Protein 7OZC (pdb70)

Sequence (485 aa):
KPNVIVILADDLGFGDVSAYGSTTIHTPNIDSLARGGVCCFTNGYATSATSTPSRYALMTGMYPWKNKDAKILPGDAPLIINNESQYTLPKMMMRECGYVTGAIGKWHLGMGNGNVNWNETVKPGAKKEIGFDYSCLIAATNDRVPTVYVENGDVVGRDPSDPIIEVSYEQNFEGEPTAISNPEMLKMQWAHGHNNSIVNGIPRIGYMKGGKKARWKDEDMADYFVDDKVKNFITEHRRDSSFFLYYGLHEPHVPRAPHQRRFVGKTTMGPRGDAIVEADWCVGELLTYLKKEEGLLEKTLIIFSSDNGPVLNDGYKDGAPELAGKHAPAGGLRGGKYSLFDGGTHIPLFVYWKGKIQQPVVKSDALVCQMDLLASLGSMVGATLPDGLDSRNYLNAFMGTTELKAREENLIIIEAQGRLGYRSGDWIMMPPYKGSQQRNLTGNELGNLDEFSSLFDVKSDKGQKSNVAGRHPELLERLKQQEFFVQTDGFYRSEVEEEPLK

Solvent-accessible surface area: 17685 Å² total; per-residue (Å²): 93,10,0,0,0,2,1,0,0,0,2,0,0,15,6,0,1,18,25,48,64,35,133,52,15,128,0,58,52,0,16,31,0,5,171,24,0,0,8,0,30,24,0,1,0,0,0,0,1,5,0,0,1,0,9,0,0,0,0,0,34,8,0,26,70,33,99,83,8,117,50,12,52,5,45,6,61,21,15,3,103,94,112,39,40,0,0,0,47,0,0,92,113,35,60,7,37,0,0,0,0,0,2,0,2,0,5,6,3,122,42,144,30,70,5,48,98,50,7,120,10,4,5,77,37,0,0,0,58,43,1,0,1,0,4,3,1,2,4,21,0,2,0,0,18,2,48,43,12,47,3,52,40,92,53,130,100,46,64,2,82,25,21,53,159,131,47,39,174,78,53,53,14,2,112,72,38,75,128,96,18,119,24,82,79,32,22,23,5,34,28,4,30,5,38,18,0,0,0,10,2,38,3,76,14,0,74,75,5,66,7,100,4,11,64,1,3,35,51,6,8,80,49,3,44,106,8,0,67,133,41,85,137,49,28,0,0,0,1,2,0,6,12,2,0,10,1,2,4,14,9,43,110,95,12,101,60,140,29,120,12,13,44,5,0,5,2,0,26,1,0,6,73,1,0,9,39,5,16,80,29,0,127,152,27,46,0,5,99,91,0,5,0,3,0,2,0,0,0,0,5,2,45,30,8,0,3,138,11,20,1,64,136,80,11,72,98,9,53,20,8,24,50,14,65,23,0,8,10,1,2,2,0,1,0,2,9,0,0,0,0,2,27,26,91,66,128,7,120,83,46,134,1,97,2,11,0,0,2,0,0,4,0,2,1,4,0,56,43,26,64,22,124,63,58,150,63,42,28,11,98,82,46,33,68,2,8,42,12,104,86,94,165,19,15,115,16,0,0,2,7,0,44,13,16,0,0,0,11,6,39,76,54,1,0,0,0,38,11,101,44,46,106,133,31,126,15,32,24,23,8,1,11,34,147,110,66,1,0,4,32,18,74,94,25,100,8,0,164,58,59,46,10,64,210,68,93,83,35,23,92,105,0,63,108,52,8,116,111,55,0,86,73,81,65,122,82,86,21,88,97,89,91,41,95

Nearest PDB structures (foldseek):
  7ozc-assembly1_AAA  TM=1.002E+00  e=0.000E+00  Bacteroides thetaiotaomicron VPI-5482
  7oze-assembly1_AAA  TM=9.875E-01  e=4.653E-71  Bacteroides thetaiotaomicron VPI-5482
  6s20-assembly1_C  TM=9.846E-01  e=8.945E-69  Bacteroides thetaiotaomicron VPI-5482
  7p26-assembly1_AAA  TM=9.797E-01  e=1.616E-66  Bacteroides thetaiotaomicron VPI-5482
  8eg3-assembly1_A  TM=7.901E-01  e=1.373E-31  Homo sapiens

Foldseek 3Di:
DFAEEEEAEAQQAQQNDCLVPRPAAYLPLVNCLQQQFEWAQQEWQQELHFQQSLCLLWQLARSLVQPPRDQDALQAAQSDDLPGQTLQQQVVVLFAQEEEFEEDQRHWADRQDQLQDQTPPDPVSNHHNWYWYRSHACQHPPQFIQINRHTPQRDPVFGKDWFLPDEDPPADWCVNCVVLAPWAWPAALTGHAALNGRHRTYMGTRPRRHDHAQCRLVVRLVVLLVVCVVAVVGRYYYYHYQNPPPPPLNHHPVLAPVHQQFSNSSRSNSVSVSSVSNCVSCVVSVSLQRYKYKYKYSWFHFQRQIIPGRRVVRCPPRDSNNLAAFTRLAPGCRTIRITIGIHRRPQQGRDYANANYYSSQCSVQVCVVSVGDDDPDRNHDHPVCVSSVVDRYDDQKGWHYRQLAIWMDGPQKTWHAAEDDDQAAPRRTGHHHHDHGFMARCVVCVHRPDRPCVVVVVVSVVRVVVVCVVQPVSHDRYGDDDHRD

Secondary structure (P-SEA, 3-state):
ccbbbbbbbcccccccccccccccccaaaaaaaaaacbbbccccccccccaaaaaaaaccccccccccccccccccccccccccccaaaaaaaabbbbbbcccccccccccccccccccccccccccccccccccccccccccccccccccccccccbbbbbbcccccccccccccccccccccccccccccccccccccccccccccccccccaaaaaaaaaaaaaaaacccbbbbbbbbbccccccccccccccccccccaaaaaaaaaaaaaaaaaaaaaaacccccbbbbbbccbbbbccccccccccccccccccccccccccccccccccbbbbbbbbccccccccccccccccaaaaaaaaaacccccccccccccccccccccccccccbbbbcccccccccccbbbbccccccccccccccccccccbbbbccccccccccccccccaaaaaaaaaaaaaaccccccccccccccc

Structure (mmCIF, N/CA/C/O backbone):
data_7OZC
#
_entry.id   7OZC
#
_cell.length_a   52.150
_cell.length_b   91.760
_cell.length_c   52.680
_cell.angle_alpha   90.000
_cell.angle_beta   116.630
_cell.angle_gamma   90.000
#
_symmetry.space_group_name_H-M   'P 1 21 1'
#
loop_
_entity.id
_entity.type
_entity.pdbx_description
1 polymer 'Arylsulfatase A'
2 non-polymer 6-O-sulfo-beta-D-galactopyranose
3 non-polymer 'CALCIUM ION'
4 water water
#
loop_
_atom_site.group_PDB
_atom_site.id
_atom_site.type_symbol
_atom_site.label_atom_id
_atom_site.label_alt_id
_atom_site.label_comp_id
_atom_site.label_asym_id
_atom_site.label_entity_id
_atom_site.label_seq_id
_atom_site.pdbx_PDB_ins_code
_atom_site.Cartn_x
_atom_site.Cartn_y
_atom_site.Cartn_z
_atom_site.occupancy
_atom_site.B_iso_or_equiv
_atom_site.auth_seq_id
_atom_site.auth_comp_id
_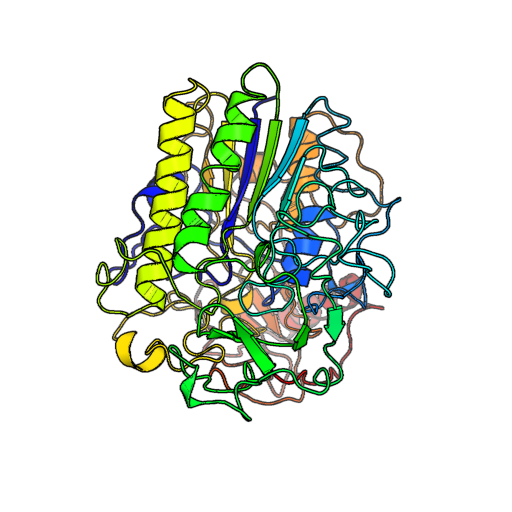atom_site.auth_asym_id
_atom_site.auth_atom_id
_atom_site.pdbx_PDB_model_num
ATOM 1 N N . LYS A 1 33 ? -20.340 7.645 21.307 1.000 44.544 33 LYS AAA N 1
ATOM 2 C CA . LYS A 1 33 ? -19.435 7.039 22.322 1.000 39.590 33 LYS AAA CA 1
ATOM 3 C C . LYS A 1 33 ? -19.343 5.529 22.100 1.000 31.300 33 LYS AAA C 1
ATOM 4 O O . LYS A 1 33 ? -19.654 4.745 22.991 1.000 31.846 33 LYS AAA O 1
ATOM 6 N N . PRO A 1 34 ? -18.767 5.050 20.981 1.000 29.494 34 PRO AAA N 1
ATOM 7 C CA . PRO A 1 34 ? -18.331 3.659 20.931 1.000 27.645 34 PRO AAA CA 1
ATOM 8 C C . PRO A 1 34 ? -17.135 3.476 21.878 1.000 28.159 34 PRO AAA C 1
ATOM 9 O O . PRO A 1 34 ? -16.400 4.425 22.120 1.000 26.908 34 PRO AAA O 1
ATOM 13 N N . ASN A 1 35 ? -16.905 2.243 22.324 1.000 27.288 35 ASN AAA N 1
ATOM 14 C CA . ASN A 1 35 ? -15.573 1.826 22.816 1.000 26.401 35 ASN AAA CA 1
ATOM 15 C C . ASN A 1 35 ? -14.529 2.085 21.722 1.000 24.381 35 ASN AAA C 1
ATOM 16 O O . ASN A 1 35 ? -14.850 2.011 20.497 1.000 25.286 35 ASN AAA O 1
ATOM 21 N N . VAL A 1 36 ? -13.296 2.353 22.130 1.000 23.301 36 VAL AAA N 1
ATOM 22 C CA . VAL A 1 36 ? -12.165 2.593 21.196 1.000 23.363 36 VAL AAA CA 1
ATOM 23 C C . VAL A 1 36 ? -10.988 1.720 21.650 1.000 23.387 36 VAL AAA C 1
ATOM 24 O O . VAL A 1 36 ? -10.610 1.789 22.855 1.000 23.773 36 VAL AAA O 1
ATOM 28 N N . ILE A 1 37 ? -10.463 0.909 20.739 1.000 21.188 37 ILE AAA N 1
ATOM 29 C CA . ILE A 1 37 ? -9.267 0.055 20.985 1.000 23.317 37 ILE AAA CA 1
ATOM 30 C C . ILE A 1 37 ? -8.228 0.437 19.948 1.000 22.039 37 ILE AAA C 1
ATOM 31 O O . ILE A 1 37 ? -8.508 0.320 18.692 1.000 22.044 37 ILE AAA O 1
ATOM 36 N N . VAL A 1 38 ? -7.061 0.842 20.452 1.000 22.661 38 VAL AAA N 1
ATOM 37 C CA . VAL A 1 38 ? -5.849 1.080 19.628 1.000 22.152 38 VAL AAA CA 1
ATOM 38 C C . VAL A 1 38 ? -4.935 -0.113 19.875 1.000 21.088 38 VAL AAA C 1
ATOM 39 O O . VAL A 1 38 ? -4.513 -0.319 21.018 1.000 20.681 38 VAL AAA O 1
ATOM 43 N N . ILE A 1 39 ? -4.723 -0.898 18.832 1.000 20.338 39 ILE AAA N 1
ATOM 44 C CA . ILE A 1 39 ? -3.790 -2.053 18.827 1.000 21.426 39 ILE AAA CA 1
ATOM 45 C C . ILE A 1 39 ? -2.542 -1.650 18.061 1.000 22.066 39 ILE AAA C 1
ATOM 46 O O . ILE A 1 39 ? -2.628 -1.409 16.825 1.000 20.709 39 ILE AAA O 1
ATOM 51 N N . LEU A 1 40 ? -1.401 -1.656 18.742 1.000 23.038 40 LEU AAA N 1
ATOM 52 C CA . LEU A 1 40 ? -0.077 -1.374 18.117 1.000 23.492 40 LEU AAA CA 1
ATOM 53 C C . LEU A 1 40 ? 0.747 -2.657 18.160 1.000 23.162 40 LEU AAA C 1
ATOM 54 O O . LEU A 1 40 ? 1.047 -3.124 19.272 1.000 21.146 40 LEU AAA O 1
ATOM 59 N N . ALA A 1 41 ? 1.159 -3.180 17.004 1.000 22.430 41 ALA AAA N 1
ATOM 60 C CA . ALA A 1 41 ? 2.248 -4.167 16.944 1.000 21.227 41 ALA AAA CA 1
ATOM 61 C C . ALA A 1 41 ? 3.591 -3.421 17.023 1.000 22.125 41 ALA AAA C 1
ATOM 62 O O . ALA A 1 41 ? 3.636 -2.136 17.022 1.000 22.256 41 ALA AAA O 1
ATOM 64 N N . ASP A 1 42 ? 4.663 -4.195 17.132 1.000 20.861 42 ASP AAA N 1
ATOM 65 C CA . ASP A 1 42 ? 6.021 -3.711 17.498 1.000 22.080 42 ASP AAA CA 1
ATOM 66 C C . ASP A 1 42 ? 7.007 -4.164 16.426 1.000 21.670 42 ASP AAA C 1
ATOM 67 O O . ASP A 1 42 ? 7.360 -5.346 16.450 1.000 22.324 42 ASP AAA O 1
ATOM 72 N N . ASP A 1 43 ? 7.323 -3.279 15.473 1.000 21.557 43 ASP AAA N 1
ATOM 73 C CA . ASP A 1 43 ? 8.191 -3.515 14.274 1.000 22.337 43 ASP AAA CA 1
ATOM 74 C C . ASP A 1 43 ? 7.466 -4.316 13.177 1.000 20.510 43 ASP AAA C 1
ATOM 75 O O . ASP A 1 43 ? 8.141 -4.982 12.363 1.000 20.880 43 ASP AAA O 1
ATOM 80 N N . LEU A 1 44 ? 6.147 -4.275 13.141 1.000 22.331 44 LEU AAA N 1
ATOM 81 C CA . LEU A 1 44 ? 5.352 -4.976 12.099 1.000 22.399 44 LEU AAA CA 1
ATOM 82 C C . LEU A 1 44 ? 5.367 -4.123 10.823 1.000 24.833 44 LEU AAA C 1
ATOM 83 O O . LEU A 1 44 ? 4.802 -2.976 10.803 1.000 23.331 44 LEU AAA O 1
ATOM 88 N N . GLY A 1 45 ? 6.053 -4.630 9.804 1.000 24.523 45 GLY AAA N 1
ATOM 89 C CA . GLY A 1 45 ? 6.319 -3.890 8.564 1.000 23.939 45 GLY AAA CA 1
ATOM 90 C C . GLY A 1 45 ? 5.128 -3.897 7.626 1.000 24.168 45 GLY AAA C 1
ATOM 91 O O . GLY A 1 45 ? 4.189 -4.697 7.787 1.000 22.969 45 GLY AAA O 1
ATOM 92 N N . PHE A 1 46 ? 5.154 -2.993 6.659 1.000 26.615 46 PHE AAA N 1
ATOM 93 C CA . PHE A 1 46 ? 4.113 -2.866 5.612 1.000 26.216 46 PHE AAA CA 1
ATOM 94 C C . PHE A 1 46 ? 3.891 -4.210 4.903 1.000 25.187 46 PHE AAA C 1
ATOM 95 O O . PHE A 1 46 ? 2.763 -4.401 4.454 1.000 24.299 46 PHE AAA O 1
ATOM 103 N N . GLY A 1 47 ? 4.902 -5.090 4.833 1.000 24.035 47 GLY AAA N 1
ATOM 104 C CA . GLY A 1 47 ? 4.836 -6.398 4.144 1.000 25.479 47 GLY AAA CA 1
ATOM 105 C C . GLY A 1 47 ? 4.744 -7.577 5.103 1.000 26.337 47 GLY AAA C 1
ATOM 106 O O . GLY A 1 47 ? 4.849 -8.726 4.622 1.000 27.215 47 GLY AAA O 1
ATOM 107 N N . ASP A 1 48 ? 4.528 -7.321 6.398 1.000 25.213 48 ASP AAA N 1
ATOM 108 C CA . ASP A 1 48 ? 4.422 -8.355 7.465 1.000 26.518 48 ASP AAA CA 1
ATOM 109 C C . ASP A 1 48 ? 2.968 -8.724 7.773 1.000 24.770 48 ASP AAA C 1
ATOM 110 O O . ASP A 1 48 ? 2.739 -9.502 8.718 1.000 25.840 48 ASP AAA O 1
ATOM 115 N N . VAL A 1 49 ? 2.010 -8.185 7.018 1.000 26.987 49 VAL AAA N 1
ATOM 116 C CA . VAL A 1 49 ? 0.580 -8.631 6.999 1.000 22.494 49 VAL AAA CA 1
ATOM 117 C C . VAL A 1 49 ? 0.220 -9.032 5.558 1.000 23.669 49 VAL AAA C 1
ATOM 118 O O . VAL A 1 49 ? 0.880 -8.555 4.633 1.000 25.962 49 VAL AAA O 1
ATOM 122 N N . SER A 1 50 ? -0.803 -9.863 5.373 1.000 25.426 50 SER AAA N 1
ATOM 123 C CA . SER A 1 50 ? -1.284 -10.303 4.033 1.000 26.202 50 SER AAA CA 1
ATOM 124 C C . SER A 1 50 ? -2.361 -9.328 3.520 1.000 26.597 50 SER AAA C 1
ATOM 125 O O . SER A 1 50 ? -2.803 -9.501 2.380 1.000 28.359 50 SER AAA O 1
ATOM 128 N N . ALA A 1 51 ? -2.699 -8.280 4.281 1.000 26.378 51 ALA AAA N 1
ATOM 129 C CA . ALA A 1 51 ? -3.800 -7.342 3.967 1.000 28.552 51 ALA AAA CA 1
ATOM 130 C C . ALA A 1 51 ? -3.563 -6.687 2.611 1.000 27.322 51 ALA AAA C 1
ATOM 131 O O . ALA A 1 51 ? -4.551 -6.434 1.933 1.000 29.770 51 ALA AAA O 1
ATOM 133 N N . TYR A 1 52 ? -2.316 -6.383 2.252 1.000 29.086 52 TYR AAA N 1
ATOM 134 C CA . TYR A 1 52 ? -1.958 -5.627 1.022 1.000 30.474 52 TYR AAA CA 1
ATOM 135 C C . TYR A 1 52 ? -1.543 -6.596 -0.104 1.000 30.847 52 TYR AAA C 1
ATOM 136 O O . TYR A 1 52 ? -1.084 -6.102 -1.131 1.000 35.754 52 TYR AAA O 1
ATOM 145 N N . GLY A 1 53 ? -1.726 -7.912 0.084 1.000 31.002 53 GLY AAA N 1
ATOM 146 C CA . GLY A 1 53 ? -1.603 -8.948 -0.966 1.000 30.775 53 GLY AAA CA 1
ATOM 147 C C . GLY A 1 53 ? -0.334 -9.778 -0.857 1.000 34.853 53 GLY AAA C 1
ATOM 148 O O . GLY A 1 53 ? -0.004 -10.478 -1.842 1.000 38.448 53 GLY AAA O 1
ATOM 149 N N . SER A 1 54 ? 0.386 -9.733 0.271 1.000 32.999 54 SER AAA N 1
ATOM 150 C CA . SER A 1 54 ? 1.616 -10.540 0.461 1.000 32.618 54 SER AAA CA 1
ATOM 151 C C . SER A 1 54 ? 1.276 -12.019 0.266 1.000 33.113 54 SER AAA C 1
ATOM 152 O O . SER A 1 54 ? 0.272 -12.464 0.839 1.000 35.202 54 SER AAA O 1
ATOM 155 N N . THR A 1 55 ? 2.161 -12.750 -0.402 1.000 34.206 55 THR AAA N 1
ATOM 156 C CA . THR A 1 55 ? 2.033 -14.211 -0.643 1.000 40.458 55 THR AAA CA 1
ATOM 157 C C . THR A 1 55 ? 2.890 -14.993 0.360 1.000 37.218 55 THR AAA C 1
ATOM 158 O O . THR A 1 55 ? 2.833 -16.220 0.310 1.000 36.342 55 THR AAA O 1
ATOM 162 N N . THR A 1 56 ? 3.650 -14.306 1.218 1.000 31.394 56 THR AAA N 1
ATOM 163 C CA . THR A 1 56 ? 4.769 -14.895 2.004 1.000 32.291 56 THR AAA CA 1
ATOM 164 C C . THR A 1 56 ? 4.445 -14.912 3.502 1.000 30.937 56 THR AAA C 1
ATOM 165 O O . THR A 1 56 ? 5.250 -15.454 4.257 1.000 32.829 56 THR AAA O 1
ATOM 169 N N . ILE A 1 57 ? 3.305 -14.368 3.909 1.000 28.592 57 ILE AAA N 1
ATOM 170 C CA . ILE A 1 57 ? 2.801 -14.437 5.308 1.000 29.136 57 ILE AAA CA 1
ATOM 171 C C . ILE A 1 57 ? 1.279 -14.435 5.230 1.000 27.167 57 ILE AAA C 1
ATOM 172 O O . ILE A 1 57 ? 0.741 -13.904 4.231 1.000 29.097 57 ILE AAA O 1
ATOM 177 N N . HIS A 1 58 ? 0.634 -15.004 6.236 1.000 28.556 58 HIS AAA N 1
ATOM 178 C CA . HIS A 1 58 ? -0.844 -15.087 6.362 1.000 32.475 58 HIS AAA CA 1
ATOM 179 C C . HIS A 1 58 ? -1.231 -14.533 7.731 1.000 28.880 58 HIS AAA C 1
ATOM 180 O O . HIS A 1 58 ? -0.863 -15.146 8.743 1.000 27.496 58 HIS AAA O 1
ATOM 187 N N . THR A 1 59 ? -1.894 -13.377 7.743 1.000 27.579 59 THR AAA N 1
ATOM 188 C CA . THR A 1 59 ? -2.420 -12.712 8.959 1.000 27.065 59 THR AAA CA 1
ATOM 189 C C . THR A 1 59 ? -3.937 -12.559 8.818 1.000 29.332 59 THR AAA C 1
ATOM 190 O O . THR A 1 59 ? -4.431 -11.450 8.692 1.000 26.674 59 THR AAA O 1
ATOM 194 N N . PRO A 1 60 ? -4.722 -13.660 8.859 1.000 31.230 60 PRO AAA N 1
ATOM 195 C CA . PRO A 1 60 ? -6.155 -13.589 8.549 1.000 31.830 60 PRO AAA CA 1
ATOM 196 C C . PRO A 1 60 ? -6.959 -12.689 9.507 1.000 28.264 60 PRO AAA C 1
ATOM 197 O O . PRO A 1 60 ? -7.833 -11.992 9.057 1.000 27.637 60 PRO AAA O 1
ATOM 201 N N . ASN A 1 61 ? -6.647 -12.717 10.802 1.000 27.525 61 ASN AAA N 1
ATOM 202 C CA . ASN A 1 61 ? -7.397 -11.984 11.856 1.000 26.886 61 ASN AAA CA 1
ATOM 203 C C . ASN A 1 61 ? -7.148 -10.484 11.661 1.000 27.151 61 ASN AAA C 1
ATOM 204 O O . ASN A 1 61 ? -8.107 -9.697 11.621 1.000 26.625 61 ASN AAA O 1
ATOM 209 N N . ILE A 1 62 ? -5.893 -10.106 11.462 1.000 26.459 62 ILE AAA N 1
ATOM 210 C CA . ILE A 1 62 ? -5.503 -8.710 11.156 1.000 26.790 62 ILE AAA CA 1
ATOM 211 C C . ILE A 1 62 ? -6.108 -8.316 9.808 1.000 25.716 62 ILE AAA C 1
ATOM 212 O O . ILE A 1 62 ? -6.593 -7.187 9.706 1.000 25.660 62 ILE AAA O 1
ATOM 217 N N . ASP A 1 63 ? -6.083 -9.193 8.797 1.000 26.695 63 ASP AAA N 1
ATOM 218 C CA . ASP A 1 63 ? -6.619 -8.849 7.455 1.000 27.358 63 ASP AAA CA 1
ATOM 219 C C . ASP A 1 63 ? -8.143 -8.619 7.536 1.000 29.442 63 ASP AAA C 1
ATOM 220 O O . ASP A 1 63 ? -8.668 -7.873 6.688 1.000 29.437 63 ASP AAA O 1
ATOM 225 N N . SER A 1 64 ? -8.833 -9.250 8.490 1.000 28.563 64 SER AAA N 1
ATOM 226 C CA . SER A 1 64 ? -10.308 -9.118 8.632 1.000 29.912 64 SER AAA CA 1
ATOM 227 C C . SER A 1 64 ? -10.630 -7.669 9.035 1.000 31.825 64 SER AAA C 1
ATOM 228 O O . SER A 1 64 ? -11.622 -7.123 8.507 1.000 28.374 64 SER AAA O 1
ATOM 231 N N . LEU A 1 65 ? -9.786 -7.034 9.865 1.000 30.833 65 LEU AAA N 1
ATOM 232 C CA . LEU A 1 65 ? -9.933 -5.589 10.201 1.000 26.474 65 LEU AAA CA 1
ATOM 233 C C . LEU A 1 65 ? -9.736 -4.774 8.935 1.000 25.821 65 LEU AAA C 1
ATOM 234 O O . LEU A 1 65 ? -10.463 -3.797 8.734 1.000 29.136 65 LEU AAA O 1
ATOM 239 N N . ALA A 1 66 ? -8.760 -5.138 8.114 1.000 27.098 66 ALA AAA N 1
ATOM 240 C CA . ALA A 1 66 ? -8.418 -4.394 6.885 1.000 27.075 66 ALA AAA CA 1
ATOM 241 C C . ALA A 1 66 ? -9.555 -4.511 5.863 1.000 30.615 66 ALA AAA C 1
ATOM 242 O O . ALA A 1 66 ? -9.941 -3.459 5.276 1.000 33.553 66 ALA AAA O 1
ATOM 244 N N . ARG A 1 67 ? -10.021 -5.725 5.577 1.000 31.473 67 ARG AAA N 1
ATOM 245 C CA . ARG A 1 67 ? -10.991 -5.926 4.465 1.000 34.008 67 ARG AAA CA 1
ATOM 246 C C . ARG A 1 67 ? -12.373 -5.442 4.938 1.000 33.893 67 ARG AAA C 1
ATOM 247 O O . ARG A 1 67 ? -13.077 -4.811 4.140 1.000 33.962 67 ARG AAA O 1
ATOM 255 N N . GLY A 1 68 ? -12.714 -5.686 6.204 1.000 31.042 68 GLY AAA N 1
ATOM 256 C CA . GLY A 1 68 ? -14.033 -5.360 6.787 1.000 33.300 68 GLY AAA CA 1
ATOM 257 C C . GLY A 1 68 ? -14.092 -3.932 7.307 1.000 32.460 68 GLY AAA C 1
ATOM 258 O O . GLY A 1 68 ? -15.041 -3.621 8.043 1.000 39.121 68 GLY AAA O 1
ATOM 259 N N . GLY A 1 69 ? -13.092 -3.107 7.002 1.000 28.698 69 GLY AAA N 1
ATOM 260 C CA . GLY A 1 69 ? -12.964 -1.752 7.565 1.000 26.940 69 GLY AAA CA 1
ATOM 261 C C . GLY A 1 69 ? -12.321 -0.824 6.572 1.000 26.059 69 GLY AAA C 1
ATOM 262 O O . GLY A 1 69 ? -12.452 -1.063 5.349 1.000 27.052 69 GLY AAA O 1
ATOM 263 N N . VAL A 1 70 ? -11.632 0.202 7.061 1.000 24.794 70 VAL AAA N 1
ATOM 264 C CA . VAL A 1 70 ? -10.823 1.100 6.195 1.000 25.157 70 VAL AAA CA 1
ATOM 265 C C . VAL A 1 70 ? -9.391 0.566 6.180 1.000 25.769 70 VAL AAA C 1
ATOM 266 O O . VAL A 1 70 ? -8.769 0.419 7.279 1.000 24.532 70 VAL AAA O 1
ATOM 270 N N A CYS A 1 71 ? -8.876 0.261 4.990 0.700 24.338 71 CYS AAA N 1
ATOM 271 N N B CYS A 1 71 ? -8.882 0.338 4.969 0.300 24.616 71 CYS AAA N 1
ATOM 272 C CA A CYS A 1 71 ? -7.481 -0.197 4.773 0.700 24.510 71 CYS AAA CA 1
ATOM 273 C CA B CYS A 1 71 ? -7.520 -0.166 4.678 0.300 24.483 71 CYS AAA CA 1
ATOM 274 C C A CYS A 1 71 ? -6.698 0.963 4.146 0.700 25.631 71 CYS AAA C 1
ATOM 275 C C B CYS A 1 71 ? -6.682 0.985 4.114 0.300 25.194 71 CYS AAA C 1
ATOM 276 O O A CYS A 1 71 ? -6.945 1.288 2.965 0.700 24.745 71 CYS AAA O 1
ATOM 277 O O B CYS A 1 71 ? -6.864 1.319 2.925 0.300 24.720 71 CYS AAA O 1
ATOM 282 N N . PHE A 1 72 ? -5.816 1.578 4.943 1.000 24.881 72 PHE AAA N 1
ATOM 283 C CA . PHE A 1 72 ? -4.992 2.754 4.564 1.000 26.268 72 PHE AAA CA 1
ATOM 284 C C . PHE A 1 72 ? -3.732 2.254 3.861 1.000 25.244 72 PHE AAA C 1
ATOM 285 O O . PHE A 1 72 ? -3.021 1.434 4.446 1.000 25.958 72 PHE AAA O 1
ATOM 293 N N . THR A 1 73 ? -3.520 2.675 2.611 1.000 25.405 73 THR AAA N 1
ATOM 294 C CA . THR A 1 73 ? -2.297 2.380 1.825 1.000 26.606 73 THR AAA CA 1
ATOM 295 C C . THR A 1 73 ? -1.186 3.407 2.114 1.000 25.521 73 THR AAA C 1
ATOM 296 O O . THR A 1 73 ? -0.064 3.133 1.731 1.000 25.438 73 THR AAA O 1
ATOM 300 N N . ASN A 1 74 ? -1.494 4.543 2.748 1.000 24.318 74 ASN AAA N 1
ATOM 301 C CA . ASN A 1 74 ? -0.558 5.664 3.005 1.000 25.050 74 ASN AAA CA 1
ATOM 302 C C . ASN A 1 74 ? -0.679 6.073 4.471 1.000 23.330 74 ASN AAA C 1
ATOM 303 O O . ASN A 1 74 ? -0.783 7.269 4.739 1.000 24.014 74 ASN AAA O 1
ATOM 308 N N . GLY A 1 75 ? -0.664 5.088 5.369 1.000 24.714 75 GLY AAA N 1
ATOM 309 C CA . GLY A 1 75 ? -0.730 5.302 6.825 1.000 25.502 75 GLY AAA CA 1
ATOM 310 C C . GLY A 1 75 ? 0.651 5.324 7.443 1.000 24.714 75 GLY AAA C 1
ATOM 311 O O . GLY A 1 75 ? 1.491 4.470 7.058 1.000 22.596 75 GLY AAA O 1
ATOM 312 N N . TYR A 1 76 ? 0.869 6.236 8.407 1.000 21.882 76 TYR AAA N 1
ATOM 313 C CA . TYR A 1 76 ? 2.204 6.579 8.942 1.000 20.905 76 TYR AAA CA 1
ATOM 314 C C . TYR A 1 76 ? 2.186 6.615 10.465 1.000 20.466 76 TYR AAA C 1
ATOM 315 O O . TYR A 1 76 ? 1.235 7.112 11.056 1.000 21.600 76 TYR AAA O 1
ATOM 324 N N . ALA A 1 77 ? 3.259 6.082 11.044 1.000 21.191 77 ALA AAA N 1
ATOM 325 C CA . ALA A 1 77 ? 3.788 6.483 12.358 1.000 20.905 77 ALA AAA CA 1
ATOM 326 C C . ALA A 1 77 ? 4.661 7.711 12.122 1.000 22.462 77 ALA AAA C 1
ATOM 327 O O . ALA A 1 77 ? 5.058 7.962 10.965 1.000 20.585 77 ALA AAA O 1
ATOM 329 N N . THR A 1 78 ? 4.939 8.494 13.158 1.000 20.537 78 THR AAA N 1
ATOM 330 C CA . THR A 1 78 ? 5.825 9.670 13.033 1.000 20.528 78 THR AAA CA 1
ATOM 331 C C . THR A 1 78 ? 7.286 9.239 12.852 1.000 20.329 78 THR AAA C 1
ATOM 332 O O . THR A 1 78 ? 8.062 10.048 12.332 1.000 21.506 78 THR AAA O 1
ATOM 336 N N . SER A 1 79 ? 7.661 8.044 13.334 1.000 19.914 79 SER AAA N 1
ATOM 337 C CA . SER A 1 79 ? 9.047 7.684 13.694 1.000 19.483 79 SER AAA CA 1
ATOM 338 C C . SER A 1 79 ? 9.351 6.230 13.300 1.000 18.808 79 SER AAA C 1
ATOM 339 O O . SER A 1 79 ? 8.409 5.410 13.240 1.000 19.069 79 SER AAA O 1
ATOM 342 N N . ALA A 1 80 ? 10.626 5.958 13.052 1.000 18.297 80 ALA AAA N 1
ATOM 343 C CA . ALA A 1 80 ? 11.136 4.635 12.636 1.000 19.868 80 ALA AAA CA 1
ATOM 344 C C . ALA A 1 80 ? 11.653 3.885 13.871 1.000 19.900 80 ALA AAA C 1
ATOM 345 O O . ALA A 1 80 ? 12.335 2.868 13.704 1.000 20.861 80 ALA AAA O 1
ATOM 347 N N . THR A 1 81 ? 11.376 4.398 15.074 1.000 20.097 81 THR AAA N 1
ATOM 348 C CA . THR A 1 81 ? 11.641 3.681 16.353 1.000 20.382 81 THR AAA CA 1
ATOM 349 C C . THR A 1 81 ? 10.436 3.833 17.291 1.000 19.525 81 THR AAA C 1
ATOM 350 O O . THR A 1 81 ? 9.554 4.691 17.043 1.000 21.304 81 THR AAA O 1
ATOM 354 N N . SER A 1 82 ? 10.412 3.029 18.353 1.000 18.986 82 SER AAA N 1
ATOM 355 C CA . SER A 1 82 ? 9.242 2.801 19.231 1.000 20.206 82 SER AAA CA 1
ATOM 356 C C . SER A 1 82 ? 8.850 4.082 19.995 1.000 18.953 82 SER AAA C 1
ATOM 357 O O . SER A 1 82 ? 7.747 4.579 19.826 1.000 18.769 82 SER AAA O 1
ATOM 360 N N . THR A 1 83 ? 9.689 4.524 20.922 1.000 20.077 83 THR AAA N 1
ATOM 361 C CA . THR A 1 83 ? 9.310 5.547 21.926 1.000 18.789 83 THR AAA CA 1
ATOM 362 C C . THR A 1 83 ? 8.775 6.791 21.224 1.000 18.569 83 THR AAA C 1
ATOM 363 O O . THR A 1 83 ? 7.722 7.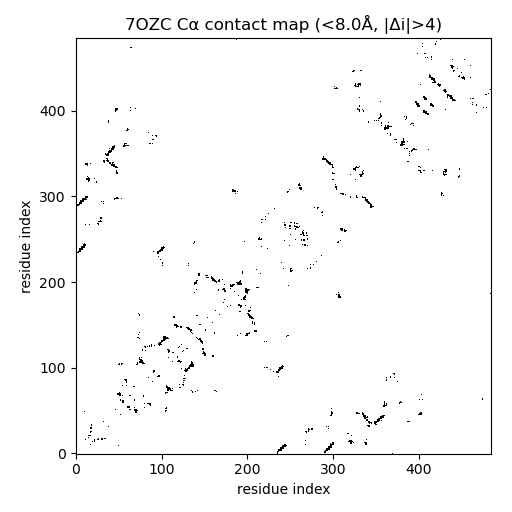273 21.604 1.000 20.684 83 THR AAA O 1
ATOM 367 N N . PRO A 1 84 ? 9.439 7.348 20.196 1.000 18.289 84 PRO AAA N 1
ATOM 368 C CA . PRO A 1 84 ? 8.903 8.538 19.524 1.000 20.183 84 PRO AAA CA 1
ATOM 369 C C . PRO A 1 84 ? 7.549 8.371 18.806 1.000 20.270 84 PRO AAA C 1
ATOM 370 O O . PRO A 1 84 ? 6.701 9.257 18.932 1.000 19.118 84 PRO AAA O 1
ATOM 374 N N . SER A 1 85 ? 7.319 7.262 18.087 1.000 20.164 85 SER AAA N 1
ATOM 375 C CA . SER A 1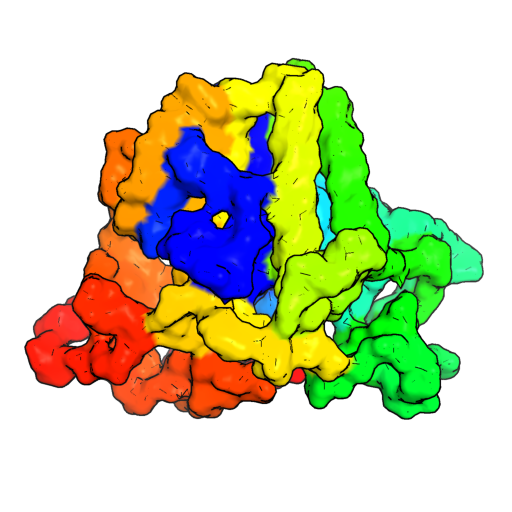 85 ? 6.002 6.952 17.477 1.000 19.022 85 SER AAA CA 1
ATOM 376 C C . SER A 1 85 ? 4.906 6.847 18.549 1.000 19.699 85 SER AAA C 1
ATOM 377 O O . SER A 1 85 ? 3.810 7.402 18.355 1.000 18.195 85 SER AAA O 1
ATOM 380 N N . ARG A 1 86 ? 5.211 6.167 19.662 1.000 18.987 86 ARG AAA N 1
ATOM 381 C CA . ARG A 1 86 ? 4.264 5.935 20.772 1.000 19.215 86 ARG AAA CA 1
ATOM 382 C C . ARG A 1 86 ? 3.982 7.268 21.468 1.000 18.047 86 ARG AAA C 1
ATOM 383 O O . ARG A 1 86 ? 2.826 7.507 21.779 1.000 18.187 86 ARG AAA O 1
ATOM 391 N N . TYR A 1 87 ? 4.985 8.115 21.590 1.000 18.489 87 TYR AAA N 1
ATOM 392 C CA . TYR A 1 87 ? 4.851 9.456 22.213 1.000 20.081 87 TYR AAA CA 1
ATOM 393 C C . TYR A 1 87 ? 3.877 10.318 21.383 1.000 19.176 87 TYR AAA C 1
ATOM 394 O O . TYR A 1 87 ? 2.977 10.983 21.941 1.000 17.839 87 TYR AAA O 1
ATOM 403 N N . ALA A 1 88 ? 4.007 10.275 20.052 1.000 19.828 88 ALA AAA N 1
ATOM 404 C CA . ALA A 1 88 ? 3.176 11.076 19.131 1.000 20.060 88 ALA AAA CA 1
ATOM 405 C C . ALA A 1 88 ? 1.712 10.602 19.221 1.000 20.920 88 ALA AAA C 1
ATOM 406 O O . ALA A 1 88 ? 0.804 11.439 19.237 1.000 20.594 88 ALA AAA O 1
ATOM 408 N N . LEU A 1 89 ? 1.491 9.293 19.313 1.000 21.687 89 LEU AAA N 1
ATOM 409 C CA . LEU A 1 89 ? 0.136 8.699 19.437 1.000 24.050 89 LEU AAA CA 1
ATOM 410 C C . LEU A 1 89 ? -0.470 9.167 20.763 1.000 22.123 89 LEU AAA C 1
ATOM 411 O O . LEU A 1 89 ? -1.628 9.636 20.770 1.000 20.577 89 LEU AAA O 1
ATOM 416 N N . MET A 1 90 ? 0.294 9.099 21.847 1.000 23.683 90 MET AAA N 1
ATOM 417 C CA . MET A 1 90 ? -0.241 9.371 23.204 1.000 22.368 90 MET AAA CA 1
ATOM 418 C C . MET A 1 90 ? -0.458 10.878 23.453 1.000 22.623 90 MET AAA C 1
ATOM 419 O O . MET A 1 90 ? -1.369 11.225 24.219 1.000 22.858 90 MET AAA O 1
ATOM 424 N N . THR A 1 91 ? 0.307 11.772 22.827 1.000 23.649 91 THR AAA N 1
ATOM 425 C CA . THR A 1 91 ? 0.339 13.226 23.197 1.000 22.789 91 THR AAA CA 1
ATOM 426 C C . THR A 1 91 ? -0.213 14.090 22.062 1.000 21.392 91 THR AAA C 1
ATOM 427 O O . THR A 1 91 ? -0.439 15.292 22.279 1.000 21.645 91 THR AAA O 1
ATOM 431 N N . GLY A 1 92 ? -0.328 13.529 20.860 1.000 20.804 92 GLY AAA N 1
ATOM 432 C CA . GLY A 1 92 ? -0.630 14.334 19.659 1.000 20.654 92 GLY AAA CA 1
ATOM 433 C C . GLY A 1 92 ? 0.408 15.387 19.358 1.000 20.631 92 GLY AAA C 1
ATOM 434 O O . GLY A 1 92 ? 0.027 16.413 18.740 1.000 22.284 92 GLY AAA O 1
ATOM 435 N N . MET A 1 93 ? 1.666 15.171 19.776 1.000 22.410 93 MET AAA N 1
ATOM 436 C CA . MET A 1 93 ? 2.818 16.086 19.541 1.000 22.305 93 MET AAA CA 1
ATOM 437 C C . MET A 1 93 ? 3.857 15.338 18.699 1.000 21.144 93 MET AAA C 1
ATOM 438 O O . MET A 1 93 ? 4.119 14.147 18.966 1.000 21.598 93 MET AAA O 1
ATOM 443 N N . TYR A 1 94 ? 4.455 16.018 17.731 1.000 21.508 94 TYR AAA N 1
ATOM 444 C CA . TYR A 1 94 ? 5.677 15.512 17.053 1.000 22.911 94 TYR AAA CA 1
ATOM 445 C C . TYR A 1 94 ? 6.741 15.225 18.108 1.000 23.336 94 TYR AAA C 1
ATOM 446 O O . TYR A 1 94 ? 7.085 16.096 18.920 1.000 23.073 94 TYR AAA O 1
ATOM 455 N N . PRO A 1 95 ? 7.300 13.990 18.125 1.000 22.199 95 PRO AAA N 1
ATOM 456 C CA . PRO A 1 95 ? 8.196 13.566 19.203 1.000 22.338 95 PRO AAA CA 1
ATOM 457 C C . PRO A 1 95 ? 9.557 14.285 19.185 1.000 22.570 95 PRO AAA C 1
ATOM 458 O O . PRO A 1 95 ? 10.165 14.443 20.223 1.000 21.878 95 PRO AAA O 1
ATOM 462 N N . TRP A 1 96 ? 9.996 14.711 17.998 1.000 21.615 96 TRP AAA N 1
ATOM 463 C CA . TRP A 1 96 ? 11.244 15.484 17.813 1.000 23.367 96 TRP AAA CA 1
ATOM 464 C C . TRP A 1 96 ? 11.105 16.884 18.421 1.000 24.196 96 TRP AAA C 1
ATOM 465 O O . TRP A 1 96 ? 12.048 17.667 18.323 1.000 25.516 96 TRP AAA O 1
ATOM 476 N N . LYS A 1 97 ? 9.979 17.199 19.051 1.000 23.219 97 LYS AAA N 1
ATOM 477 C CA . LYS A 1 97 ? 9.864 18.454 19.820 1.000 22.794 97 LYS AAA CA 1
ATOM 478 C C . LYS A 1 97 ? 10.166 18.168 21.290 1.000 24.086 97 LYS AAA C 1
ATOM 479 O O . LYS A 1 97 ? 10.113 19.120 22.076 1.000 24.360 97 LYS AAA O 1
ATOM 485 N N . ASN A 1 98 ? 10.416 16.905 21.631 1.000 23.566 98 ASN AAA N 1
ATOM 486 C CA . ASN A 1 98 ? 10.850 16.470 22.980 1.000 25.428 98 ASN AAA CA 1
ATOM 487 C C . ASN A 1 98 ? 12.223 15.800 22.838 1.000 26.298 98 ASN AAA C 1
ATOM 488 O O . ASN A 1 98 ? 12.291 14.707 22.242 1.000 22.600 98 ASN AAA O 1
ATOM 493 N N . LYS A 1 99 ? 13.268 16.418 23.400 1.000 27.703 99 LYS AAA N 1
ATOM 494 C CA . LYS A 1 99 ? 14.675 15.940 23.301 1.000 30.231 99 LYS AAA CA 1
ATOM 495 C C . LYS A 1 99 ? 14.788 14.532 23.905 1.000 27.794 99 LYS AAA C 1
ATOM 496 O O . LYS A 1 99 ? 15.722 13.846 23.529 1.000 32.203 99 LYS AAA O 1
ATOM 498 N N . ASP A 1 100 ? 13.873 14.105 24.786 1.000 26.607 100 ASP AAA N 1
ATOM 499 C CA . ASP A 1 100 ? 13.956 12.762 25.424 1.000 25.802 100 ASP AAA CA 1
ATOM 500 C C . ASP A 1 100 ? 13.190 11.704 24.619 1.000 24.258 100 ASP AAA C 1
ATOM 501 O O . ASP A 1 100 ? 13.255 10.528 25.014 1.000 24.879 100 ASP AAA O 1
ATOM 506 N N . ALA A 1 101 ? 12.526 12.061 23.518 1.000 21.931 101 ALA AAA N 1
ATOM 507 C CA . ALA A 1 101 ? 11.660 11.101 22.786 1.000 23.538 101 ALA AAA CA 1
ATOM 508 C C . ALA A 1 101 ? 12.538 10.307 21.814 1.000 24.449 101 ALA AAA C 1
ATOM 509 O O . ALA A 1 101 ? 12.620 10.662 20.614 1.000 25.061 101 ALA AAA O 1
ATOM 511 N N . LYS A 1 102 ? 13.248 9.324 22.359 1.000 22.265 102 LYS AAA N 1
ATOM 512 C CA . LYS A 1 102 ?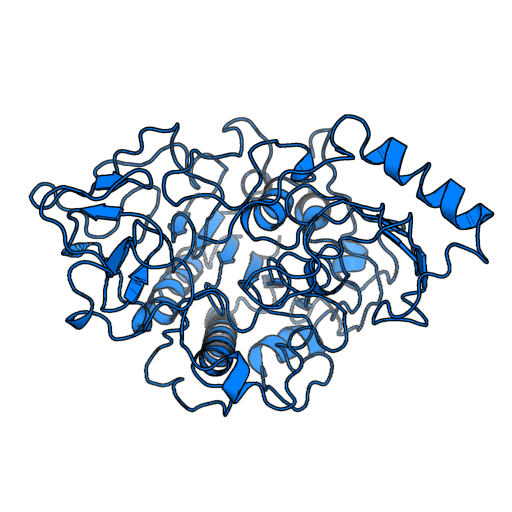 14.079 8.362 21.598 1.000 23.348 102 LYS AAA CA 1
ATOM 513 C C . LYS A 1 102 ? 14.032 7.018 22.317 1.000 23.780 102 LYS AAA C 1
ATOM 514 O O . LYS A 1 102 ? 13.496 6.966 23.423 1.000 21.054 102 LYS AAA O 1
ATOM 520 N N . ILE A 1 103 ? 14.555 5.964 21.697 1.000 23.549 103 ILE AAA N 1
ATOM 521 C CA . ILE A 1 103 ? 14.529 4.603 22.314 1.000 22.094 103 ILE AAA CA 1
ATOM 522 C C . ILE A 1 103 ? 14.951 4.712 23.789 1.000 21.198 103 ILE AAA C 1
ATOM 523 O O . ILE A 1 103 ? 16.074 5.220 24.078 1.000 19.850 103 ILE AAA O 1
ATOM 528 N N . LEU A 1 104 ? 14.076 4.307 24.701 1.000 19.484 104 LEU AAA N 1
ATOM 529 C CA . LEU A 1 104 ? 14.344 4.443 26.147 1.000 19.692 104 LEU AAA CA 1
ATOM 530 C C . LEU A 1 104 ? 14.827 3.130 26.752 1.000 21.562 104 LEU AAA C 1
ATOM 531 O O . LEU A 1 104 ? 14.346 2.042 26.419 1.000 19.379 104 LEU AAA O 1
ATOM 536 N N . PRO A 1 105 ? 15.792 3.217 27.697 1.000 22.765 105 PRO AAA N 1
ATOM 537 C CA . PRO A 1 105 ? 16.047 2.129 28.645 1.000 23.457 105 PRO AAA CA 1
ATOM 538 C C . PRO A 1 105 ? 14.824 1.881 29.544 1.000 22.317 105 PRO AAA C 1
ATOM 539 O O . PRO A 1 105 ? 13.981 2.765 29.693 1.000 22.628 105 PRO AAA O 1
ATOM 543 N N . GLY A 1 106 ? 14.775 0.687 30.153 1.000 22.977 106 GLY AAA N 1
ATOM 544 C CA . GLY A 1 106 ? 13.696 0.238 31.046 1.000 22.324 106 GLY AAA CA 1
ATOM 545 C C . GLY A 1 106 ? 13.602 1.082 32.307 1.000 22.612 106 GLY AAA C 1
ATOM 546 O O . GLY A 1 106 ? 12.483 1.115 32.878 1.000 24.499 106 GLY AAA O 1
ATOM 547 N N . ASP A 1 107 ? 14.690 1.762 32.706 1.000 22.875 107 ASP AAA N 1
ATOM 548 C CA . ASP A 1 107 ? 14.694 2.668 33.897 1.000 23.664 107 ASP AAA CA 1
ATOM 549 C C . ASP A 1 107 ? 14.594 4.146 33.488 1.000 22.448 107 ASP AAA C 1
ATOM 550 O O . ASP A 1 107 ? 14.781 5.003 34.351 1.000 23.378 107 ASP AAA O 1
ATOM 555 N N . ALA A 1 108 ? 14.272 4.481 32.237 1.000 22.544 108 ALA AAA N 1
ATOM 556 C CA . ALA A 1 108 ? 14.113 5.898 31.817 1.000 23.043 108 ALA AAA CA 1
ATOM 557 C C . ALA A 1 108 ? 12.944 6.552 32.563 1.000 22.875 108 ALA AAA C 1
ATOM 558 O O . ALA A 1 108 ? 11.899 5.931 32.766 1.000 22.199 108 ALA AAA O 1
ATOM 560 N N . PRO A 1 109 ? 13.046 7.836 32.966 1.000 24.316 109 PRO AAA N 1
ATOM 561 C CA . PRO A 1 109 ? 11.909 8.545 33.549 1.000 25.385 109 PRO AAA CA 1
ATOM 562 C C . PRO A 1 109 ? 10.826 8.766 32.485 1.000 26.010 109 PRO AAA C 1
ATOM 563 O O . PRO A 1 109 ? 11.139 8.744 31.269 1.000 22.005 109 PRO AAA O 1
ATOM 567 N N . LEU A 1 110 ? 9.594 8.952 32.951 1.000 25.866 110 LEU AAA N 1
ATOM 568 C CA . LEU A 1 110 ? 8.434 9.265 32.086 1.000 25.809 110 LEU AAA CA 1
ATOM 569 C C . LEU A 1 110 ? 8.762 10.546 31.296 1.000 23.904 110 LEU AAA C 1
ATOM 570 O O . LEU A 1 110 ? 9.128 11.545 31.904 1.000 22.653 110 LEU AAA O 1
ATOM 575 N N . ILE A 1 111 ? 8.641 10.494 29.970 1.000 24.713 111 ILE AAA N 1
ATOM 576 C CA . ILE A 1 111 ? 9.005 11.622 29.072 1.000 24.496 111 ILE AAA CA 1
ATOM 577 C C . ILE A 1 111 ? 7.795 12.510 28.778 1.000 25.178 111 ILE AAA C 1
ATOM 578 O O . ILE A 1 111 ? 7.978 13.558 28.152 1.000 25.510 111 ILE AAA O 1
ATOM 583 N N . ILE A 1 112 ? 6.600 12.114 29.202 1.000 25.417 112 ILE AAA N 1
ATOM 584 C CA . ILE A 1 112 ? 5.364 12.935 29.111 1.000 25.243 112 ILE AAA CA 1
ATOM 585 C C . ILE A 1 112 ? 5.173 13.635 30.462 1.000 27.101 112 ILE AAA C 1
ATOM 586 O O . ILE A 1 112 ? 5.176 12.956 31.473 1.000 23.806 112 ILE AAA O 1
ATOM 591 N N A ASN A 1 113 ? 4.970 14.947 30.452 0.700 30.452 113 ASN AAA N 1
ATOM 592 N N B ASN A 1 113 ? 4.982 14.953 30.452 0.300 28.686 113 ASN AAA N 1
ATOM 593 C CA A ASN A 1 113 ? 4.713 15.728 31.695 0.700 33.776 113 ASN AAA CA 1
ATOM 594 C CA B ASN A 1 113 ? 4.722 15.766 31.672 0.300 30.691 113 ASN AAA CA 1
ATOM 595 C C A ASN A 1 113 ? 3.397 15.259 32.311 0.700 34.547 113 ASN AAA C 1
ATOM 596 C C B ASN A 1 113 ? 3.402 15.300 32.304 0.300 32.270 113 ASN AAA C 1
ATOM 597 O O A ASN A 1 113 ? 2.447 14.964 31.554 0.700 35.578 113 ASN AAA O 1
ATOM 598 O O B ASN A 1 113 ? 2.450 15.033 31.542 0.300 32.771 113 ASN AAA O 1
ATOM 607 N N . GLU A 1 114 ? 3.355 15.202 33.639 1.000 34.112 114 GLU AAA N 1
ATOM 608 C CA . GLU A 1 114 ? 2.152 14.805 34.418 1.000 34.229 114 GLU AAA CA 1
ATOM 609 C C . GLU A 1 114 ? 1.004 15.779 34.166 1.000 32.145 114 GLU AAA C 1
ATOM 610 O O . GLU A 1 114 ? -0.135 15.384 34.350 1.000 33.932 114 GLU AAA O 1
ATOM 616 N N . SER A 1 115 ? 1.311 16.997 33.736 1.000 31.627 115 SER AAA N 1
ATOM 617 C CA . SER A 1 115 ? 0.344 18.083 33.458 1.000 35.589 115 SER AAA CA 1
ATOM 618 C C . SER A 1 115 ? -0.081 18.110 31.981 1.000 32.995 115 SER AAA C 1
ATOM 619 O O . SER A 1 115 ? -0.953 18.882 31.658 1.000 34.890 115 SER AAA O 1
ATOM 622 N N . GLN A 1 116 ? 0.531 17.327 31.098 1.000 30.234 116 GLN AAA N 1
ATOM 623 C CA . GLN A 1 116 ? 0.379 17.498 29.627 1.000 29.883 116 GLN AAA CA 1
ATOM 624 C C . GLN A 1 116 ? -0.882 16.774 29.151 1.000 27.356 116 GLN AAA C 1
ATOM 625 O O . GLN A 1 116 ? -1.172 15.693 29.643 1.000 27.646 116 GLN AAA O 1
ATOM 631 N N . TYR A 1 117 ? -1.596 17.361 28.203 1.000 26.872 117 TYR AAA N 1
ATOM 632 C CA . TYR A 1 117 ? -2.806 16.764 27.591 1.000 26.569 117 TYR AAA CA 1
ATOM 633 C C . TYR A 1 117 ? -2.384 15.436 26.956 1.000 25.627 117 TYR AAA C 1
ATOM 634 O O . TYR A 1 117 ? -1.248 15.374 26.413 1.000 23.387 117 TYR AAA O 1
ATOM 643 N N . THR A 1 118 ? -3.205 14.401 27.095 1.000 22.789 118 THR AAA N 1
ATOM 644 C CA . THR A 1 118 ? -2.914 13.075 26.499 1.000 24.506 118 THR AAA CA 1
ATOM 645 C C . THR A 1 118 ? -4.185 12.447 25.954 1.000 23.561 118 THR AAA C 1
ATOM 646 O O . THR A 1 118 ? -5.300 12.852 26.356 1.000 23.608 118 THR AAA O 1
ATOM 650 N N . LEU A 1 119 ? -4.000 11.479 25.059 1.000 23.984 119 LEU AAA N 1
ATOM 651 C CA . LEU A 1 119 ? -5.093 10.699 24.445 1.000 25.155 119 LEU AAA CA 1
ATOM 652 C C . LEU A 1 119 ? -5.965 10.113 25.550 1.000 23.130 119 LEU AAA C 1
ATOM 653 O O . LEU A 1 119 ? -7.171 10.347 25.544 1.000 21.301 119 LEU AAA O 1
ATOM 658 N N . PRO A 1 120 ? -5.416 9.344 26.522 1.000 22.237 120 PRO AAA N 1
ATOM 659 C CA . PRO A 1 120 ? -6.254 8.761 27.577 1.000 24.043 120 PRO AAA CA 1
ATOM 660 C C . PRO A 1 120 ? -6.964 9.782 28.487 1.000 24.099 120 PRO AAA C 1
ATOM 661 O O . PRO A 1 120 ? -8.102 9.558 28.876 1.000 24.421 120 PRO AAA O 1
ATOM 665 N N . LYS A 1 121 ? -6.275 10.845 28.862 1.000 24.676 121 LYS AAA N 1
ATOM 666 C CA . LYS A 1 121 ? -6.855 11.971 29.641 1.000 26.622 121 LYS AAA CA 1
ATOM 667 C C . LYS A 1 121 ? -8.069 12.563 28.923 1.000 25.986 121 LYS AAA C 1
ATOM 668 O O . LYS A 1 121 ? -9.124 12.776 29.585 1.000 24.213 121 LYS AAA O 1
ATOM 674 N N A MET A 1 122 ? -7.946 12.829 27.621 0.500 24.860 122 MET AAA N 1
ATOM 675 N N B MET A 1 122 ? -7.949 12.779 27.601 0.500 26.304 122 MET AAA N 1
ATOM 676 C CA A MET A 1 122 ? -9.086 13.318 26.809 0.500 24.649 122 MET AAA CA 1
ATOM 677 C CA B MET A 1 122 ? -9.025 13.304 26.710 0.500 27.023 122 MET AAA CA 1
ATOM 678 C C A MET A 1 122 ? -10.236 12.307 26.909 0.500 25.535 122 MET AAA C 1
ATOM 679 C C B MET A 1 122 ? -10.227 12.343 26.706 0.500 27.212 122 MET AAA C 1
ATOM 680 O O A MET A 1 122 ? -11.349 12.701 27.324 0.500 23.145 122 MET AAA O 1
ATOM 681 O O B MET A 1 122 ? -11.379 12.819 26.796 0.500 25.040 122 MET AAA O 1
ATOM 690 N N . MET A 1 123 ? -9.982 11.034 26.586 1.000 24.338 123 MET AAA N 1
ATOM 691 C CA . MET A 1 123 ? -11.071 10.026 26.555 1.000 24.855 123 MET AAA CA 1
ATOM 692 C C . MET A 1 123 ? -11.729 9.984 27.936 1.000 25.341 123 MET AAA C 1
ATOM 693 O O . MET A 1 123 ? -12.994 9.954 28.009 1.000 24.422 123 MET AAA O 1
ATOM 698 N N . ARG A 1 124 ? -10.917 10.045 28.994 1.000 28.210 124 ARG AAA N 1
ATOM 699 C CA . ARG A 1 124 ? -11.449 9.956 30.375 1.000 30.117 124 ARG AAA CA 1
ATOM 700 C C . ARG A 1 124 ? -12.352 11.156 30.674 1.000 29.600 124 ARG AAA C 1
ATOM 701 O O . ARG A 1 124 ? -13.448 10.938 31.198 1.000 32.485 124 ARG AAA O 1
ATOM 709 N N . GLU A 1 125 ? -11.969 12.371 30.303 1.000 29.357 125 GLU AAA N 1
ATOM 710 C CA . GLU A 1 125 ? -12.805 13.569 30.589 1.000 35.164 125 GLU AAA CA 1
ATOM 711 C C . GLU A 1 125 ? -14.061 13.542 29.696 1.000 35.491 125 GLU AAA C 1
ATOM 712 O O . GLU A 1 125 ? -15.013 14.226 30.054 1.000 30.250 125 GLU AAA O 1
ATOM 718 N N . CYS A 1 126 ? -14.084 12.770 28.592 1.000 30.786 126 CYS AAA N 1
ATOM 719 C CA . CYS A 1 126 ? -15.289 12.592 27.728 1.000 31.556 126 CYS AAA CA 1
ATOM 720 C C . CYS A 1 126 ? -16.075 11.312 28.084 1.000 28.558 126 CYS AAA C 1
ATOM 721 O O . CYS A 1 126 ? -16.854 10.852 27.232 1.000 26.684 126 CYS AAA O 1
ATOM 724 N N . GLY A 1 127 ? -15.869 10.745 29.281 1.000 27.438 127 GLY AAA N 1
ATOM 725 C CA . GLY A 1 127 ? -16.724 9.696 29.869 1.000 28.924 127 GLY AAA CA 1
ATOM 726 C C . GLY A 1 127 ? -16.223 8.278 29.640 1.000 30.343 127 GLY AAA C 1
ATOM 727 O O . GLY A 1 127 ? -17.029 7.364 29.803 1.000 33.771 127 GLY AAA O 1
ATOM 728 N N . TYR A 1 128 ? -14.945 8.062 29.319 1.000 27.421 128 TYR AAA N 1
ATOM 729 C CA . TYR A 1 128 ? -14.398 6.696 29.126 1.000 25.081 128 TYR AAA CA 1
ATOM 730 C C . TYR A 1 128 ? -13.603 6.198 30.340 1.000 25.307 128 TYR AAA C 1
ATOM 731 O O . TYR A 1 128 ? -12.904 7.004 30.993 1.000 25.473 128 TYR AAA O 1
ATOM 740 N N . VAL A 1 129 ? -13.656 4.881 30.566 1.000 26.314 129 VAL AAA N 1
ATOM 741 C CA . VAL A 1 129 ? -12.689 4.136 31.425 1.000 26.687 129 VAL AAA CA 1
ATOM 742 C C . VAL A 1 129 ? -11.483 3.799 30.534 1.000 25.804 129 VAL AAA C 1
ATOM 743 O O . VAL A 1 129 ? -11.669 3.424 29.373 1.000 27.005 129 VAL AAA O 1
ATOM 747 N N . THR A 1 130 ? -10.269 4.003 31.033 1.000 25.286 130 THR AAA N 1
ATOM 748 C CA . THR A 1 130 ? -9.042 3.930 30.202 1.000 25.038 130 THR AAA CA 1
ATOM 749 C C . THR A 1 130 ? -8.124 2.817 30.695 1.000 24.464 130 THR AAA C 1
ATOM 750 O O . THR A 1 130 ? -8.009 2.609 31.915 1.000 21.972 130 THR AAA O 1
ATOM 754 N N . GLY A 1 131 ? -7.526 2.123 29.734 1.000 27.189 131 GLY AAA N 1
ATOM 755 C CA . GLY A 1 131 ? -6.590 1.008 29.975 1.000 27.237 131 GLY AAA CA 1
ATOM 756 C C . GLY A 1 131 ? -5.437 0.993 28.982 1.000 25.404 131 GLY AAA C 1
ATOM 757 O O . GLY A 1 131 ? -5.654 1.287 27.782 1.000 21.984 131 GLY AAA O 1
ATOM 758 N N . ALA A 1 132 ? -4.246 0.669 29.480 1.000 23.325 132 ALA AAA N 1
ATOM 759 C CA . ALA A 1 132 ? -3.022 0.448 28.682 1.000 22.169 132 ALA AAA CA 1
ATOM 760 C C . ALA A 1 132 ? -2.490 -0.933 29.047 1.000 21.726 132 ALA AAA C 1
ATOM 761 O O . ALA A 1 132 ? -2.154 -1.155 30.246 1.000 22.252 132 ALA AAA O 1
ATOM 763 N N . ILE A 1 133 ? -2.435 -1.836 28.075 1.000 21.812 133 ILE AAA N 1
ATOM 764 C CA . ILE A 1 133 ? -2.005 -3.240 28.307 1.000 24.046 133 ILE AAA CA 1
ATOM 765 C C . ILE A 1 133 ? -0.953 -3.609 27.261 1.000 22.932 133 ILE AAA C 1
ATOM 766 O O . ILE A 1 133 ? -1.218 -3.467 26.058 1.000 23.188 133 ILE AAA O 1
ATOM 771 N N . GLY A 1 134 ? 0.207 -4.065 27.730 1.000 23.567 134 GLY AAA N 1
ATOM 772 C CA . GLY A 1 134 ? 1.309 -4.527 26.865 1.000 22.878 134 GLY AAA CA 1
ATOM 773 C C . GLY A 1 134 ? 2.497 -3.592 26.954 1.000 21.727 134 GLY AAA C 1
ATOM 774 O O . GLY A 1 134 ? 2.868 -3.138 28.077 1.000 21.750 134 GLY AAA O 1
ATOM 775 N N . LYS A 1 135 ? 3.087 -3.293 25.809 1.000 21.726 135 LYS AAA N 1
ATOM 776 C CA . LYS A 1 135 ? 4.310 -2.469 25.736 1.000 21.496 135 LYS AAA CA 1
ATOM 777 C C . LYS A 1 135 ? 3.990 -1.016 26.108 1.000 22.208 135 LYS AAA C 1
ATOM 778 O O . LYS A 1 135 ? 3.057 -0.437 25.519 1.000 20.221 135 LYS AAA O 1
ATOM 784 N N . TRP A 1 136 ? 4.813 -0.439 26.984 1.000 20.457 136 TRP AAA N 1
ATOM 785 C CA . TRP A 1 136 ? 4.770 0.989 27.396 1.000 22.190 136 TRP AAA CA 1
ATOM 786 C C . TRP A 1 136 ? 5.838 1.790 26.641 1.000 21.189 136 TRP AAA C 1
ATOM 787 O O . TRP A 1 136 ? 5.515 2.345 25.567 1.000 22.011 136 TRP AAA O 1
ATOM 798 N N . HIS A 1 137 ? 7.087 1.790 27.125 1.000 21.350 137 HIS AAA N 1
ATOM 799 C CA . HIS A 1 137 ? 8.268 2.396 26.453 1.000 19.245 137 HIS AAA CA 1
ATOM 800 C C . HIS A 1 137 ? 8.134 3.924 26.337 1.000 19.378 137 HIS AAA C 1
ATOM 801 O O . HIS A 1 137 ? 8.692 4.508 25.367 1.000 21.133 137 HIS AAA O 1
ATOM 808 N N . LEU A 1 138 ? 7.484 4.553 27.310 1.000 20.379 138 LEU AAA N 1
ATOM 809 C CA . LEU A 1 138 ? 7.363 6.029 27.434 1.000 19.888 138 LEU AAA CA 1
ATOM 810 C C . LEU A 1 138 ? 7.966 6.507 28.754 1.000 21.605 138 LEU AAA C 1
ATOM 811 O O . LEU A 1 138 ? 7.960 7.738 29.034 1.000 22.579 138 LEU AAA O 1
ATOM 816 N N . GLY A 1 139 ? 8.520 5.573 29.515 1.000 20.630 139 GLY AAA N 1
ATOM 817 C CA . GLY A 1 139 ? 9.235 5.911 30.740 1.000 23.179 139 GLY AAA CA 1
ATOM 818 C C . GLY A 1 139 ? 8.332 5.863 31.944 1.000 21.585 139 GLY AAA C 1
ATOM 819 O O . GLY A 1 139 ? 7.114 5.947 31.795 1.000 22.425 139 GLY AAA O 1
ATOM 820 N N . MET A 1 140 ? 8.946 5.723 33.110 1.000 25.018 140 MET AAA N 1
ATOM 821 C CA . MET A 1 140 ? 8.281 5.576 34.428 1.000 26.079 140 MET AAA CA 1
ATOM 822 C C . MET A 1 140 ? 9.202 6.175 35.476 1.000 26.308 140 MET AAA C 1
ATOM 823 O O . MET A 1 140 ? 10.411 5.920 35.375 1.000 26.206 140 MET AAA O 1
ATOM 828 N N . GLY A 1 141 ? 8.650 6.916 36.433 1.000 28.441 141 GLY AAA N 1
ATOM 829 C CA . GLY A 1 141 ? 9.413 7.535 37.528 1.000 29.785 141 GLY AAA CA 1
ATOM 830 C C . GLY A 1 141 ? 10.106 8.817 37.103 1.000 32.896 141 GLY AAA C 1
ATOM 831 O O . GLY A 1 141 ? 9.750 9.403 36.020 1.000 28.353 141 GLY AAA O 1
ATOM 832 N N . ASN A 1 142 ? 11.049 9.247 37.952 1.000 36.210 142 ASN AAA N 1
ATOM 833 C CA . ASN A 1 142 ? 11.775 10.540 37.849 1.000 40.220 142 ASN AAA CA 1
ATOM 834 C C . ASN A 1 142 ? 13.290 10.324 37.926 1.000 39.910 142 ASN AAA C 1
ATOM 835 O O . ASN A 1 142 ? 13.995 11.319 38.155 1.000 42.943 142 ASN AAA O 1
ATOM 840 N N . GLY A 1 143 ? 13.770 9.103 37.663 1.000 43.722 143 GLY AAA N 1
ATOM 841 C CA . GLY A 1 143 ? 15.198 8.804 37.408 1.000 43.116 143 GLY AAA CA 1
ATOM 842 C C . GLY A 1 143 ? 15.843 7.964 38.497 1.000 45.625 143 GLY AAA C 1
ATOM 843 O O . GLY A 1 143 ? 17.046 7.662 38.371 1.000 44.008 143 GLY AAA O 1
ATOM 844 N N . ASN A 1 144 ? 15.096 7.584 39.533 1.000 43.398 144 ASN AAA N 1
ATOM 845 C CA . ASN A 1 144 ? 15.619 6.690 40.597 1.000 47.245 144 ASN AAA CA 1
ATOM 846 C C . ASN A 1 144 ? 14.537 5.681 40.946 1.000 41.214 144 ASN AAA C 1
ATOM 847 O O . ASN A 1 144 ? 14.294 5.467 42.139 1.000 33.719 144 ASN AAA O 1
ATOM 852 N N . VAL A 1 145 ? 13.953 5.065 39.918 1.000 37.312 145 VAL AAA N 1
ATOM 853 C CA . VAL A 1 145 ? 12.881 4.051 40.092 1.000 36.086 145 VAL AAA CA 1
ATOM 854 C C . VAL A 1 145 ? 13.328 3.056 41.157 1.000 36.009 145 VAL AAA C 1
ATOM 855 O O . VAL A 1 145 ? 14.362 2.429 41.000 1.000 35.822 145 VAL AAA O 1
ATOM 859 N N . ASN A 1 146 ? 12.540 2.940 42.209 1.000 33.927 146 ASN AAA N 1
ATOM 860 C CA . ASN A 1 146 ? 12.571 1.809 43.150 1.000 32.696 146 ASN AAA CA 1
ATOM 861 C C . ASN A 1 146 ? 11.511 0.809 42.674 1.000 32.638 146 ASN AAA C 1
ATOM 862 O O . ASN A 1 146 ? 10.306 1.091 42.804 1.000 32.613 146 ASN AAA O 1
ATOM 867 N N . TRP A 1 147 ? 11.932 -0.324 42.116 1.000 29.659 147 TRP AAA N 1
ATOM 868 C CA . TRP A 1 147 ? 11.005 -1.269 41.462 1.000 28.332 147 TRP AAA CA 1
ATOM 869 C C . TRP A 1 147 ? 10.221 -2.033 42.523 1.000 28.072 147 TRP AAA C 1
ATOM 870 O O . TRP A 1 147 ? 9.396 -2.842 42.121 1.000 30.454 147 TRP AAA O 1
ATOM 881 N N . ASN A 1 148 ? 10.472 -1.766 43.812 1.000 29.099 148 ASN AAA N 1
ATOM 882 C CA . ASN A 1 148 ? 9.902 -2.568 44.930 1.000 33.129 148 ASN AAA CA 1
ATOM 883 C C . ASN A 1 148 ? 8.682 -1.859 45.540 1.000 36.014 148 ASN AAA C 1
ATOM 884 O O . ASN A 1 148 ? 7.945 -2.558 46.271 1.000 31.959 148 ASN AAA O 1
ATOM 889 N N . GLU A 1 149 ? 8.461 -0.581 45.187 1.000 32.806 149 GLU AAA N 1
ATOM 890 C CA . GLU A 1 149 ? 7.275 0.238 45.554 1.000 34.649 149 GLU AAA CA 1
ATOM 891 C C . GLU A 1 149 ? 6.508 0.673 44.288 1.000 36.812 149 GLU AAA C 1
ATOM 892 O O . GLU A 1 149 ? 6.911 0.277 43.136 1.000 29.598 149 GLU AAA O 1
ATOM 898 N N . THR A 1 150 ? 5.433 1.455 44.476 1.000 31.609 150 THR AAA N 1
ATOM 899 C CA . THR A 1 150 ? 4.594 1.950 43.357 1.000 33.123 150 THR AAA CA 1
ATOM 900 C C . THR A 1 150 ? 5.452 2.927 42.557 1.000 29.286 150 THR AAA C 1
ATOM 901 O O . THR A 1 150 ? 5.999 3.851 43.154 1.000 30.007 150 THR AAA O 1
ATOM 905 N N . VAL A 1 151 ? 5.599 2.683 41.257 1.000 28.784 151 VAL AAA N 1
ATOM 906 C CA . VAL A 1 151 ? 6.483 3.506 40.387 1.000 30.410 151 VAL AAA CA 1
ATOM 907 C C . VAL A 1 151 ? 5.621 4.616 39.790 1.000 30.427 151 VAL AAA C 1
ATOM 908 O O . VAL A 1 151 ? 4.756 4.279 38.965 1.000 28.017 151 VAL AAA O 1
ATOM 912 N N . LYS A 1 152 ? 5.823 5.853 40.241 1.000 32.226 152 LYS AAA N 1
ATOM 913 C CA . LYS A 1 152 ? 5.135 7.079 39.751 1.000 35.803 152 LYS AAA CA 1
ATOM 914 C C . LYS A 1 152 ? 6.171 8.137 39.413 1.000 34.371 152 LYS AAA C 1
ATOM 915 O O . LYS A 1 152 ? 7.198 8.187 40.080 1.000 31.824 152 LYS AAA O 1
ATOM 921 N N . PRO A 1 153 ? 5.900 9.039 38.436 1.000 28.929 153 PRO AAA N 1
ATOM 922 C CA . PRO A 1 153 ? 4.738 8.901 37.548 1.000 24.908 153 PRO AAA CA 1
ATOM 923 C C . PRO A 1 153 ? 4.871 7.776 36.510 1.000 24.550 153 PRO AAA C 1
ATOM 924 O O . PRO A 1 153 ? 5.969 7.485 36.034 1.000 23.748 153 PRO AAA O 1
ATOM 928 N N . GLY A 1 154 ? 3.741 7.168 36.170 1.000 25.132 154 GLY AAA N 1
ATOM 929 C CA . GLY A 1 154 ? 3.629 6.122 35.129 1.000 25.373 154 GLY AAA CA 1
ATOM 930 C C . GLY A 1 154 ? 2.329 6.255 34.361 1.000 24.852 154 GLY AAA C 1
ATOM 931 O O . GLY A 1 154 ? 1.817 7.379 34.267 1.000 23.972 154 GLY AAA O 1
ATOM 932 N N . ALA A 1 155 ? 1.813 5.156 33.823 1.000 25.200 155 ALA AAA N 1
ATOM 933 C CA . ALA A 1 155 ? 0.584 5.143 32.990 1.000 27.242 155 ALA AAA CA 1
ATOM 934 C C . ALA A 1 155 ? -0.584 5.825 33.721 1.000 26.719 155 ALA AAA C 1
ATOM 935 O O . ALA A 1 155 ? -1.294 6.678 33.104 1.000 23.713 155 ALA AAA O 1
ATOM 937 N N A LYS A 1 156 ? -0.768 5.496 35.003 0.300 25.640 156 LYS AAA N 1
ATOM 938 N N B LYS A 1 156 ? -0.782 5.481 34.996 0.700 26.195 156 LYS AAA N 1
ATOM 939 C CA A LYS A 1 156 ? -1.845 6.056 35.863 0.300 25.876 156 LYS AAA CA 1
ATOM 940 C CA B LYS A 1 156 ? -1.852 6.072 35.842 0.700 27.590 156 LYS AAA CA 1
ATOM 941 C C A LYS A 1 156 ? -1.799 7.593 35.833 0.300 25.932 156 LYS AAA C 1
ATOM 942 C C B LYS A 1 156 ? -1.794 7.606 35.752 0.700 27.168 156 LYS AAA C 1
ATOM 943 O O A LYS A 1 156 ? -2.875 8.210 35.763 0.300 26.344 156 LYS AAA O 1
ATOM 944 O O B LYS A 1 156 ? -2.840 8.240 35.551 0.700 27.293 156 LYS AAA O 1
ATOM 955 N N . GLU A 1 157 ? -0.605 8.194 35.875 1.000 24.994 157 GLU AAA N 1
ATOM 956 C CA . GLU A 1 157 ? -0.460 9.668 35.968 1.000 25.400 157 GLU AAA CA 1
ATOM 957 C C . GLU A 1 157 ? -0.602 10.333 34.587 1.000 25.847 157 GLU AAA C 1
ATOM 958 O O . GLU A 1 157 ? -0.663 11.563 34.551 1.000 26.292 157 GLU AAA O 1
ATOM 964 N N . ILE A 1 158 ? -0.674 9.598 33.482 1.000 24.690 158 ILE AAA N 1
ATOM 965 C CA . ILE A 1 158 ? -0.941 10.278 32.168 1.000 26.081 158 ILE AAA CA 1
ATOM 966 C C . ILE A 1 158 ? -2.376 9.980 31.711 1.000 26.287 158 ILE AAA C 1
ATOM 967 O O . ILE A 1 158 ? -2.735 10.355 30.531 1.000 26.591 158 ILE AAA O 1
ATOM 972 N N . GLY A 1 159 ? -3.154 9.301 32.560 1.000 23.837 159 GLY AAA N 1
ATOM 973 C CA . GLY A 1 159 ? -4.611 9.173 32.397 1.000 23.441 159 GLY AAA CA 1
ATOM 974 C C . GLY A 1 159 ? -5.125 7.757 32.184 1.000 22.138 159 GLY AAA C 1
ATOM 975 O O . GLY A 1 159 ? -6.291 7.651 31.850 1.000 22.490 159 GLY AAA O 1
ATOM 976 N N . PHE A 1 160 ? -4.337 6.700 32.379 1.000 23.384 160 PHE AAA N 1
ATOM 977 C CA . PHE A 1 160 ? -4.834 5.301 32.277 1.000 23.418 160 PHE AAA CA 1
ATOM 978 C C . PHE A 1 160 ? -5.344 4.816 33.653 1.000 26.338 160 PHE AAA C 1
ATOM 979 O O . PHE A 1 160 ? -4.530 4.619 34.579 1.000 24.536 160 PHE AAA O 1
ATOM 987 N N . ASP A 1 161 ? -6.662 4.624 33.786 1.000 24.484 161 ASP AAA N 1
ATOM 988 C CA . ASP A 1 161 ? -7.289 4.130 35.046 1.000 26.534 161 ASP AAA CA 1
ATOM 989 C C . ASP A 1 161 ? -6.717 2.756 35.385 1.000 26.068 161 ASP AAA C 1
ATOM 990 O O . ASP A 1 161 ? -6.616 2.416 36.590 1.000 28.064 161 ASP AAA O 1
ATOM 995 N N . TYR A 1 162 ? -6.458 1.960 34.354 1.000 26.272 162 TYR AAA N 1
ATOM 996 C CA . TYR A 1 162 ? -5.862 0.614 34.495 1.000 26.387 162 TYR AAA CA 1
ATOM 997 C C . TYR A 1 162 ? -4.633 0.523 33.599 1.000 26.466 162 TYR AAA C 1
ATOM 998 O O . TYR A 1 162 ? -4.669 1.006 32.448 1.000 25.077 162 TYR AAA O 1
ATOM 1007 N N . SER A 1 163 ? -3.599 -0.148 34.090 1.000 25.151 163 SER AAA N 1
ATOM 1008 C CA . SER A 1 163 ? -2.430 -0.497 33.255 1.000 24.570 163 SER AAA CA 1
ATOM 1009 C C . SER A 1 163 ? -1.810 -1.788 33.757 1.000 27.831 163 SER AAA C 1
ATOM 1010 O O . SER A 1 163 ? -1.812 -2.035 34.992 1.000 24.342 163 SER AAA O 1
ATOM 1013 N N . CYS A 1 164 ? -1.361 -2.586 32.799 1.000 26.326 164 CYS AAA N 1
ATOM 1014 C CA . CYS A 1 164 ? -0.526 -3.784 33.041 1.000 25.533 164 CYS AAA CA 1
ATOM 1015 C C . CYS A 1 164 ? 0.508 -3.870 31.919 1.000 25.144 164 CYS AAA C 1
ATOM 1016 O O . CYS A 1 164 ? 0.092 -4.188 30.770 1.000 25.523 164 CYS AAA O 1
ATOM 1019 N N . LEU A 1 165 ? 1.780 -3.554 32.213 1.000 23.719 165 LEU AAA N 1
ATOM 1020 C CA . LEU A 1 165 ? 2.753 -3.168 31.158 1.000 23.740 165 LEU AAA CA 1
ATOM 1021 C C . LEU A 1 165 ? 4.119 -3.856 31.281 1.000 23.729 165 LEU AAA C 1
ATOM 1022 O O . LEU A 1 165 ? 4.530 -4.193 32.396 1.000 25.748 165 LEU AAA O 1
ATOM 1027 N N . ILE A 1 166 ? 4.779 -4.003 30.130 1.000 23.426 166 ILE AAA N 1
ATOM 1028 C CA . ILE A 1 166 ? 6.267 -4.045 29.920 1.000 26.535 166 ILE AAA CA 1
ATOM 1029 C C . ILE A 1 166 ? 6.776 -2.600 30.057 1.000 25.107 166 ILE AAA C 1
ATOM 1030 O O . ILE A 1 166 ? 6.283 -1.734 29.292 1.000 21.985 166 ILE AAA O 1
ATOM 1035 N N . ALA A 1 167 ? 7.734 -2.331 30.946 1.000 23.701 167 ALA AAA N 1
ATOM 1036 C CA . ALA A 1 167 ? 8.249 -0.959 31.159 1.000 24.558 167 ALA AAA CA 1
ATOM 1037 C C . ALA A 1 167 ? 8.753 -0.404 29.816 1.000 22.949 167 ALA AAA C 1
ATOM 1038 O O . ALA A 1 167 ? 8.399 0.730 29.485 1.000 20.454 167 ALA AAA O 1
ATOM 1040 N N . ALA A 1 168 ? 9.630 -1.142 29.126 1.000 23.036 168 ALA AAA N 1
ATOM 1041 C CA . ALA A 1 168 ? 10.302 -0.645 27.902 1.000 23.224 168 ALA AAA CA 1
ATOM 1042 C C . ALA A 1 168 ? 9.990 -1.607 26.759 1.000 23.314 168 ALA AAA C 1
ATOM 1043 O O . ALA A 1 168 ? 8.916 -1.437 26.165 1.000 22.879 168 ALA AAA O 1
ATOM 1045 N N . THR A 1 169 ? 10.859 -2.591 26.527 1.000 19.892 169 THR AAA N 1
ATOM 1046 C CA . THR A 1 169 ? 10.744 -3.585 25.433 1.000 20.659 169 THR AAA CA 1
ATOM 1047 C C . THR A 1 169 ? 10.910 -4.978 26.043 1.000 20.285 169 THR AAA C 1
ATOM 1048 O O . THR A 1 169 ? 11.326 -5.075 27.221 1.000 21.756 169 THR AAA O 1
ATOM 1052 N N . ASN A 1 170 ? 10.537 -6.011 25.312 1.000 20.639 170 ASN AAA N 1
ATOM 1053 C CA . ASN A 1 170 ? 10.682 -7.411 25.796 1.000 21.683 170 ASN AAA CA 1
ATOM 1054 C C . ASN A 1 170 ? 12.156 -7.851 25.769 1.000 21.955 170 ASN AAA C 1
ATOM 1055 O O . ASN A 1 170 ? 12.439 -8.975 26.287 1.000 22.205 170 ASN AAA O 1
ATOM 1060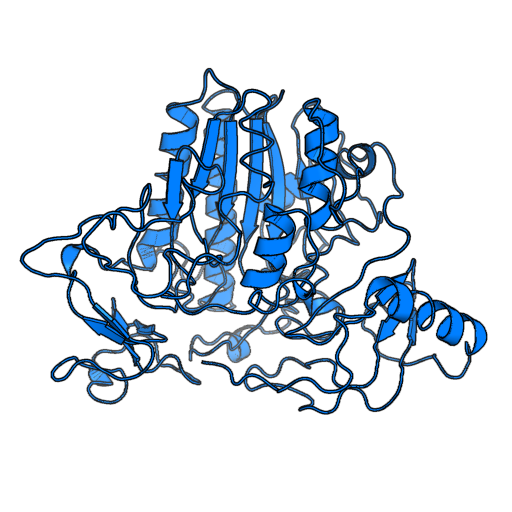 N N . ASP A 1 171 ? 13.074 -7.042 25.231 1.000 21.598 171 ASP AAA N 1
ATOM 1061 C CA . ASP A 1 171 ? 14.527 -7.355 25.331 1.000 21.270 171 ASP AAA CA 1
ATOM 1062 C C . ASP A 1 171 ? 15.213 -6.499 26.401 1.000 19.596 171 ASP AAA C 1
ATOM 1063 O O . ASP A 1 171 ? 16.452 -6.618 26.498 1.000 19.145 171 ASP AAA O 1
ATOM 1068 N N . ARG A 1 172 ? 14.466 -5.723 27.194 1.000 20.350 172 ARG AAA N 1
ATOM 1069 C CA . ARG A 1 172 ? 15.034 -4.768 28.175 1.000 19.804 172 ARG AAA CA 1
ATOM 1070 C C . ARG A 1 172 ? 14.622 -5.138 29.600 1.000 20.775 172 ARG AAA C 1
ATOM 1071 O O . ARG A 1 172 ? 13.499 -5.578 29.830 1.000 21.189 172 ARG AAA O 1
ATOM 1079 N N . VAL A 1 173 ? 15.558 -4.997 30.526 1.000 20.438 173 VAL AAA N 1
ATOM 1080 C CA . VAL A 1 173 ? 15.273 -5.133 31.977 1.000 22.029 173 VAL AAA CA 1
ATOM 1081 C C . VAL A 1 173 ? 14.580 -3.854 32.422 1.000 23.147 173 VAL AAA C 1
ATOM 1082 O O . VAL A 1 173 ? 14.819 -2.785 31.839 1.000 22.161 173 VAL AAA O 1
ATOM 1086 N N . PRO A 1 174 ? 13.716 -3.908 33.464 1.000 22.345 174 PRO AAA N 1
ATOM 1087 C CA . PRO A 1 174 ? 13.342 -5.156 34.148 1.000 24.593 174 PRO AAA CA 1
ATOM 1088 C C . PRO A 1 174 ? 12.357 -6.022 33.359 1.000 24.786 174 PRO AAA C 1
ATOM 1089 O O . PRO A 1 174 ? 11.420 -5.489 32.795 1.000 24.181 174 PRO AAA O 1
ATOM 1093 N N . THR A 1 175 ? 12.579 -7.333 33.367 1.000 24.209 175 THR AAA N 1
ATOM 1094 C CA . THR A 1 175 ? 11.728 -8.339 32.692 1.000 24.835 175 THR AAA CA 1
ATOM 1095 C C . THR A 1 175 ? 10.578 -8.694 33.643 1.000 25.369 175 THR AAA C 1
ATOM 1096 O O . THR A 1 175 ? 10.490 -9.868 34.073 1.000 25.513 175 THR AAA O 1
ATOM 1100 N N . VAL A 1 176 ? 9.744 -7.704 33.959 1.000 24.311 176 VAL AAA N 1
ATOM 1101 C CA . VAL A 1 176 ? 8.578 -7.844 34.873 1.000 25.426 176 VAL AAA CA 1
ATOM 1102 C C . VAL A 1 176 ? 7.356 -7.138 34.278 1.000 26.127 176 VAL AAA C 1
ATOM 1103 O O . VAL A 1 176 ? 7.498 -6.350 33.313 1.000 24.022 176 VAL AAA O 1
ATOM 1107 N N . TYR A 1 177 ? 6.192 -7.431 34.860 1.000 27.088 177 TYR AAA N 1
ATOM 1108 C CA . TYR A 1 177 ? 4.896 -6.782 34.557 1.000 25.359 177 TYR AAA CA 1
ATOM 1109 C C . TYR A 1 177 ? 4.677 -5.717 35.615 1.000 24.446 177 TYR AAA C 1
ATOM 1110 O O . TYR A 1 177 ? 4.866 -5.995 36.810 1.000 26.346 177 TYR AAA O 1
ATOM 1119 N N . VAL A 1 178 ? 4.299 -4.531 35.164 1.000 25.605 178 VAL AAA N 1
ATOM 1120 C CA . VAL A 1 178 ? 3.983 -3.372 36.040 1.000 24.766 178 VAL AAA CA 1
ATOM 1121 C C . VAL A 1 178 ? 2.479 -3.092 35.937 1.000 28.206 178 VAL AAA C 1
ATOM 1122 O O . VAL A 1 178 ? 2.031 -2.635 34.851 1.000 23.989 178 VAL AAA O 1
ATOM 1126 N N . GLU A 1 179 ? 1.720 -3.374 37.007 1.000 29.218 179 GLU AAA N 1
ATOM 1127 C CA . GLU A 1 179 ? 0.235 -3.247 37.005 1.000 26.641 179 GLU AAA CA 1
ATOM 1128 C C . GLU A 1 179 ? -0.137 -2.081 37.913 1.000 25.490 179 GLU AAA C 1
ATOM 1129 O O . GLU A 1 179 ? 0.132 -2.169 39.115 1.000 24.570 179 GLU AAA O 1
ATOM 1135 N N . ASN A 1 180 ? -0.655 -0.997 37.330 1.000 27.150 180 ASN AAA N 1
ATOM 1136 C CA . ASN A 1 180 ? -0.979 0.275 38.035 1.000 27.268 180 ASN AAA CA 1
ATOM 1137 C C . ASN A 1 180 ? 0.243 0.746 38.838 1.000 28.677 180 ASN AAA C 1
ATOM 1138 O O . ASN A 1 180 ? 0.090 1.267 39.992 1.000 28.047 180 ASN AAA O 1
ATOM 1143 N N . GLY A 1 181 ? 1.441 0.609 38.256 1.000 26.385 181 GLY AAA N 1
ATOM 1144 C CA . GLY A 1 181 ? 2.674 1.092 38.887 1.000 27.250 181 GLY AAA CA 1
ATOM 1145 C C . GLY A 1 181 ? 3.298 0.105 39.866 1.000 29.351 181 GLY AAA C 1
ATOM 1146 O O . GLY A 1 181 ? 4.403 0.421 40.342 1.000 28.806 181 GLY AAA O 1
ATOM 1147 N N . ASP A 1 182 ? 2.682 -1.055 40.120 1.000 29.241 182 ASP AAA N 1
ATOM 1148 C CA . ASP A 1 182 ? 3.253 -2.101 41.013 1.000 31.387 182 ASP AAA CA 1
ATOM 1149 C C . ASP A 1 182 ? 3.753 -3.299 40.216 1.000 29.150 182 ASP AAA C 1
ATOM 1150 O O . ASP A 1 182 ? 3.009 -3.827 39.385 1.000 27.483 182 ASP AAA O 1
ATOM 1155 N N . VAL A 1 183 ? 4.965 -3.754 40.541 1.000 28.883 183 VAL AAA N 1
ATOM 1156 C CA . VAL A 1 183 ? 5.580 -4.929 39.877 1.000 27.360 183 VAL AAA CA 1
ATOM 1157 C C . VAL A 1 183 ? 4.842 -6.165 40.352 1.000 27.879 183 VAL AAA C 1
ATOM 1158 O O . VAL A 1 183 ? 4.782 -6.377 41.578 1.000 29.317 183 VAL AAA O 1
ATOM 1162 N N . VAL A 1 184 ? 4.325 -6.930 39.400 1.000 28.261 184 VAL AAA N 1
ATOM 1163 C CA . VAL A 1 184 ? 3.545 -8.167 39.655 1.000 30.965 184 VAL AAA CA 1
ATOM 1164 C C . VAL A 1 184 ? 4.521 -9.205 40.204 1.000 35.350 184 VAL AAA C 1
ATOM 1165 O O . VAL A 1 184 ? 5.579 -9.456 39.554 1.000 36.365 184 VAL AAA O 1
ATOM 1169 N N . GLY A 1 185 ? 4.192 -9.762 41.366 1.000 36.648 185 GLY AAA N 1
ATOM 1170 C CA . GLY A 1 185 ? 4.974 -10.830 42.016 1.000 39.410 185 GLY AAA CA 1
ATOM 1171 C C . GLY A 1 185 ? 6.218 -10.304 42.706 1.000 38.302 185 GLY AAA C 1
ATOM 1172 O O . GLY A 1 185 ? 7.069 -11.132 43.064 1.000 39.824 185 GLY AAA O 1
ATOM 1173 N N . ARG A 1 186 ? 6.327 -8.990 42.918 1.000 38.840 186 ARG AAA N 1
ATOM 1174 C CA . ARG A 1 186 ? 7.423 -8.399 43.722 1.000 39.413 186 ARG AAA CA 1
ATOM 1175 C C . ARG A 1 186 ? 7.430 -9.087 45.092 1.000 46.626 186 ARG AAA C 1
ATOM 1176 O O . ARG A 1 186 ? 6.395 -9.720 45.445 1.000 46.550 186 ARG AAA O 1
ATOM 1184 N N . ASP A 1 187 ? 8.544 -8.963 45.819 1.000 43.456 187 ASP AAA N 1
ATOM 1185 C CA . ASP A 1 187 ? 8.797 -9.652 47.115 1.000 47.507 187 ASP AAA CA 1
ATOM 1186 C C . ASP A 1 187 ? 9.891 -8.906 47.870 1.000 49.659 187 ASP AAA C 1
ATOM 1187 O O . ASP A 1 187 ? 11.002 -8.769 47.363 1.000 50.169 187 ASP AAA O 1
ATOM 1192 N N . PRO A 1 188 ? 9.598 -8.375 49.080 1.000 54.516 188 PRO AAA N 1
ATOM 1193 C CA . PRO A 1 188 ? 10.603 -7.707 49.909 1.000 53.513 188 PRO AAA CA 1
ATOM 1194 C C . PRO A 1 188 ? 11.822 -8.566 50.288 1.000 48.749 188 PRO AAA C 1
ATOM 1195 O O . PRO A 1 188 ? 12.833 -7.985 50.600 1.000 55.608 188 PRO AAA O 1
ATOM 1199 N N . SER A 1 189 ? 11.705 -9.897 50.212 1.000 52.304 189 SER AAA N 1
ATOM 1200 C CA . SER A 1 189 ? 12.781 -10.872 50.544 1.000 51.466 189 SER AAA CA 1
ATOM 1201 C C . SER A 1 189 ? 13.578 -11.266 49.286 1.000 50.425 189 SER AAA C 1
ATOM 1202 O O . SER A 1 189 ? 14.449 -12.159 49.396 1.000 50.438 189 SER AAA O 1
ATOM 1205 N N . ASP A 1 190 ? 13.273 -10.654 48.133 1.000 42.289 190 ASP AAA N 1
ATOM 1206 C CA . ASP A 1 190 ? 14.011 -10.830 46.856 1.000 35.753 190 ASP AAA CA 1
ATOM 1207 C C . ASP A 1 190 ? 13.853 -9.550 46.038 1.000 38.354 190 ASP AAA C 1
ATOM 1208 O O . ASP A 1 190 ? 13.325 -9.570 44.927 1.000 36.050 190 ASP AAA O 1
ATOM 1213 N N . PRO A 1 191 ? 14.270 -8.396 46.591 1.000 34.181 191 PRO AAA N 1
ATOM 1214 C CA . PRO A 1 191 ? 14.042 -7.099 45.963 1.000 35.819 191 PRO AAA CA 1
ATOM 1215 C C . PRO A 1 191 ? 14.762 -6.922 44.620 1.000 36.080 191 PRO AAA C 1
ATOM 1216 O O . PRO A 1 191 ? 15.795 -7.552 44.398 1.000 31.781 191 PRO AAA O 1
ATOM 1220 N N A ILE A 1 192 ? 14.214 -6.042 43.778 0.500 32.913 192 ILE AAA N 1
ATOM 1221 N N B ILE A 1 192 ? 14.192 -6.071 43.757 0.500 32.083 192 ILE AAA N 1
ATOM 1222 C CA A ILE A 1 192 ? 14.628 -5.853 42.357 0.500 31.833 192 ILE AAA CA 1
ATOM 1223 C CA B ILE A 1 192 ? 14.623 -5.862 42.340 0.500 30.377 192 ILE AAA CA 1
ATOM 1224 C C A ILE A 1 192 ? 15.529 -4.628 42.261 0.500 28.700 192 ILE AAA C 1
ATOM 1225 C C B ILE A 1 192 ? 15.534 -4.640 42.271 0.500 27.929 192 ILE AAA C 1
ATOM 1226 O O A ILE A 1 192 ? 15.159 -3.592 42.841 0.500 29.206 192 ILE AAA O 1
ATOM 1227 O O B ILE A 1 192 ? 15.167 -3.613 42.868 0.500 28.541 192 ILE AAA O 1
ATOM 1236 N N . GLU A 1 193 ? 16.647 -4.754 41.539 1.000 27.629 193 GLU AAA N 1
ATOM 1237 C CA . GLU A 1 193 ? 17.522 -3.615 41.176 1.000 28.932 193 GLU AAA CA 1
ATOM 1238 C C . GLU A 1 193 ? 17.822 -3.725 39.681 1.000 26.461 193 GLU AAA C 1
ATOM 1239 O O . GLU A 1 193 ? 17.888 -4.845 39.154 1.000 25.453 193 GLU AAA O 1
ATOM 1245 N N . VAL A 1 194 ? 17.879 -2.571 39.038 1.000 25.251 194 VAL AAA N 1
ATOM 1246 C CA . VAL A 1 194 ? 18.174 -2.409 37.591 1.000 25.287 194 VAL AAA CA 1
ATOM 1247 C C . VAL A 1 194 ? 19.350 -1.450 37.443 1.000 22.725 194 VAL AAA C 1
ATOM 1248 O O . VAL A 1 194 ? 19.374 -0.428 38.131 1.000 25.339 194 VAL AAA O 1
ATOM 1252 N N . SER A 1 195 ? 20.297 -1.773 36.572 1.000 24.458 195 SER AAA N 1
ATOM 1253 C CA . SER A 1 195 ? 21.343 -0.838 36.085 1.000 23.244 195 SER AAA CA 1
ATOM 1254 C C . SER A 1 195 ? 21.566 -1.051 34.583 1.000 22.485 195 SER AAA C 1
ATOM 1255 O O . SER A 1 195 ? 21.689 -2.199 34.170 1.000 23.850 195 SER AAA O 1
ATOM 1258 N N . TYR A 1 196 ? 21.648 0.031 33.814 1.000 21.738 196 TYR AAA N 1
ATOM 1259 C CA . TYR A 1 196 ? 22.144 0.028 32.416 1.000 26.295 196 TYR AAA CA 1
ATOM 1260 C C . TYR A 1 196 ? 23.612 0.484 32.386 1.000 27.676 196 TYR AAA C 1
ATOM 1261 O O . TYR A 1 196 ? 24.171 0.632 31.278 1.000 29.693 196 TYR AAA O 1
ATOM 1270 N N . GLU A 1 197 ? 24.215 0.691 33.558 1.000 27.577 197 GLU AAA N 1
ATOM 1271 C CA . GLU A 1 197 ? 25.594 1.224 33.695 1.000 32.532 197 GLU AAA CA 1
ATOM 1272 C C . GLU A 1 197 ? 26.584 0.069 33.892 1.000 29.308 197 GLU AAA C 1
ATOM 1273 O O . GLU A 1 197 ? 27.623 0.083 33.237 1.000 31.404 197 GLU AAA O 1
ATOM 1279 N N . GLN A 1 198 ? 26.308 -0.864 34.792 1.000 29.792 198 GLN AAA N 1
ATOM 1280 C CA . GLN A 1 198 ? 27.229 -2.004 35.024 1.000 32.445 198 GLN AAA CA 1
ATOM 1281 C C . GLN A 1 198 ? 26.501 -3.150 35.718 1.000 28.807 198 GLN AAA C 1
ATOM 1282 O O . GLN A 1 198 ? 25.406 -2.961 36.269 1.000 26.546 198 GLN AAA O 1
ATOM 1288 N N . ASN A 1 199 ? 27.096 -4.329 35.650 1.000 28.474 199 ASN AAA N 1
ATOM 1289 C CA . ASN A 1 199 ? 26.515 -5.532 36.274 1.000 27.134 199 ASN AAA CA 1
ATOM 1290 C C . ASN A 1 199 ? 26.506 -5.394 37.801 1.000 29.296 199 ASN AAA C 1
ATOM 1291 O O . ASN A 1 199 ? 27.322 -4.644 38.360 1.000 27.072 199 ASN AAA O 1
ATOM 1296 N N . PHE A 1 200 ? 25.591 -6.108 38.447 1.000 30.457 200 PHE AAA N 1
ATOM 1297 C CA . PHE A 1 200 ? 25.568 -6.281 39.917 1.000 31.619 200 PHE AAA CA 1
ATOM 1298 C C . PHE A 1 200 ? 26.598 -7.359 40.255 1.000 34.027 200 PHE AAA C 1
ATOM 1299 O O . PHE A 1 200 ? 26.562 -8.449 39.640 1.000 30.412 200 PHE AAA O 1
ATOM 1307 N N . GLU A 1 201 ? 27.538 -7.012 41.133 1.000 32.649 201 GLU AAA N 1
ATOM 1308 C CA . GLU A 1 201 ? 28.588 -7.931 41.627 1.000 35.278 201 GLU AAA CA 1
ATOM 1309 C C . GLU A 1 201 ? 27.912 -9.262 41.954 1.000 30.499 201 GLU AAA C 1
ATOM 1310 O O . GLU A 1 201 ? 26.904 -9.240 42.655 1.000 34.340 201 GLU AAA O 1
ATOM 1316 N N . GLY A 1 202 ? 28.431 -10.372 41.451 1.000 31.726 202 GLY AAA N 1
ATOM 1317 C CA . GLY A 1 202 ? 27.917 -11.715 41.777 1.000 35.656 202 GLY AAA CA 1
ATOM 1318 C C . GLY A 1 202 ? 26.869 -12.234 40.802 1.000 36.056 202 GLY AAA C 1
ATOM 1319 O O . GLY A 1 202 ? 26.644 -13.437 40.820 1.000 40.540 202 GLY AAA O 1
ATOM 1320 N N . GLU A 1 203 ? 26.236 -11.380 39.985 1.000 34.223 203 GLU AAA N 1
ATOM 1321 C CA . GLU A 1 203 ? 25.113 -11.782 39.099 1.000 30.128 203 GLU AAA CA 1
ATOM 1322 C C . GLU A 1 203 ? 25.651 -12.277 37.762 1.000 29.777 203 GLU AAA C 1
ATOM 1323 O O . GLU A 1 203 ? 26.497 -11.631 37.148 1.000 27.083 203 GLU AAA O 1
ATOM 1329 N N . PRO A 1 204 ? 25.108 -13.398 37.244 1.000 27.862 204 PRO AAA N 1
ATOM 1330 C CA . PRO A 1 204 ? 25.509 -13.916 35.941 1.000 26.466 204 PRO AAA CA 1
ATOM 1331 C C . PRO A 1 204 ? 25.158 -12.951 34.799 1.000 24.555 204 PRO AAA C 1
ATOM 1332 O O . PRO A 1 204 ? 24.119 -12.330 34.846 1.000 25.245 204 PRO AAA O 1
ATOM 1336 N N . THR A 1 205 ? 25.996 -12.930 33.770 1.000 23.917 205 THR AAA N 1
ATOM 1337 C CA . THR A 1 205 ? 25.743 -12.222 32.500 1.000 23.435 205 THR AAA CA 1
ATOM 1338 C C . THR A 1 205 ? 25.819 -13.255 31.385 1.000 23.020 205 THR AAA C 1
ATOM 1339 O O . THR A 1 205 ? 26.314 -14.377 31.632 1.000 24.792 205 THR AAA O 1
ATOM 1343 N N . ALA A 1 206 ? 25.366 -12.876 30.198 1.000 22.329 206 ALA AAA N 1
ATOM 1344 C CA . ALA A 1 206 ? 25.534 -13.644 28.948 1.000 22.058 206 ALA AAA CA 1
ATOM 1345 C C . ALA A 1 206 ? 27.014 -13.952 28.701 1.000 22.380 206 ALA AAA C 1
ATOM 1346 O O . ALA A 1 206 ? 27.317 -15.001 28.090 1.000 22.499 206 ALA AAA O 1
ATOM 1348 N N . ILE A 1 207 ? 27.906 -13.038 29.090 1.000 23.055 207 ILE AAA N 1
ATOM 1349 C CA . ILE A 1 207 ? 29.375 -13.187 28.854 1.000 24.465 207 ILE AAA CA 1
ATOM 1350 C C . ILE A 1 207 ? 29.960 -14.115 29.927 1.000 24.456 207 ILE AAA C 1
ATOM 1351 O O . ILE A 1 207 ? 30.742 -14.994 29.559 1.000 25.822 207 ILE AAA O 1
ATOM 1356 N N . SER A 1 208 ? 29.588 -13.961 31.198 1.000 24.311 208 SER AAA N 1
ATOM 1357 C CA . SER A 1 208 ? 30.151 -14.803 32.283 1.000 24.193 208 SER AAA CA 1
ATOM 1358 C C . SER A 1 208 ? 29.614 -16.243 32.178 1.000 26.677 208 SER AAA C 1
ATOM 1359 O O . SER A 1 208 ? 30.357 -17.170 32.537 1.000 24.238 208 SER AAA O 1
ATOM 1362 N N . ASN A 1 209 ? 28.373 -16.439 31.715 1.000 26.530 209 ASN AAA N 1
ATOM 1363 C CA . ASN A 1 209 ? 27.662 -17.743 31.805 1.000 24.263 209 ASN AAA CA 1
ATOM 1364 C C . ASN A 1 209 ? 26.955 -18.048 30.490 1.000 22.711 209 ASN AAA C 1
ATOM 1365 O O . ASN A 1 209 ? 25.744 -18.195 30.449 1.000 22.196 209 ASN AAA O 1
ATOM 1370 N N . PRO A 1 210 ? 27.692 -18.116 29.366 1.000 23.982 210 PRO AAA N 1
ATOM 1371 C CA . PRO A 1 210 ? 27.086 -18.367 28.059 1.000 23.725 210 PRO AAA CA 1
ATOM 1372 C C . PRO A 1 210 ? 26.361 -19.725 28.002 1.000 23.843 210 PRO AAA C 1
ATOM 1373 O O . PRO A 1 210 ? 25.534 -19.905 27.139 1.000 24.321 210 PRO AAA O 1
ATOM 1377 N N . GLU A 1 211 ? 26.672 -20.655 28.918 1.000 23.928 211 GLU AAA N 1
ATOM 1378 C CA . GLU A 1 211 ? 26.000 -21.979 28.962 1.000 23.803 211 GLU AAA CA 1
ATOM 1379 C C . GLU A 1 211 ? 24.514 -21.815 29.315 1.000 23.012 211 GLU AAA C 1
ATOM 1380 O O . GLU A 1 211 ? 23.737 -22.731 29.022 1.000 24.415 211 GLU AAA O 1
ATOM 1386 N N . MET A 1 212 ? 24.132 -20.718 29.973 1.000 23.296 212 MET AAA N 1
ATOM 1387 C CA . MET A 1 212 ? 22.731 -20.481 30.410 1.000 24.369 212 MET AAA CA 1
ATOM 1388 C C . MET A 1 212 ? 21.863 -19.987 29.237 1.000 24.525 212 MET AAA C 1
ATOM 1389 O O . MET A 1 212 ? 20.677 -19.827 29.431 1.000 26.591 212 MET AAA O 1
ATOM 1394 N N . LEU A 1 213 ? 22.401 -19.788 28.039 1.000 25.597 213 LEU AAA N 1
ATOM 1395 C CA . LEU A 1 213 ? 21.625 -19.151 26.941 1.000 25.669 213 LEU AAA CA 1
ATOM 1396 C C . LEU A 1 213 ? 20.899 -20.204 26.107 1.000 25.210 213 LEU AAA C 1
ATOM 1397 O O . LEU A 1 213 ? 21.591 -21.086 25.558 1.000 27.514 213 LEU AAA O 1
ATOM 1402 N N . LYS A 1 214 ? 19.581 -20.074 25.933 1.000 26.324 214 LYS AAA N 1
ATOM 1403 C CA . LYS A 1 214 ? 18.835 -20.876 24.914 1.000 26.265 214 LYS AAA CA 1
ATOM 1404 C C . LYS A 1 214 ? 18.702 -20.108 23.605 1.000 25.848 214 LYS AAA C 1
ATOM 1405 O O . LYS A 1 214 ? 18.354 -20.735 22.610 1.000 23.002 214 LYS AAA O 1
ATOM 1411 N N . MET A 1 215 ? 18.908 -18.791 23.625 1.000 24.606 215 MET AAA N 1
ATOM 1412 C CA . MET A 1 215 ? 18.950 -17.960 22.396 1.000 24.403 215 MET AAA CA 1
ATOM 1413 C C . MET A 1 215 ? 20.262 -17.182 22.446 1.000 22.912 215 MET AAA C 1
ATOM 1414 O O . MET A 1 215 ? 20.525 -16.537 23.461 1.000 23.738 215 MET AAA O 1
ATOM 1419 N N . GLN A 1 216 ? 21.035 -17.228 21.380 1.000 25.087 216 GLN AAA N 1
ATOM 1420 C CA . GLN A 1 216 ? 22.344 -16.529 21.295 1.000 28.581 216 GLN AAA CA 1
ATOM 1421 C C . GLN A 1 216 ? 22.082 -15.072 20.907 1.000 27.247 216 GLN AAA C 1
ATOM 1422 O O . GLN A 1 216 ? 21.226 -14.843 20.048 1.000 25.052 216 GLN AAA O 1
ATOM 1428 N N . TRP A 1 217 ? 22.843 -14.135 21.480 1.000 26.289 217 TRP AAA N 1
ATOM 1429 C CA . TRP A 1 217 ? 22.865 -12.727 21.004 1.000 24.333 217 TRP AAA CA 1
ATOM 1430 C C . TRP A 1 217 ? 23.734 -12.666 19.750 1.000 26.725 217 TRP AAA C 1
ATOM 1431 O O . TRP A 1 217 ? 24.732 -13.403 19.683 1.000 27.801 217 TRP AAA O 1
ATOM 1442 N N . ALA A 1 218 ? 23.374 -11.790 18.816 1.000 24.569 218 ALA AAA N 1
ATOM 1443 C CA . ALA A 1 218 ? 24.126 -11.510 17.584 1.000 25.383 218 ALA AAA CA 1
ATOM 1444 C C . ALA A 1 218 ? 24.892 -10.206 17.803 1.000 24.689 218 ALA AAA C 1
ATOM 1445 O O . ALA A 1 218 ? 26.079 -10.152 17.481 1.000 23.322 218 ALA AAA O 1
ATOM 1447 N N . HIS A 1 219 ? 24.246 -9.174 18.321 1.000 22.902 219 HIS AAA N 1
ATOM 1448 C CA . HIS A 1 219 ? 24.957 -7.930 18.714 1.000 24.542 219 HIS AAA CA 1
ATOM 1449 C C . HIS A 1 219 ? 24.233 -7.333 19.917 1.000 25.104 219 HIS AAA C 1
ATOM 1450 O O . HIS A 1 219 ? 23.001 -7.428 19.954 1.000 23.868 219 HIS AAA O 1
ATOM 1457 N N . GLY A 1 220 ? 24.976 -6.767 20.867 1.000 24.021 220 GLY AAA N 1
ATOM 1458 C CA . GLY A 1 220 ? 24.421 -6.325 22.162 1.000 23.329 220 GLY AAA CA 1
ATOM 1459 C C . GLY A 1 220 ? 23.642 -7.457 22.818 1.000 21.389 220 GLY AAA C 1
ATOM 1460 O O . GLY A 1 220 ? 23.998 -8.626 22.600 1.000 21.761 220 GLY AAA O 1
ATOM 1461 N N . HIS A 1 221 ? 22.613 -7.149 23.597 1.000 21.715 221 HIS AAA N 1
ATOM 1462 C CA . HIS A 1 221 ? 21.677 -8.165 24.162 1.000 22.416 221 HIS AAA CA 1
ATOM 1463 C C . HIS A 1 221 ? 22.489 -9.184 24.970 1.000 23.272 221 HIS AAA C 1
ATOM 1464 O O . HIS A 1 221 ? 22.189 -10.403 24.869 1.000 22.964 221 HIS AAA O 1
ATOM 1471 N N . ASN A 1 222 ? 23.510 -8.719 25.696 1.000 20.434 222 ASN AAA N 1
ATOM 1472 C CA . ASN A 1 222 ? 24.500 -9.638 26.304 1.000 24.122 222 ASN AAA CA 1
ATOM 1473 C C . ASN A 1 222 ? 24.749 -9.237 27.761 1.000 23.473 222 ASN AAA C 1
ATOM 1474 O O . ASN A 1 222 ? 25.871 -9.531 28.250 1.000 24.723 222 ASN AAA O 1
ATOM 1479 N N . ASN A 1 223 ? 23.721 -8.704 28.437 1.000 21.199 223 ASN AAA N 1
ATOM 1480 C CA . ASN A 1 223 ? 23.786 -8.289 29.865 1.000 21.571 223 ASN AAA CA 1
ATOM 1481 C C . ASN A 1 223 ? 23.147 -9.384 30.720 1.000 24.272 223 ASN AAA C 1
ATOM 1482 O O . ASN A 1 223 ? 23.655 -10.498 30.637 1.000 23.532 223 ASN AAA O 1
ATOM 1487 N N . SER A 1 224 ? 22.076 -9.108 31.480 1.000 23.732 224 SER AAA N 1
ATOM 1488 C CA . SER A 1 224 ? 21.438 -10.118 32.373 1.000 24.454 224 SER AAA CA 1
ATOM 1489 C C . SER A 1 224 ? 20.763 -11.207 31.531 1.000 22.620 224 SER AAA C 1
ATOM 1490 O O . SER A 1 224 ? 20.466 -10.980 30.327 1.000 23.716 224 SER AAA O 1
ATOM 1493 N N . ILE A 1 225 ? 20.592 -12.385 32.116 1.000 23.782 225 ILE AAA N 1
ATOM 1494 C CA . ILE A 1 225 ? 19.904 -13.543 31.465 1.000 23.470 225 ILE AAA CA 1
ATOM 1495 C C . ILE A 1 225 ? 18.606 -13.825 32.229 1.000 25.144 225 ILE AAA C 1
ATOM 1496 O O . ILE A 1 225 ? 18.604 -13.923 33.490 1.000 22.935 225 ILE AAA O 1
ATOM 1501 N N . VAL A 1 226 ? 17.513 -13.959 31.491 1.000 25.910 226 VAL AAA N 1
ATOM 1502 C CA . VAL A 1 226 ? 16.169 -14.211 32.073 1.000 24.606 226 VAL AAA CA 1
ATOM 1503 C C . VAL A 1 226 ? 15.477 -15.223 31.161 1.000 25.267 226 VAL AAA C 1
ATOM 1504 O O . VAL A 1 226 ? 15.436 -15.021 29.924 1.000 21.908 226 VAL AAA O 1
ATOM 1508 N N . ASN A 1 227 ? 15.038 -16.341 31.732 1.000 25.184 227 ASN AAA N 1
ATOM 1509 C CA . ASN A 1 227 ? 14.301 -17.359 30.960 1.000 25.874 227 ASN AAA CA 1
ATOM 1510 C C . ASN A 1 227 ? 15.204 -17.837 29.814 1.000 23.588 227 ASN AAA C 1
ATOM 1511 O O . ASN A 1 227 ? 14.684 -18.138 28.715 1.000 23.100 227 ASN AAA O 1
ATOM 1516 N N . GLY A 1 228 ? 16.523 -17.901 30.043 1.000 23.154 228 GLY AAA N 1
ATOM 1517 C CA . GLY A 1 228 ? 17.497 -18.415 29.062 1.000 23.667 228 GLY AAA CA 1
ATOM 1518 C C . GLY A 1 228 ? 17.768 -17.433 27.924 1.000 25.119 228 GLY AAA C 1
ATOM 1519 O O . GLY A 1 228 ? 18.448 -17.805 26.927 1.000 24.357 228 GLY AAA O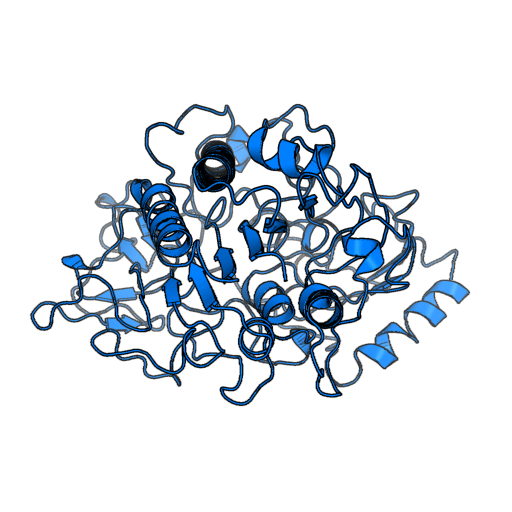 1
ATOM 1520 N N . ILE A 1 229 ? 17.275 -16.203 28.042 1.000 24.068 229 ILE AAA N 1
ATOM 1521 C CA . ILE A 1 229 ? 17.386 -15.220 26.934 1.000 23.749 229 ILE AAA CA 1
ATOM 1522 C C . ILE A 1 229 ? 18.110 -14.008 27.483 1.000 21.398 229 ILE AAA C 1
ATOM 1523 O O . ILE A 1 229 ? 17.707 -13.443 28.497 1.000 24.612 229 ILE AAA O 1
ATOM 1528 N N . PRO A 1 230 ? 19.248 -13.643 26.862 1.000 21.849 230 PRO AAA N 1
ATOM 1529 C CA . PRO A 1 230 ? 20.064 -12.545 27.362 1.000 22.618 230 PRO AAA CA 1
ATOM 1530 C C . PRO A 1 230 ? 19.400 -11.233 26.941 1.000 21.736 230 PRO AAA C 1
ATOM 1531 O O . PRO A 1 230 ? 18.738 -11.230 25.932 1.000 25.217 230 PRO AAA O 1
ATOM 1535 N N . ARG A 1 231 ? 19.553 -10.206 27.770 1.000 21.274 231 ARG AAA N 1
ATOM 1536 C CA . ARG A 1 231 ? 18.788 -8.943 27.676 1.000 21.630 231 ARG AAA CA 1
ATOM 1537 C C . ARG A 1 231 ? 19.739 -7.749 27.603 1.000 20.433 231 ARG AAA C 1
ATOM 1538 O O . ARG A 1 231 ? 20.956 -7.886 27.878 1.000 21.217 231 ARG AAA O 1
ATOM 1546 N N . ILE A 1 232 ? 19.159 -6.603 27.281 1.000 20.437 232 ILE AAA N 1
ATOM 1547 C CA . ILE A 1 232 ? 19.792 -5.263 27.387 1.000 19.903 232 ILE AAA CA 1
ATOM 1548 C C . ILE A 1 232 ? 19.597 -4.771 28.821 1.000 20.259 232 ILE AAA C 1
ATOM 1549 O O . ILE A 1 232 ? 18.439 -4.731 29.295 1.000 23.315 232 ILE AAA O 1
ATOM 1554 N N . GLY A 1 233 ? 20.699 -4.490 29.500 1.000 18.790 233 GLY AAA N 1
ATOM 1555 C CA . GLY A 1 233 ? 20.691 -3.956 30.869 1.000 18.384 233 GLY AAA CA 1
ATOM 1556 C C . GLY A 1 233 ? 20.811 -5.075 31.871 1.000 19.611 233 GLY AAA C 1
ATOM 1557 O O . GLY A 1 233 ? 20.668 -6.248 31.498 1.000 20.479 233 GLY AAA O 1
ATOM 1558 N N . TYR A 1 234 ? 21.070 -4.696 33.118 1.000 22.197 234 TYR AAA N 1
ATOM 1559 C CA . TYR A 1 234 ? 21.379 -5.620 34.229 1.000 22.732 234 TYR AAA CA 1
ATOM 1560 C C . TYR A 1 234 ? 20.260 -5.550 35.252 1.000 24.610 234 TYR AAA C 1
ATOM 1561 O O . TYR A 1 234 ? 19.780 -4.431 35.618 1.000 23.518 234 TYR AAA O 1
ATOM 1570 N N . MET A 1 235 ? 19.881 -6.726 35.731 1.000 24.982 235 MET AAA N 1
ATOM 1571 C CA . MET A 1 235 ? 18.794 -6.881 36.716 1.000 25.924 235 MET AAA CA 1
ATOM 1572 C C . MET A 1 235 ? 19.259 -7.815 37.835 1.000 26.906 235 MET AAA C 1
ATOM 1573 O O . MET A 1 235 ? 19.811 -8.874 37.518 1.000 26.075 235 MET AAA O 1
ATOM 1578 N N . LYS A 1 236 ? 18.985 -7.433 39.081 1.000 27.303 236 LYS AAA N 1
ATOM 1579 C CA . LYS A 1 236 ? 19.148 -8.297 40.265 1.000 30.660 236 LYS AAA CA 1
ATOM 1580 C C . LYS A 1 236 ? 17.784 -8.484 40.950 1.000 30.103 236 LYS AAA C 1
ATOM 1581 O O . LYS A 1 236 ? 17.032 -7.492 41.025 1.000 29.166 236 LYS AAA O 1
ATOM 1587 N N . GLY A 1 237 ? 17.528 -9.688 41.483 1.000 30.284 237 GLY AAA N 1
ATOM 1588 C CA . GLY A 1 237 ? 16.401 -10.000 42.390 1.000 30.792 237 GLY AAA CA 1
ATOM 1589 C C . GLY A 1 237 ? 15.084 -10.222 41.649 1.000 32.640 237 GLY AAA C 1
ATOM 1590 O O . GLY A 1 237 ? 15.115 -10.374 40.432 1.000 28.204 237 GLY AAA O 1
ATOM 1591 N N . GLY A 1 238 ? 13.956 -10.260 42.359 1.000 33.919 238 GLY AAA N 1
ATOM 1592 C CA . GLY A 1 238 ? 12.613 -10.551 41.810 1.000 33.312 238 GLY AAA CA 1
ATOM 1593 C C . GLY A 1 238 ? 12.541 -11.815 40.964 1.000 34.217 238 GLY AAA C 1
ATOM 1594 O O . GLY A 1 238 ? 11.980 -11.744 39.852 1.000 34.025 238 GLY AAA O 1
ATOM 1595 N N . LYS A 1 239 ? 13.049 -12.946 41.465 1.000 31.154 239 LYS AAA N 1
ATOM 1596 C CA . LYS A 1 239 ? 12.891 -14.273 40.820 1.000 34.623 239 LYS AAA CA 1
ATOM 1597 C C . LYS A 1 239 ? 11.414 -14.511 40.503 1.000 32.273 239 LYS AAA C 1
ATOM 1598 O O . LYS A 1 239 ? 11.123 -15.052 39.421 1.000 31.531 239 LYS AAA O 1
ATOM 1600 N N . LYS A 1 240 ? 10.533 -14.162 41.443 1.000 32.267 240 LYS AAA N 1
ATOM 1601 C CA . LYS A 1 240 ? 9.064 -14.419 41.342 1.000 33.671 240 LYS AAA CA 1
ATOM 1602 C C . LYS A 1 240 ? 8.462 -13.550 40.219 1.000 34.401 240 LYS AAA C 1
ATOM 1603 O O . LYS A 1 240 ? 7.623 -14.075 39.450 1.000 36.700 240 LYS AAA O 1
ATOM 1605 N N . ALA A 1 241 ? 8.905 -12.288 40.106 1.000 33.654 241 ALA AAA N 1
ATOM 1606 C CA . ALA A 1 241 ? 8.370 -11.277 39.157 1.000 31.551 241 ALA AAA CA 1
ATOM 1607 C C . ALA A 1 241 ? 8.859 -11.525 37.720 1.000 31.937 241 ALA AAA C 1
ATOM 1608 O O . ALA A 1 241 ? 8.227 -10.986 36.784 1.000 29.220 241 ALA AAA O 1
ATOM 1610 N N . ARG A 1 242 ? 9.928 -12.306 37.518 1.000 29.972 242 ARG AAA N 1
ATOM 1611 C CA . ARG A 1 242 ? 10.561 -12.424 36.180 1.000 31.019 242 ARG AAA CA 1
ATOM 1612 C C . ARG A 1 242 ? 9.582 -13.093 35.230 1.000 28.839 242 ARG AAA C 1
ATOM 1613 O O . ARG A 1 242 ? 9.027 -14.138 35.586 1.000 27.349 242 ARG AAA O 1
ATOM 1621 N N . TRP A 1 243 ? 9.391 -12.517 34.047 1.000 28.475 243 TRP AAA N 1
ATOM 1622 C CA . TRP A 1 243 ? 8.368 -13.011 33.091 1.000 29.680 243 TRP AAA CA 1
ATOM 1623 C C . TRP A 1 243 ? 8.894 -14.245 32.360 1.000 28.491 243 TRP AAA C 1
ATOM 1624 O O . TRP A 1 243 ? 10.114 -14.505 32.423 1.000 28.902 243 TRP AAA O 1
ATOM 1635 N N . LYS A 1 244 ? 7.990 -14.997 31.735 1.000 29.537 244 LYS AAA N 1
ATOM 1636 C CA . LYS A 1 244 ? 8.321 -16.084 30.787 1.000 28.842 244 LYS AAA CA 1
ATOM 1637 C C . LYS A 1 244 ? 7.796 -15.713 29.394 1.000 27.407 244 LYS AAA C 1
ATOM 1638 O O . LYS A 1 244 ? 6.566 -15.622 29.186 1.000 28.180 244 LYS AAA O 1
ATOM 1644 N N . ASP A 1 245 ? 8.714 -15.501 28.461 1.000 29.158 245 ASP AAA N 1
ATOM 1645 C CA . ASP A 1 245 ? 8.459 -14.875 27.137 1.000 27.347 245 ASP AAA CA 1
ATOM 1646 C C . ASP A 1 245 ? 7.403 -15.680 26.380 1.000 28.686 245 ASP AAA C 1
ATOM 1647 O O . ASP A 1 245 ? 6.543 -15.077 25.723 1.000 26.212 245 ASP AAA O 1
ATOM 1652 N N . GLU A 1 246 ? 7.451 -17.006 26.469 1.000 27.881 246 GLU AAA N 1
ATOM 1653 C CA . GLU A 1 246 ? 6.547 -17.882 25.686 1.000 25.225 246 GLU AAA CA 1
ATOM 1654 C C . GLU A 1 246 ? 5.092 -17.737 26.164 1.000 23.501 246 GLU AAA C 1
ATOM 1655 O O . GLU A 1 246 ? 4.216 -18.031 25.365 1.000 25.938 246 GLU AAA O 1
ATOM 1661 N N . ASP A 1 247 ? 4.850 -17.260 27.383 1.000 22.876 247 ASP AAA N 1
ATOM 1662 C CA . ASP A 1 247 ? 3.494 -17.055 27.966 1.000 25.227 247 ASP AAA CA 1
ATOM 1663 C C . ASP A 1 247 ? 3.079 -15.576 27.978 1.000 28.641 247 ASP AAA C 1
ATOM 1664 O O . ASP A 1 247 ? 1.975 -15.287 28.499 1.000 27.352 247 ASP AAA O 1
ATOM 1669 N N . MET A 1 248 ? 3.890 -14.673 27.403 1.000 27.065 248 MET AAA N 1
ATOM 1670 C CA . MET A 1 248 ? 3.626 -13.208 27.432 1.000 27.645 248 MET AAA CA 1
ATOM 1671 C C . MET A 1 248 ? 2.365 -12.873 26.615 1.000 25.663 248 MET AAA C 1
ATOM 1672 O O . MET A 1 248 ? 1.535 -12.096 27.125 1.000 24.384 248 MET AAA O 1
ATOM 1677 N N . ALA A 1 249 ? 2.234 -13.395 25.389 1.000 25.560 249 ALA AAA N 1
ATOM 1678 C CA . ALA A 1 249 ? 1.072 -13.155 24.503 1.000 26.671 249 ALA AAA CA 1
ATOM 1679 C C . ALA A 1 249 ? -0.231 -13.520 25.244 1.000 26.814 249 ALA AAA C 1
ATOM 1680 O O . ALA A 1 249 ? -1.157 -12.708 25.236 1.000 23.429 249 ALA AAA O 1
ATOM 1682 N N . ASP A 1 250 ? -0.260 -14.690 25.904 1.000 29.731 250 ASP AAA N 1
ATOM 1683 C CA . ASP A 1 250 ? -1.410 -15.239 26.671 1.000 29.883 250 ASP AAA CA 1
ATOM 1684 C C . ASP A 1 250 ? -1.683 -14.362 27.885 1.000 29.724 250 ASP AAA C 1
ATOM 1685 O O . ASP A 1 250 ? -2.849 -14.100 28.154 1.000 27.619 250 ASP AAA O 1
ATOM 1690 N N . TYR A 1 251 ? -0.644 -13.876 28.556 1.000 27.714 251 TYR AAA N 1
ATOM 1691 C CA . TYR A 1 251 ? -0.802 -13.093 29.801 1.000 27.316 251 TYR AAA CA 1
ATOM 1692 C C . TYR A 1 251 ? -1.482 -11.754 29.476 1.000 27.430 251 TYR AAA C 1
ATOM 1693 O O . TYR A 1 251 ? -2.385 -11.343 30.207 1.000 27.480 251 TYR AAA O 1
ATOM 1702 N N . PHE A 1 252 ? -1.081 -11.083 28.402 1.000 26.198 252 PHE AAA N 1
ATOM 1703 C CA . PHE A 1 252 ? -1.677 -9.776 28.015 1.000 26.922 252 PHE AAA CA 1
ATOM 1704 C C . PHE A 1 252 ? -3.098 -10.002 27.463 1.000 26.570 252 PHE AAA C 1
ATOM 1705 O O . PHE A 1 252 ? -3.978 -9.207 27.790 1.000 28.240 252 PHE AAA O 1
ATOM 1713 N N . VAL A 1 253 ? -3.318 -11.058 26.680 1.000 27.040 253 VAL AAA N 1
ATOM 1714 C CA . VAL A 1 253 ? -4.674 -11.425 26.173 1.000 30.528 253 VAL AAA CA 1
ATOM 1715 C C . VAL A 1 253 ? -5.629 -11.589 27.361 1.000 29.677 253 VAL AAA C 1
ATOM 1716 O O . VAL A 1 253 ? -6.742 -11.072 27.289 1.000 31.419 253 VAL AAA O 1
ATOM 1720 N N A ASP A 1 254 ? -5.206 -12.266 28.429 0.800 31.186 254 ASP AAA N 1
ATOM 1721 N N B ASP A 1 254 ? -5.187 -12.293 28.409 0.200 28.200 254 ASP AAA N 1
ATOM 1722 C CA A ASP A 1 254 ? -6.025 -12.492 29.651 0.800 31.052 254 ASP AAA CA 1
ATOM 1723 C CA B ASP A 1 254 ? -5.952 -12.505 29.667 0.200 26.786 254 ASP AAA CA 1
ATOM 1724 C C A ASP A 1 254 ? -6.282 -11.164 30.374 0.800 27.679 254 ASP AAA C 1
ATOM 1725 C C B ASP A 1 254 ? -6.298 -11.155 30.298 0.200 26.415 254 ASP AAA C 1
ATOM 1726 O O A ASP A 1 254 ? -7.379 -10.968 30.869 0.800 25.856 254 ASP AAA O 1
ATOM 1727 O O B ASP A 1 254 ? -7.470 -10.957 30.653 0.200 26.081 254 ASP AAA O 1
ATOM 1736 N N . LYS A 1 255 ? -5.309 -10.267 30.436 1.000 26.649 255 LYS AAA N 1
ATOM 1737 C CA . LYS A 1 255 ? -5.504 -8.938 31.068 1.000 25.808 255 LYS AAA CA 1
ATOM 1738 C C . LYS A 1 255 ? -6.490 -8.119 30.224 1.000 25.605 255 LYS AAA C 1
ATOM 1739 O O . LYS A 1 255 ? -7.279 -7.363 30.812 1.000 25.136 255 LYS AAA O 1
ATOM 1745 N N . VAL A 1 256 ? -6.429 -8.250 28.902 1.000 25.252 256 VAL AAA N 1
ATOM 1746 C CA . VAL A 1 256 ? -7.346 -7.522 27.973 1.000 26.543 256 VAL AAA CA 1
ATOM 1747 C C . VAL A 1 256 ? -8.791 -8.000 28.200 1.000 27.157 256 VAL AAA C 1
ATOM 1748 O O . VAL A 1 256 ? -9.682 -7.150 28.327 1.000 27.154 256 VAL AAA O 1
ATOM 1752 N N . LYS A 1 257 ? -9.004 -9.312 28.241 1.000 27.592 257 LYS AAA N 1
ATOM 1753 C CA . LYS A 1 257 ? -10.330 -9.935 28.498 1.000 29.344 257 LYS AAA CA 1
ATOM 1754 C C . LYS A 1 257 ? -10.841 -9.528 29.882 1.000 27.538 257 LYS AAA C 1
ATOM 1755 O O . LYS A 1 257 ? -12.028 -9.238 29.998 1.000 28.160 257 LYS AAA O 1
ATOM 1761 N N . ASN A 1 258 ? -9.987 -9.496 30.893 1.000 28.526 258 ASN AAA N 1
ATOM 1762 C CA . ASN A 1 258 ? -10.401 -9.054 32.246 1.000 31.065 258 ASN AAA CA 1
ATOM 1763 C C . ASN A 1 258 ? -10.877 -7.601 32.204 1.000 32.765 258 ASN AAA C 1
ATOM 1764 O O . ASN A 1 258 ? -11.880 -7.291 32.865 1.000 29.818 258 ASN AAA O 1
ATOM 1769 N N . PHE A 1 259 ? -10.152 -6.735 31.489 1.000 30.743 259 PHE AAA N 1
ATOM 1770 C CA . PHE A 1 259 ? -10.472 -5.286 31.382 1.000 30.509 259 PHE AAA CA 1
ATOM 1771 C C . PHE A 1 259 ? -11.829 -5.102 30.686 1.000 28.532 259 PHE AAA C 1
ATOM 1772 O O . PHE A 1 259 ? -12.665 -4.343 31.190 1.000 29.135 259 PHE AAA O 1
ATOM 1780 N N . ILE A 1 260 ? -12.032 -5.764 29.545 1.000 29.156 260 ILE AAA N 1
ATOM 1781 C CA . ILE A 1 260 ? -13.302 -5.677 28.760 1.000 29.071 260 ILE AAA CA 1
ATOM 1782 C C . ILE A 1 260 ? -14.483 -6.128 29.637 1.000 30.968 260 ILE AAA C 1
ATOM 1783 O O . ILE A 1 260 ? -15.448 -5.374 29.775 1.000 28.449 260 ILE AAA O 1
ATOM 1788 N N . THR A 1 261 ? -14.407 -7.314 30.236 1.000 31.352 261 THR AAA N 1
ATOM 1789 C CA . THR A 1 261 ? -15.496 -7.849 31.080 1.000 30.946 261 THR AAA CA 1
ATOM 1790 C C . THR A 1 261 ? -15.754 -6.887 32.242 1.000 32.576 261 THR AAA C 1
ATOM 1791 O O . THR A 1 261 ? -16.915 -6.608 32.522 1.000 32.693 261 THR AAA O 1
ATOM 1795 N N . GLU A 1 262 ? -14.719 -6.392 32.900 1.000 30.741 262 GLU AAA N 1
ATOM 1796 C CA . GLU A 1 262 ? -14.894 -5.458 34.039 1.000 34.691 262 GLU AAA CA 1
ATOM 1797 C C . GLU A 1 262 ? -15.652 -4.210 33.570 1.000 30.138 262 GLU AAA C 1
ATOM 1798 O O . GLU A 1 262 ? -16.400 -3.640 34.377 1.000 30.638 262 GLU AAA O 1
ATOM 1804 N N . HIS A 1 263 ? -15.487 -3.786 32.322 1.000 31.194 263 HIS AAA N 1
ATOM 1805 C CA . HIS A 1 263 ? -16.013 -2.472 31.868 1.000 31.880 263 HIS AAA CA 1
ATOM 1806 C C . HIS A 1 263 ? -17.029 -2.597 30.732 1.000 30.412 263 HIS AAA C 1
ATOM 1807 O O . HIS A 1 263 ? -17.293 -1.556 30.062 1.000 30.382 263 HIS AAA O 1
ATOM 1814 N N A ARG A 1 264 ? -17.593 -3.796 30.526 0.500 32.511 264 ARG AAA N 1
ATOM 1815 N N B ARG A 1 264 ? -17.598 -3.790 30.527 0.500 31.061 264 ARG AAA N 1
ATOM 1816 C CA A ARG A 1 264 ? -18.499 -4.112 29.383 0.500 33.784 264 ARG AAA CA 1
ATOM 1817 C CA B ARG A 1 264 ? -18.474 -4.094 29.362 0.500 31.327 264 ARG AAA CA 1
ATOM 1818 C C A ARG A 1 264 ? -19.686 -3.134 29.369 0.500 31.678 264 ARG AAA C 1
ATOM 1819 C C B ARG A 1 264 ? -19.704 -3.164 29.369 0.500 30.214 264 ARG AAA C 1
ATOM 1820 O O A ARG A 1 264 ? -20.153 -2.795 28.274 0.500 29.781 264 ARG AAA O 1
ATOM 1821 O O B ARG A 1 264 ? -20.220 -2.884 28.279 0.500 28.073 264 ARG AAA O 1
ATOM 1836 N N . ASP A 1 265 ? -20.157 -2.713 30.548 1.000 32.706 265 ASP AAA N 1
ATOM 1837 C CA . ASP A 1 265 ? -21.377 -1.875 30.706 1.000 34.966 265 ASP AAA CA 1
ATOM 1838 C C . ASP A 1 265 ? -21.029 -0.388 30.555 1.000 40.192 265 ASP AAA C 1
ATOM 1839 O O . ASP A 1 265 ? -21.967 0.433 30.599 1.000 42.205 265 ASP AAA O 1
ATOM 1844 N N . SER A 1 266 ? -19.743 -0.047 30.398 1.000 36.212 266 SER AAA N 1
ATOM 1845 C CA . SER A 1 266 ? -19.239 1.349 30.314 1.000 34.599 266 SER AAA CA 1
ATOM 1846 C C . SER A 1 266 ? -18.659 1.594 28.921 1.000 33.337 266 SER AAA C 1
ATOM 1847 O O . SER A 1 266 ? -18.461 0.633 28.179 1.000 39.396 266 SER AAA O 1
ATOM 1850 N N . SER A 1 267 ? -18.361 2.844 28.598 1.000 30.023 267 SER AAA N 1
ATOM 1851 C CA . SER A 1 267 ? -17.516 3.203 27.437 1.000 30.307 267 SER AAA CA 1
ATOM 1852 C C . SER A 1 267 ? -16.055 3.060 27.895 1.000 27.382 267 SER AAA C 1
ATOM 1853 O O . SER A 1 267 ? -15.707 3.630 28.946 1.000 26.477 267 SER AAA O 1
ATOM 1856 N N . PHE A 1 268 ? -15.240 2.309 27.160 1.000 25.293 268 PHE AAA N 1
ATOM 1857 C CA . PHE A 1 268 ? -13.808 2.134 27.496 1.000 26.182 268 PHE AAA CA 1
ATOM 1858 C C . PHE A 1 268 ? -12.940 2.489 26.284 1.000 25.596 268 PHE AAA C 1
ATOM 1859 O O . PHE A 1 268 ? -13.322 2.322 25.107 1.000 24.917 268 PHE AAA O 1
ATOM 1867 N N . PHE A 1 269 ? -11.753 2.996 26.605 1.000 26.537 269 PHE AAA N 1
ATOM 1868 C CA . PHE A 1 269 ? -10.638 3.230 25.659 1.000 23.971 269 PHE AAA CA 1
ATOM 1869 C C . PHE A 1 269 ? -9.524 2.275 26.071 1.000 23.390 269 PHE AAA C 1
ATOM 1870 O O . PHE A 1 269 ? -9.055 2.395 27.205 1.000 24.171 269 PHE AAA O 1
ATOM 1878 N N . LEU A 1 270 ? -9.188 1.306 25.236 1.000 22.787 270 LEU AAA N 1
ATOM 1879 C CA . LEU A 1 270 ? -8.055 0.390 25.517 1.000 24.772 270 LEU AAA CA 1
ATOM 1880 C C . LEU A 1 270 ? -6.898 0.651 24.537 1.000 23.370 270 LEU AAA C 1
ATOM 1881 O O . LEU A 1 270 ? -7.107 0.623 23.298 1.000 22.767 270 LEU AAA O 1
ATOM 1886 N N . TYR A 1 271 ? -5.707 0.873 25.093 1.000 24.450 271 TYR AAA N 1
ATOM 1887 C CA . TYR A 1 271 ? -4.421 0.895 24.361 1.000 24.392 271 TYR AAA CA 1
ATOM 1888 C C . TYR A 1 271 ? -3.759 -0.458 24.581 1.000 22.617 271 TYR AAA C 1
ATOM 1889 O O . TYR A 1 271 ? -3.372 -0.738 25.713 1.000 23.299 271 TYR AAA O 1
ATOM 1898 N N . TYR A 1 272 ? -3.674 -1.259 23.528 1.000 22.386 272 TYR AAA N 1
ATOM 1899 C CA . TYR A 1 272 ? -3.172 -2.658 23.558 1.000 23.564 272 TYR AAA CA 1
ATOM 1900 C C . TYR A 1 272 ? -1.871 -2.701 22.757 1.000 23.474 272 TYR AAA C 1
ATOM 1901 O O . TYR A 1 272 ? -1.914 -2.659 21.500 1.000 20.068 272 TYR AAA O 1
ATOM 1910 N N . GLY A 1 273 ? -0.747 -2.758 23.477 1.000 21.414 273 GLY AAA N 1
ATOM 1911 C CA . GLY A 1 273 ? 0.610 -2.768 22.904 1.000 19.846 273 GLY AAA CA 1
ATOM 1912 C C . GLY A 1 273 ? 1.177 -4.179 22.784 1.000 19.990 273 GLY AAA C 1
ATOM 1913 O O . GLY A 1 273 ? 1.766 -4.667 23.754 1.000 20.263 273 GLY AAA O 1
ATOM 1914 N N . LEU A 1 274 ? 1.003 -4.813 21.623 1.000 20.295 274 LEU AAA N 1
ATOM 1915 C CA . LEU A 1 274 ? 1.529 -6.172 21.324 1.000 21.232 274 LEU AAA CA 1
ATOM 1916 C C . LEU A 1 274 ? 3.060 -6.072 21.291 1.000 21.318 274 LEU AAA C 1
ATOM 1917 O O . LEU A 1 274 ? 3.570 -5.033 20.854 1.000 20.527 274 LEU AAA O 1
ATOM 1922 N N . HIS A 1 275 ? 3.764 -7.108 21.748 1.000 20.964 275 HIS AAA N 1
ATOM 1923 C CA . HIS A 1 275 ? 5.250 -7.127 21.783 1.000 22.750 275 HIS AAA CA 1
ATOM 1924 C C . HIS A 1 275 ? 5.767 -7.719 20.475 1.000 22.042 275 HIS AAA C 1
ATOM 1925 O O . HIS A 1 275 ? 6.962 -7.555 20.219 1.000 20.213 275 HIS AAA O 1
ATOM 1932 N N . GLU A 1 276 ? 4.913 -8.353 19.668 1.000 21.428 276 GLU AAA N 1
ATOM 1933 C CA . GLU A 1 276 ? 5.393 -9.067 18.457 1.000 21.654 276 GLU AAA CA 1
ATOM 1934 C C . GLU A 1 276 ? 5.422 -8.120 17.268 1.000 22.286 276 GLU AAA C 1
ATOM 1935 O O . GLU A 1 276 ? 4.615 -7.196 17.215 1.000 21.779 276 GLU AAA O 1
ATOM 1941 N N . PRO A 1 277 ? 6.349 -8.336 16.297 1.000 22.759 277 PRO AAA N 1
ATOM 1942 C CA . PRO A 1 277 ? 7.453 -9.289 16.455 1.000 23.115 277 PRO AAA CA 1
ATOM 1943 C C . PRO A 1 277 ? 8.803 -8.724 16.939 1.000 22.251 277 PRO AAA C 1
ATOM 1944 O O . PRO A 1 277 ? 9.857 -9.101 16.422 1.000 23.777 277 PRO AAA O 1
ATOM 1948 N N . HIS A 1 278 ? 8.781 -7.947 18.024 1.000 21.655 278 HIS AAA N 1
ATOM 1949 C CA . HIS A 1 278 ? 10.001 -7.398 18.648 1.000 21.214 278 HIS AAA CA 1
ATOM 1950 C C . HIS A 1 278 ? 10.828 -8.540 19.231 1.000 21.485 278 HIS AAA C 1
ATOM 1951 O O . HIS A 1 278 ? 10.240 -9.496 19.810 1.000 22.673 278 HIS AAA O 1
ATOM 1958 N N . VAL A 1 279 ? 12.144 -8.417 19.110 1.000 20.268 279 VAL AAA N 1
ATOM 1959 C CA . VAL A 1 279 ? 13.101 -9.367 19.739 1.000 21.509 279 VAL AAA CA 1
ATOM 1960 C C . VAL A 1 279 ? 13.024 -9.234 21.258 1.000 19.584 279 VAL AAA C 1
ATOM 1961 O O . VAL A 1 279 ? 12.756 -8.161 21.796 1.000 21.344 279 VAL AAA O 1
ATOM 1965 N N . PRO A 1 280 ? 13.241 -10.335 22.009 1.000 20.042 280 PRO AAA N 1
ATOM 1966 C CA . PRO A 1 280 ? 13.388 -11.668 21.428 1.000 20.635 280 PRO AAA CA 1
ATOM 1967 C C . PRO A 1 280 ? 12.068 -12.265 20.930 1.000 21.890 280 PRO AAA C 1
ATOM 1968 O O . PRO A 1 280 ? 11.059 -12.104 21.600 1.000 25.305 280 PRO AAA O 1
ATOM 1972 N N . ARG A 1 281 ? 12.086 -12.917 19.773 1.000 23.014 281 ARG AAA N 1
ATOM 1973 C CA . ARG A 1 281 ? 10.900 -13.636 19.256 1.000 22.477 281 ARG AAA CA 1
ATOM 1974 C C . ARG A 1 281 ? 10.907 -15.031 19.878 1.000 23.275 281 ARG AAA C 1
ATOM 1975 O O . ARG A 1 281 ? 11.613 -15.926 19.356 1.000 23.883 281 ARG AAA O 1
ATOM 1983 N N . ALA A 1 282 ? 10.223 -15.151 21.005 1.000 24.703 282 ALA AAA N 1
ATOM 1984 C CA . ALA A 1 282 ? 10.066 -16.399 21.792 1.000 23.484 282 ALA AAA CA 1
ATOM 1985 C C . ALA A 1 282 ? 8.565 -16.621 21.994 1.000 24.230 282 ALA AAA C 1
ATOM 1986 O O . ALA A 1 282 ? 8.052 -16.496 23.106 1.000 21.709 282 ALA AAA O 1
ATOM 1988 N N . PRO A 1 283 ? 7.817 -16.918 20.909 1.000 22.684 283 PRO AAA N 1
ATOM 1989 C CA . PRO A 1 283 ? 6.364 -17.073 20.991 1.000 25.749 283 PRO AAA CA 1
ATOM 1990 C C . PRO A 1 283 ? 5.975 -18.378 21.706 1.000 26.301 283 PRO AAA C 1
ATOM 1991 O O . PRO A 1 283 ? 6.814 -19.271 21.862 1.000 26.114 283 PRO AAA O 1
ATOM 1995 N N . HIS A 1 284 ? 4.713 -18.504 22.104 1.000 28.018 284 HIS AAA N 1
ATOM 1996 C CA . HIS A 1 284 ? 4.222 -19.758 22.739 1.000 27.263 284 HIS AAA CA 1
ATOM 1997 C C . HIS A 1 284 ? 4.543 -20.957 21.831 1.000 25.957 284 HIS AAA C 1
ATOM 1998 O O . HIS A 1 284 ? 4.503 -20.837 20.594 1.000 26.956 284 HIS AAA O 1
ATOM 2005 N N . GLN A 1 285 ? 4.850 -22.091 22.445 1.000 28.413 285 GLN AAA N 1
ATOM 2006 C CA . GLN A 1 285 ? 5.107 -23.393 21.765 1.000 31.389 285 GLN AAA CA 1
ATOM 2007 C C . GLN A 1 285 ? 4.152 -23.640 20.580 1.000 29.606 285 GLN AAA C 1
ATOM 2008 O O . GLN A 1 285 ? 4.637 -24.063 19.516 1.000 31.255 285 GLN AAA O 1
ATOM 2014 N N A ARG A 1 286 ? 2.845 -23.368 20.739 0.800 30.781 286 ARG AAA N 1
ATOM 2015 N N B ARG A 1 286 ? 2.852 -23.363 20.729 0.200 27.617 286 ARG AAA N 1
ATOM 2016 C CA A ARG A 1 286 ? 1.795 -23.724 19.733 0.800 32.164 286 ARG AAA CA 1
ATOM 2017 C CA B ARG A 1 286 ? 1.812 -23.749 19.731 0.200 26.303 286 ARG AAA CA 1
ATOM 2018 C C A ARG A 1 286 ? 2.005 -22.968 18.415 0.800 31.902 286 ARG AAA C 1
ATOM 2019 C C B ARG A 1 286 ? 1.939 -22.926 18.440 0.200 27.622 286 ARG AAA C 1
ATOM 2020 O O A ARG A 1 286 ? 1.501 -23.444 17.370 0.800 35.241 286 ARG AAA O 1
ATOM 2021 O O B ARG A 1 286 ? 1.290 -23.315 17.447 0.200 28.840 286 ARG AAA O 1
ATOM 2036 N N . PHE A 1 287 ? 2.731 -21.843 18.434 1.000 28.469 287 PHE AAA N 1
ATOM 2037 C CA . PHE A 1 287 ? 2.994 -21.012 17.221 1.000 28.641 287 PHE AAA CA 1
ATOM 2038 C C . PHE A 1 287 ? 4.314 -21.415 16.536 1.000 28.875 287 PHE AAA C 1
ATOM 2039 O O . PHE A 1 287 ? 4.562 -21.006 15.376 1.000 28.816 287 PHE AAA O 1
ATOM 2047 N N . VAL A 1 288 ? 5.157 -22.190 17.223 1.000 29.507 288 VAL AAA N 1
ATOM 2048 C CA . VAL A 1 288 ? 6.492 -22.605 16.697 1.000 29.363 288 VAL AAA CA 1
ATOM 2049 C C . VAL A 1 288 ? 6.254 -23.517 15.489 1.000 30.426 288 VAL AAA C 1
ATOM 2050 O O . VAL A 1 288 ? 5.498 -24.503 15.616 1.000 32.254 288 VAL AAA O 1
ATOM 2054 N N . GLY A 1 289 ? 6.806 -23.148 14.337 1.000 28.741 289 GLY AAA N 1
ATOM 2055 C CA . GLY A 1 289 ? 6.688 -23.923 13.085 1.000 30.194 289 GLY AAA CA 1
ATOM 2056 C C . GLY A 1 289 ? 5.468 -23.566 12.252 1.000 33.118 289 GLY AAA C 1
ATOM 2057 O O . GLY A 1 289 ? 5.309 -24.181 11.163 1.000 35.732 289 GLY AAA O 1
ATOM 2058 N N . LYS A 1 290 ? 4.639 -22.603 12.680 1.000 32.022 290 LYS AAA N 1
ATOM 2059 C CA . LYS A 1 290 ? 3.459 -22.161 11.884 1.000 35.048 290 LYS AAA CA 1
ATOM 2060 C C . LYS A 1 290 ? 3.949 -21.538 10.577 1.000 34.495 290 LYS AAA C 1
ATOM 2061 O O . LYS A 1 290 ? 3.221 -21.552 9.578 1.000 34.417 290 LYS AAA O 1
ATOM 2067 N N . THR A 1 291 ? 5.157 -20.988 10.597 1.000 33.578 291 THR AAA N 1
ATOM 2068 C CA . THR A 1 291 ? 5.803 -20.383 9.416 1.000 32.355 291 THR AAA CA 1
ATOM 2069 C C . THR A 1 291 ? 7.103 -21.129 9.151 1.000 30.867 291 THR AAA C 1
ATOM 2070 O O . THR A 1 291 ? 7.593 -21.832 10.048 1.000 31.080 291 THR AAA O 1
ATOM 2074 N N . THR A 1 292 ? 7.636 -20.798 7.993 1.000 29.670 292 THR AAA N 1
ATOM 2075 C CA . THR A 1 292 ? 8.883 -21.232 7.334 1.000 29.471 292 THR AAA CA 1
ATOM 2076 C C . THR A 1 292 ? 9.996 -20.233 7.672 1.000 29.570 292 THR AAA C 1
ATOM 2077 O O . THR A 1 292 ? 11.106 -20.409 7.184 1.000 29.241 292 THR AAA O 1
ATOM 2081 N N . MET A 1 293 ? 9.695 -19.186 8.449 1.000 29.020 293 MET AAA N 1
ATOM 2082 C CA . MET A 1 293 ? 10.580 -18.002 8.624 1.000 26.905 293 MET AAA CA 1
ATOM 2083 C C . MET A 1 293 ? 11.157 -17.943 10.046 1.000 26.744 293 MET AAA C 1
ATOM 2084 O O . MET A 1 293 ? 11.758 -16.924 10.384 1.000 26.773 293 MET AAA O 1
ATOM 2089 N N . GLY A 1 294 ? 11.042 -19.021 10.816 1.000 25.974 294 GLY AAA N 1
ATOM 2090 C CA . GLY A 1 294 ? 11.598 -19.116 12.175 1.000 26.213 294 GLY AAA CA 1
ATOM 2091 C C . GLY A 1 294 ? 10.846 -18.234 13.163 1.000 27.572 294 GLY AAA C 1
ATOM 2092 O O . GLY A 1 294 ? 9.736 -17.778 12.881 1.000 28.208 294 GLY AAA O 1
ATOM 2093 N N . PRO A 1 295 ? 11.414 -18.029 14.366 1.000 25.434 295 PRO AAA N 1
ATOM 2094 C CA . PRO A 1 295 ? 10.808 -17.202 15.410 1.000 25.954 295 PRO AAA CA 1
ATOM 2095 C C . PRO A 1 295 ? 10.194 -15.871 14.934 1.000 23.632 295 PRO AAA C 1
ATOM 2096 O O . PRO A 1 295 ? 9.149 -15.543 15.439 1.000 27.433 295 PRO AAA O 1
ATOM 2100 N N . ARG A 1 296 ? 10.789 -15.175 13.968 1.000 23.856 296 ARG AAA N 1
ATOM 2101 C CA . ARG A 1 296 ? 10.211 -13.886 13.484 1.000 25.996 296 ARG AAA CA 1
ATOM 2102 C C . ARG A 1 296 ? 8.808 -14.166 12.918 1.000 26.355 296 ARG AAA C 1
ATOM 2103 O O . ARG A 1 296 ? 7.876 -13.488 13.327 1.000 23.945 296 ARG AAA O 1
ATOM 2111 N N . GLY A 1 297 ? 8.671 -15.079 11.948 1.000 28.037 297 GLY AAA N 1
ATOM 2112 C CA . GLY A 1 297 ? 7.366 -15.398 11.318 1.000 25.104 297 GLY AAA CA 1
ATOM 2113 C C . GLY A 1 297 ? 6.390 -15.887 12.363 1.000 25.708 297 GLY AAA C 1
ATOM 2114 O O . GLY A 1 297 ? 5.219 -15.423 12.429 1.000 25.450 297 GLY AAA O 1
ATOM 2115 N N . ASP A 1 298 ? 6.860 -16.798 13.200 1.000 25.557 298 ASP AAA N 1
ATOM 2116 C CA . ASP A 1 298 ? 6.016 -17.436 14.225 1.000 25.653 298 ASP AAA CA 1
ATOM 2117 C C . ASP A 1 298 ? 5.488 -16.375 15.213 1.000 25.583 298 ASP AAA C 1
ATOM 2118 O O . ASP A 1 298 ? 4.328 -16.500 15.639 1.000 24.556 298 ASP AAA O 1
ATOM 2123 N N . ALA A 1 299 ? 6.265 -15.345 15.529 1.000 23.914 299 ALA AAA N 1
ATOM 2124 C CA . ALA A 1 299 ? 5.827 -14.252 16.427 1.000 24.243 299 ALA AAA CA 1
ATOM 2125 C C . ALA A 1 299 ? 4.715 -13.440 15.748 1.000 23.667 299 ALA AAA C 1
ATOM 2126 O O . ALA A 1 299 ? 3.813 -12.986 16.450 1.000 22.711 299 ALA AAA O 1
ATOM 2128 N N . ILE A 1 300 ? 4.793 -13.234 14.429 1.000 24.138 300 ILE AAA N 1
ATOM 2129 C CA . ILE A 1 300 ? 3.721 -12.499 13.700 1.000 24.575 300 ILE AAA CA 1
ATOM 2130 C C . ILE A 1 300 ? 2.428 -13.326 13.788 1.000 29.093 300 ILE AAA C 1
ATOM 2131 O O . ILE A 1 300 ? 1.374 -12.741 14.130 1.000 26.917 300 ILE AAA O 1
ATOM 2136 N N . VAL A 1 301 ? 2.476 -14.642 13.544 1.000 27.697 301 VAL AAA N 1
ATOM 2137 C CA . VAL A 1 301 ? 1.233 -15.463 13.635 1.000 28.707 301 VAL AAA CA 1
ATOM 2138 C C . VAL A 1 301 ? 0.744 -15.418 15.087 1.000 24.797 301 VAL AAA C 1
ATOM 2139 O O . VAL A 1 301 ? -0.492 -15.352 15.307 1.000 23.339 301 VAL AAA O 1
ATOM 2143 N N . GLU A 1 302 ? 1.650 -15.389 16.060 1.000 23.820 302 GLU AAA N 1
ATOM 2144 C CA . GLU A 1 302 ? 1.250 -15.223 17.482 1.000 23.906 302 GLU AAA CA 1
ATOM 2145 C C . GLU A 1 302 ? 0.458 -13.911 17.642 1.000 27.118 302 GLU AAA C 1
ATOM 2146 O O . GLU A 1 302 ? -0.594 -13.934 18.318 1.000 26.120 302 GLU AAA O 1
ATOM 2152 N N . ALA A 1 303 ? 0.969 -12.789 17.115 1.000 24.968 303 ALA AAA N 1
ATOM 2153 C CA . ALA A 1 303 ? 0.273 -11.477 17.211 1.000 26.798 303 ALA AAA CA 1
ATOM 2154 C C . ALA A 1 303 ? -1.102 -11.602 16.537 1.000 26.456 303 ALA AAA C 1
ATOM 2155 O O . ALA A 1 303 ? -2.072 -11.086 17.090 1.000 26.274 303 ALA AAA O 1
ATOM 2157 N N . ASP A 1 304 ? -1.178 -12.262 15.383 1.000 26.347 304 ASP AAA N 1
ATOM 2158 C CA . ASP A 1 304 ? -2.438 -12.369 14.600 1.000 27.538 304 ASP AAA CA 1
ATOM 2159 C C . ASP A 1 304 ? -3.461 -13.142 15.435 1.000 27.566 304 ASP AAA C 1
ATOM 2160 O O . ASP A 1 304 ? -4.641 -12.769 15.425 1.000 27.496 304 ASP AAA O 1
ATOM 2165 N N . TRP A 1 305 ? -3.001 -14.155 16.165 1.000 28.256 305 TRP AAA N 1
ATOM 2166 C CA . TRP A 1 305 ? -3.835 -14.985 17.060 1.000 28.333 305 TRP AAA CA 1
ATOM 2167 C C . TRP A 1 305 ? -4.347 -14.106 18.204 1.000 28.249 305 TRP AAA C 1
ATOM 2168 O O . TRP A 1 305 ? -5.527 -14.248 18.569 1.000 24.122 305 TRP AAA O 1
ATOM 2179 N N . CYS A 1 306 ? -3.510 -13.228 18.747 1.000 25.785 306 CYS AAA N 1
ATOM 2180 C CA . CYS A 1 306 ? -3.939 -12.283 19.819 1.000 27.386 306 CYS AAA CA 1
ATOM 2181 C C . CYS A 1 306 ? -5.079 -11.407 19.291 1.000 26.323 306 CYS AAA C 1
ATOM 2182 O O . CYS A 1 306 ? -6.086 -11.234 20.009 1.000 28.339 306 CYS AAA O 1
ATOM 2185 N N . VAL A 1 307 ? -4.949 -10.917 18.060 1.000 27.344 307 VAL AAA N 1
ATOM 2186 C CA . VAL A 1 307 ? -5.972 -10.031 17.432 1.000 28.653 307 VAL AAA CA 1
ATOM 2187 C C . VAL A 1 307 ? -7.274 -10.826 17.246 1.000 27.832 307 VAL AAA C 1
ATOM 2188 O O . VAL A 1 307 ? -8.345 -10.288 17.603 1.000 27.842 307 VAL AAA O 1
ATOM 2192 N N . GLY A 1 308 ? -7.178 -12.056 16.729 1.000 27.058 308 GLY AAA N 1
ATOM 2193 C CA . GLY A 1 308 ? -8.297 -13.011 16.577 1.000 27.492 308 GLY AAA CA 1
ATOM 2194 C C . GLY A 1 308 ? -8.971 -13.274 17.902 1.000 28.655 308 GLY AAA C 1
ATOM 2195 O O . GLY A 1 308 ? -10.209 -13.257 17.962 1.000 31.733 308 GLY AAA O 1
ATOM 2196 N N . GLU A 1 309 ? -8.204 -13.435 18.968 1.000 29.353 309 GLU AAA N 1
ATOM 2197 C CA . GLU A 1 309 ? -8.768 -13.730 20.308 1.000 31.359 309 GLU AAA CA 1
ATOM 2198 C C . GLU A 1 309 ? -9.529 -12.496 20.819 1.000 32.298 309 GLU AAA C 1
ATOM 2199 O O . GLU A 1 309 ? -10.629 -12.654 21.436 1.000 29.907 309 GLU AAA O 1
ATOM 2205 N N . LEU A 1 310 ? -8.999 -11.299 20.571 1.000 29.494 310 LEU AAA N 1
ATOM 2206 C CA . LEU A 1 310 ? -9.678 -10.027 20.931 1.000 30.642 310 LEU AAA CA 1
ATOM 2207 C C . LEU A 1 310 ? -11.051 -9.961 20.230 1.000 30.226 310 LEU AAA C 1
ATOM 2208 O O . LEU A 1 310 ? -12.053 -9.687 20.929 1.000 32.134 310 LEU AAA O 1
ATOM 2213 N N . LEU A 1 311 ? -11.091 -10.169 18.906 1.000 28.807 311 LEU AAA N 1
ATOM 2214 C CA . LEU A 1 311 ? -12.323 -10.075 18.079 1.000 28.414 311 LEU AAA CA 1
ATOM 2215 C C . LEU A 1 311 ? -13.335 -11.118 18.563 1.000 30.109 311 LEU AAA C 1
ATOM 2216 O O . LEU A 1 311 ? -14.481 -10.746 18.837 1.000 27.334 311 LEU AAA O 1
ATOM 2221 N N . THR A 1 312 ? -12.900 -12.364 18.741 1.000 29.325 312 THR AAA N 1
ATOM 2222 C CA . THR A 1 312 ? -13.751 -13.442 19.295 1.000 31.624 312 THR AAA CA 1
ATOM 2223 C C . THR A 1 312 ? -14.350 -12.987 20.621 1.000 29.353 312 THR AAA C 1
ATOM 2224 O O . THR A 1 312 ? -15.560 -13.154 20.798 1.000 31.629 312 THR AAA O 1
ATOM 2228 N N . TYR A 1 313 ? -13.555 -12.418 21.517 1.000 29.555 313 TYR AAA N 1
ATOM 2229 C CA . TYR A 1 313 ? -14.013 -12.055 22.880 1.000 27.702 313 TYR AAA CA 1
ATOM 2230 C C . TYR A 1 313 ? -14.995 -10.882 22.822 1.000 29.700 313 TYR AAA C 1
ATOM 2231 O O . TYR A 1 313 ? -15.986 -10.893 23.581 1.000 29.778 313 TYR AAA O 1
ATOM 2240 N N . LEU A 1 314 ? -14.744 -9.907 21.948 1.000 29.148 314 LEU AAA N 1
ATOM 2241 C CA . LEU A 1 314 ? -15.673 -8.769 21.745 1.000 28.611 314 LEU AAA CA 1
ATOM 2242 C C . LEU A 1 314 ? -17.033 -9.315 21.273 1.000 30.535 314 LEU AAA C 1
ATOM 2243 O O . LEU A 1 314 ? -18.047 -8.866 21.830 1.000 30.496 314 LEU AAA O 1
ATOM 2248 N N . LYS A 1 315 ? -17.055 -10.205 20.270 1.000 31.824 315 LYS AAA N 1
ATOM 2249 C CA . LYS A 1 315 ? -18.285 -10.899 19.783 1.000 33.603 315 LYS AAA CA 1
ATOM 2250 C C . LYS A 1 315 ? -18.992 -11.582 20.960 1.000 32.129 315 LYS AAA C 1
ATOM 2251 O O . LYS A 1 315 ? -20.201 -11.408 21.113 1.000 30.515 315 LYS AAA O 1
ATOM 2257 N N . LYS A 1 316 ? -18.251 -12.344 21.757 1.000 29.611 316 LYS AAA N 1
ATOM 2258 C CA . LYS A 1 316 ? -18.785 -13.058 22.943 1.000 31.178 316 LYS AAA CA 1
ATOM 2259 C C . LYS A 1 316 ? -19.472 -12.059 23.887 1.000 30.368 316 LYS AAA C 1
ATOM 2260 O O . LYS A 1 316 ? -20.554 -12.398 24.407 1.000 31.047 316 LYS AAA O 1
ATOM 2266 N N A GLU A 1 317 ? -18.898 -10.867 24.069 0.700 28.574 317 GLU AAA N 1
ATOM 2267 N N B GLU A 1 317 ? -18.884 -10.878 24.099 0.300 28.728 317 GLU AAA N 1
ATOM 2268 C CA A GLU A 1 317 ? -19.382 -9.860 25.054 0.700 28.934 317 GLU AAA CA 1
ATOM 2269 C CA B GLU A 1 317 ? -19.389 -9.864 25.067 0.300 28.135 317 GLU AAA CA 1
ATOM 2270 C C A GLU A 1 317 ? -20.474 -9.014 24.399 0.700 28.598 317 GLU AAA C 1
ATOM 2271 C C B GLU A 1 317 ? -20.460 -8.997 24.397 0.300 28.285 317 GLU AAA C 1
ATOM 2272 O O A GLU A 1 317 ? -21.093 -8.216 25.116 0.700 28.879 317 GLU AAA O 1
ATOM 2273 O O B GLU A 1 317 ? -21.058 -8.164 25.106 0.300 28.311 317 GLU AAA O 1
ATOM 2284 N N . GLY A 1 318 ? -20.678 -9.180 23.089 1.000 28.405 318 GLY AAA N 1
ATOM 2285 C CA . GLY A 1 318 ? -21.693 -8.452 22.317 1.000 29.877 318 GLY AAA CA 1
ATOM 2286 C C . GLY A 1 318 ? -21.280 -7.010 22.063 1.000 31.919 318 GLY AAA C 1
ATOM 2287 O O . GLY A 1 318 ? -22.193 -6.148 21.967 1.000 32.768 318 GLY AAA O 1
ATOM 2288 N N . LEU A 1 319 ? -19.968 -6.741 21.939 1.000 27.882 319 LEU AAA N 1
ATOM 2289 C CA . LEU A 1 319 ? -19.439 -5.354 21.876 1.000 27.875 319 LEU AAA CA 1
ATOM 2290 C C . LEU A 1 319 ? -18.899 -5.028 20.495 1.000 28.450 319 LEU AAA C 1
ATOM 2291 O O . LEU A 1 319 ? -18.434 -3.903 20.340 1.000 29.018 319 LEU AAA O 1
ATOM 2296 N N . LEU A 1 320 ? -18.914 -5.957 19.540 1.000 28.846 320 LEU AAA N 1
ATOM 2297 C CA . LEU A 1 320 ? -18.178 -5.725 18.273 1.000 32.041 320 LEU AAA CA 1
ATOM 2298 C C . LEU A 1 320 ? -18.761 -4.476 17.599 1.000 32.501 320 LEU AAA C 1
ATOM 2299 O O . LEU A 1 320 ? -17.998 -3.586 17.193 1.000 34.778 320 LEU AAA O 1
ATOM 2304 N N . GLU A 1 321 ? -20.086 -4.403 17.529 1.000 30.846 321 GLU AAA N 1
ATOM 2305 C CA . GLU A 1 321 ? -20.840 -3.372 16.769 1.000 30.779 321 GLU AAA CA 1
ATOM 2306 C C . GLU A 1 321 ? -20.769 -2.016 17.478 1.000 29.535 321 GLU AAA C 1
ATOM 2307 O O . GLU A 1 321 ? -21.150 -1.036 16.847 1.000 27.816 321 GLU AAA O 1
ATOM 2313 N N . LYS A 1 322 ? -20.334 -1.952 18.740 1.000 27.607 322 LYS AAA N 1
ATOM 2314 C CA . LYS A 1 322 ? -20.125 -0.644 19.418 1.000 28.752 322 LYS AAA CA 1
ATOM 2315 C C . LYS A 1 322 ? -18.639 -0.432 19.785 1.000 27.838 322 LYS AAA C 1
ATOM 2316 O O . LYS A 1 322 ? -18.370 0.328 20.721 1.000 25.150 322 LYS AAA O 1
ATOM 2322 N N . THR A 1 323 ? -17.697 -1.045 19.069 1.000 26.845 323 THR AAA N 1
ATOM 2323 C CA . THR A 1 323 ? -16.241 -0.878 19.332 1.000 26.093 323 THR AAA CA 1
ATOM 2324 C C . THR A 1 323 ? -15.523 -0.447 18.050 1.000 26.741 323 THR AAA C 1
ATOM 2325 O O . THR A 1 323 ? -15.538 -1.221 17.099 1.000 22.881 323 THR AAA O 1
ATOM 2329 N N . LEU A 1 324 ? -14.953 0.765 18.051 1.000 24.643 324 LEU AAA N 1
ATOM 2330 C CA . LEU A 1 324 ? -13.992 1.244 17.030 1.000 25.602 324 LEU AAA CA 1
ATOM 2331 C C . LEU A 1 324 ? -12.607 0.647 17.320 1.000 26.582 324 LEU AAA C 1
ATOM 2332 O O . LEU A 1 324 ? -12.089 0.833 18.448 1.000 28.502 324 LEU AAA O 1
ATOM 2337 N N . ILE A 1 325 ? -12.053 -0.070 16.341 1.000 23.584 325 ILE AAA N 1
ATOM 2338 C CA . ILE A 1 325 ? -10.721 -0.732 16.413 1.000 24.917 325 ILE AAA CA 1
ATOM 2339 C C . ILE A 1 325 ? -9.753 -0.062 15.437 1.000 23.760 325 ILE AAA C 1
ATOM 2340 O O . ILE A 1 325 ? -10.027 -0.025 14.214 1.000 23.725 325 ILE AAA O 1
ATOM 2345 N N . ILE A 1 326 ? -8.632 0.440 15.954 1.000 22.662 326 ILE AAA N 1
ATOM 2346 C CA . ILE A 1 326 ? -7.521 0.954 15.108 1.000 23.468 326 ILE AAA CA 1
ATOM 2347 C C . ILE A 1 326 ? -6.347 -0.020 15.277 1.000 22.483 326 ILE AAA C 1
ATOM 2348 O O . ILE A 1 326 ? -5.924 -0.220 16.415 1.000 20.388 326 ILE AAA O 1
ATOM 2353 N N . PHE A 1 327 ? -5.908 -0.681 14.198 1.000 20.708 327 PHE AAA N 1
ATOM 2354 C CA . PHE A 1 327 ? -4.708 -1.552 14.234 1.000 21.744 327 PHE AAA CA 1
ATOM 2355 C C . PHE A 1 327 ? -3.549 -0.891 13.493 1.000 22.163 327 PHE AAA C 1
ATOM 2356 O O . PHE A 1 327 ? -3.688 -0.396 12.343 1.000 21.790 327 PHE AAA O 1
ATOM 2364 N N . SER A 1 328 ? -2.378 -0.859 14.119 1.000 20.205 328 SER AAA N 1
ATOM 2365 C CA . SER A 1 328 ? -1.177 -0.319 13.435 1.000 22.808 328 SER AAA CA 1
ATOM 2366 C C . SER A 1 328 ? 0.106 -0.880 14.055 1.000 22.547 328 SER AAA C 1
ATOM 2367 O O . SER A 1 328 ? 0.039 -1.899 14.774 1.000 20.550 328 SER AAA O 1
ATOM 2370 N N . SER A 1 329 ? 1.236 -0.300 13.663 1.000 23.107 329 SER AAA N 1
ATOM 2371 C CA . SER A 1 329 ? 2.597 -0.699 14.104 1.000 23.155 329 SER AAA CA 1
ATOM 2372 C C . SER A 1 329 ? 3.337 0.569 14.500 1.000 23.380 329 SER AAA C 1
ATOM 2373 O O . SER A 1 329 ? 3.142 1.584 13.805 1.000 21.847 329 SER AAA O 1
ATOM 2376 N N . ASP A 1 330 ? 4.198 0.498 15.522 1.000 22.110 330 ASP AAA N 1
ATOM 2377 C CA . ASP A 1 330 ? 4.973 1.672 15.988 1.000 22.304 330 ASP AAA CA 1
ATOM 2378 C C . ASP A 1 330 ? 5.991 2.129 14.948 1.000 21.354 330 ASP AAA C 1
ATOM 2379 O O . ASP A 1 330 ? 6.272 3.333 14.962 1.000 22.625 330 ASP AAA O 1
ATOM 2384 N N . ASN A 1 331 ? 6.546 1.231 14.125 1.000 18.847 331 ASN AAA N 1
ATOM 2385 C CA . ASN A 1 331 ? 7.662 1.550 13.188 1.000 19.244 331 ASN AAA CA 1
ATOM 2386 C C . ASN A 1 331 ? 7.841 0.400 12.199 1.000 18.724 331 ASN AAA C 1
ATOM 2387 O O . ASN A 1 331 ? 7.152 -0.630 12.377 1.000 18.048 331 ASN AAA O 1
ATOM 2392 N N . GLY A 1 332 ? 8.715 0.593 11.214 1.000 21.977 332 GLY AAA N 1
ATOM 2393 C CA . GLY A 1 332 ? 8.968 -0.383 10.133 1.000 21.642 332 GLY AAA CA 1
ATOM 2394 C C . GLY A 1 332 ? 9.764 -1.590 10.624 1.000 21.245 332 GLY AAA C 1
ATOM 2395 O O . GLY A 1 332 ? 10.108 -1.722 11.814 1.000 19.191 332 GLY AAA O 1
ATOM 2396 N N . PRO A 1 333 ? 10.014 -2.556 9.722 1.000 20.178 333 PRO AAA N 1
ATOM 2397 C CA . PRO A 1 333 ? 10.536 -3.852 10.135 1.000 20.130 333 PRO AAA CA 1
ATOM 2398 C C . PRO A 1 333 ? 12.062 -3.992 10.127 1.000 18.399 333 PRO AAA C 1
ATOM 2399 O O . PRO A 1 333 ? 12.818 -3.142 9.627 1.000 21.742 333 PRO AAA O 1
ATOM 2403 N N . VAL A 1 334 ? 12.485 -5.122 10.672 1.000 20.113 334 VAL AAA N 1
ATOM 2404 C CA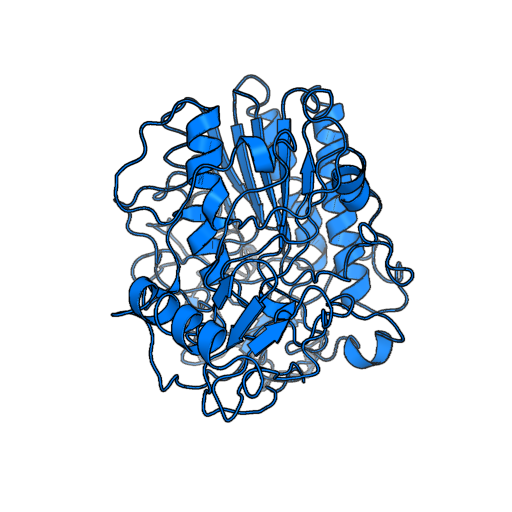 . VAL A 1 334 ? 13.906 -5.506 10.859 1.000 19.291 334 VAL AAA CA 1
ATOM 2405 C C . VAL A 1 334 ? 13.969 -7.028 10.889 1.000 20.554 334 VAL AAA C 1
ATOM 2406 O O . VAL A 1 334 ? 13.110 -7.645 11.551 1.000 20.390 334 VAL AAA O 1
ATOM 2410 N N . LEU A 1 335 ? 14.959 -7.613 10.228 1.000 22.277 335 LEU AAA N 1
ATOM 2411 C CA . LEU A 1 335 ? 15.197 -9.072 10.353 1.000 23.732 335 LEU AAA CA 1
ATOM 2412 C C . LEU A 1 335 ? 16.074 -9.299 11.584 1.000 23.643 335 LEU AAA C 1
ATOM 2413 O O . LEU A 1 335 ? 15.511 -9.529 12.676 1.000 24.001 335 LEU AAA O 1
ATOM 2418 N N . ASN A 1 336 ? 17.391 -9.179 11.441 1.000 23.694 336 ASN AAA N 1
ATOM 2419 C CA . ASN A 1 336 ? 18.330 -9.379 12.573 1.000 22.966 336 ASN AAA CA 1
ATOM 2420 C C . ASN A 1 336 ? 18.315 -8.112 13.428 1.000 21.458 336 ASN AAA C 1
ATOM 2421 O O . ASN A 1 336 ? 18.925 -7.120 12.982 1.000 22.506 336 ASN AAA O 1
ATOM 2426 N N . ASP A 1 337 ? 17.693 -8.148 14.603 1.000 20.928 337 ASP AAA N 1
ATOM 2427 C CA . ASP A 1 337 ? 17.681 -6.979 15.525 1.000 22.471 337 ASP AAA CA 1
ATOM 2428 C C . ASP A 1 337 ? 18.380 -7.343 16.850 1.000 22.730 337 ASP AAA C 1
ATOM 2429 O O . ASP A 1 337 ? 18.063 -6.716 17.899 1.000 21.955 337 ASP AAA O 1
ATOM 2434 N N . GLY A 1 338 ? 19.323 -8.286 16.822 1.000 23.142 338 GLY AAA N 1
ATOM 2435 C CA . GLY A 1 338 ? 20.232 -8.488 17.970 1.000 23.438 338 GLY AAA CA 1
ATOM 2436 C C . GLY A 1 338 ? 20.384 -9.937 18.422 1.000 23.063 338 GLY AAA C 1
ATOM 2437 O O . GLY A 1 338 ? 21.272 -10.157 19.256 1.000 21.487 338 GLY AAA O 1
ATOM 2438 N N . TYR A 1 339 ? 19.592 -10.883 17.905 1.000 22.128 339 TYR AAA N 1
ATOM 2439 C CA . TYR A 1 339 ? 19.642 -12.311 18.321 1.000 21.328 339 TYR AAA CA 1
ATOM 2440 C C . TYR A 1 339 ? 19.888 -13.189 17.100 1.000 23.822 339 TYR AAA C 1
ATOM 2441 O O . TYR A 1 339 ? 19.508 -12.795 15.963 1.000 20.166 339 TYR AAA O 1
ATOM 2450 N N . LYS A 1 340 ? 20.520 -14.345 17.335 1.000 25.636 340 LYS AAA N 1
ATOM 2451 C CA . LYS A 1 340 ? 20.725 -15.394 16.305 1.000 27.126 340 LYS AAA CA 1
ATOM 2452 C C . LYS A 1 340 ? 19.442 -16.227 16.280 1.000 27.628 340 LYS AAA C 1
ATOM 2453 O O . LYS A 1 340 ? 19.417 -17.287 16.918 1.000 28.252 340 LYS AAA O 1
ATOM 2459 N N . ASP A 1 341 ? 18.395 -15.701 15.646 1.000 24.255 341 ASP AAA N 1
ATOM 2460 C CA . ASP A 1 341 ? 17.041 -16.300 15.654 1.000 23.980 341 ASP AAA CA 1
ATOM 2461 C C . ASP A 1 341 ? 16.667 -16.725 14.227 1.000 23.517 341 ASP AAA C 1
ATOM 2462 O O . ASP A 1 341 ? 15.505 -17.079 14.024 1.000 23.558 341 ASP AAA O 1
ATOM 2467 N N . GLY A 1 342 ? 17.614 -16.706 13.301 1.000 21.514 342 GLY AAA N 1
ATOM 2468 C CA . GLY A 1 342 ? 17.395 -17.224 11.940 1.000 24.311 342 GLY AAA CA 1
ATOM 2469 C C . GLY A 1 342 ? 16.586 -16.282 11.042 1.000 25.233 342 GLY AAA C 1
ATOM 2470 O O . GLY A 1 342 ? 16.284 -16.688 9.884 1.000 25.036 342 GLY AAA O 1
ATOM 2471 N N . ALA A 1 343 ? 16.307 -15.039 11.472 1.000 25.258 343 ALA AAA N 1
ATOM 2472 C CA . ALA A 1 343 ? 15.410 -14.124 10.726 1.000 23.318 343 ALA AAA CA 1
ATOM 2473 C C . ALA A 1 343 ? 15.952 -13.863 9.320 1.000 23.202 343 ALA AAA C 1
ATOM 2474 O O . ALA A 1 343 ? 15.229 -14.041 8.346 1.000 24.952 343 ALA AAA O 1
ATOM 2476 N N . PRO A 1 344 ? 17.232 -13.480 9.117 1.000 27.296 344 PRO AAA N 1
ATOM 2477 C CA . PRO A 1 344 ? 17.711 -13.209 7.763 1.000 28.477 344 PRO AAA CA 1
ATOM 2478 C C . PRO A 1 344 ? 17.833 -14.508 6.959 1.000 28.393 344 PRO AAA C 1
ATOM 2479 O O . PRO A 1 344 ? 17.540 -14.491 5.805 1.000 25.269 344 PRO AAA O 1
ATOM 2483 N N . GLU A 1 345 ? 18.256 -15.591 7.598 1.000 29.347 345 GLU AAA N 1
ATOM 2484 C CA . GLU A 1 345 ? 18.508 -16.885 6.910 1.000 31.352 345 GLU AAA CA 1
ATOM 2485 C C . GLU A 1 345 ? 17.178 -17.478 6.419 1.000 30.723 345 GLU AAA C 1
ATOM 2486 O O . GLU A 1 345 ? 17.171 -18.093 5.338 1.000 31.201 345 GLU AAA O 1
ATOM 2492 N N . LEU A 1 346 ? 16.089 -17.307 7.176 1.000 29.866 346 LEU AAA N 1
ATOM 2493 C CA . LEU A 1 346 ? 14.796 -18.001 6.907 1.000 29.708 346 LEU AAA CA 1
ATOM 2494 C C . LEU A 1 346 ? 13.758 -17.061 6.267 1.000 30.457 346 LEU AAA C 1
ATOM 2495 O O . LEU A 1 346 ? 12.657 -17.556 5.977 1.000 32.650 346 LEU AAA O 1
ATOM 2500 N N . ALA A 1 347 ? 14.082 -15.788 6.004 1.000 30.386 347 ALA AAA N 1
ATOM 2501 C CA . ALA A 1 347 ? 13.162 -14.812 5.369 1.000 31.712 347 ALA AAA CA 1
ATOM 2502 C C . ALA A 1 347 ? 12.774 -15.255 3.950 1.000 32.368 347 ALA AAA C 1
ATOM 2503 O O . ALA A 1 347 ? 11.624 -14.993 3.530 1.000 29.162 347 ALA AAA O 1
ATOM 2505 N N . GLY A 1 348 ? 13.689 -15.874 3.209 1.000 31.621 348 GLY AAA N 1
ATOM 2506 C CA . GLY A 1 348 ? 13.423 -16.296 1.823 1.000 31.226 348 GLY AAA CA 1
ATOM 2507 C C . GLY A 1 348 ? 13.001 -15.108 0.989 1.000 32.692 348 GLY AAA C 1
ATOM 2508 O O . GLY A 1 348 ? 13.690 -14.073 1.062 1.000 31.595 348 GLY AAA O 1
ATOM 2509 N N . LYS A 1 349 ? 11.889 -15.224 0.252 1.000 32.167 349 LYS AAA N 1
ATOM 2510 C CA . LYS A 1 349 ? 11.384 -14.158 -0.648 1.000 34.215 349 LYS AAA CA 1
ATOM 2511 C C . LYS A 1 349 ? 10.568 -13.119 0.158 1.000 32.382 349 LYS AAA C 1
ATOM 2512 O O . LYS A 1 349 ? 10.148 -12.115 -0.433 1.000 29.399 349 LYS AAA O 1
ATOM 2514 N N . HIS A 1 350 ? 10.368 -13.316 1.461 1.000 28.378 350 HIS AAA N 1
ATOM 2515 C CA . HIS A 1 350 ? 9.514 -12.433 2.295 1.000 28.380 350 HIS AAA CA 1
ATOM 2516 C C . HIS A 1 350 ? 10.180 -11.059 2.393 1.000 28.510 350 HIS AAA C 1
ATOM 2517 O O . HIS A 1 350 ? 11.302 -11.001 2.895 1.000 31.529 350 HIS AAA O 1
ATOM 2524 N N . ALA A 1 351 ? 9.526 -10.006 1.900 1.000 29.157 351 ALA AAA N 1
ATOM 2525 C CA . ALA A 1 351 ? 9.986 -8.593 1.988 1.000 29.334 351 ALA AAA CA 1
ATOM 2526 C C . ALA A 1 351 ? 9.206 -7.898 3.101 1.000 29.472 351 ALA AAA C 1
ATOM 2527 O O . ALA A 1 351 ? 8.051 -7.516 2.911 1.000 29.424 351 ALA AAA O 1
ATOM 2529 N N . PRO A 1 352 ? 9.769 -7.772 4.323 1.000 26.162 352 PRO AAA N 1
ATOM 2530 C CA . PRO A 1 352 ? 8.987 -7.269 5.447 1.000 26.384 352 PRO AAA CA 1
ATOM 2531 C C . PRO A 1 352 ? 8.473 -5.825 5.283 1.000 24.459 352 PRO AAA C 1
ATOM 2532 O O . PRO A 1 352 ? 7.484 -5.501 5.913 1.000 25.330 352 PRO AAA O 1
ATOM 2536 N N . ALA A 1 353 ? 9.120 -4.988 4.480 1.000 23.970 353 ALA AAA N 1
ATOM 2537 C CA . ALA A 1 353 ? 8.663 -3.599 4.233 1.000 27.093 353 ALA AAA CA 1
ATOM 2538 C C . ALA A 1 353 ? 7.846 -3.530 2.928 1.000 26.699 353 ALA AAA C 1
ATOM 2539 O O . ALA A 1 353 ? 7.523 -2.423 2.474 1.000 25.282 353 ALA AAA O 1
ATOM 2541 N N . GLY A 1 354 ? 7.504 -4.697 2.379 1.000 27.339 354 GLY AAA N 1
ATOM 2542 C CA . GLY A 1 354 ? 6.545 -4.886 1.275 1.000 28.099 354 GLY AAA CA 1
ATOM 2543 C C . GLY A 1 354 ? 6.869 -4.044 0.065 1.000 27.386 354 GLY AAA C 1
ATOM 2544 O O . GLY A 1 354 ? 5.931 -3.535 -0.532 1.000 29.648 354 GLY AAA O 1
ATOM 2545 N N . GLY A 1 355 ? 8.146 -3.886 -0.277 1.000 30.244 355 GLY AAA N 1
ATOM 2546 C CA . GLY A 1 355 ? 8.578 -3.170 -1.495 1.000 30.772 355 GLY AAA CA 1
ATOM 2547 C C . GLY A 1 355 ? 9.082 -1.775 -1.185 1.000 30.779 355 GLY AAA C 1
ATOM 2548 O O . GLY A 1 355 ? 9.695 -1.152 -2.068 1.000 34.778 355 GLY AAA O 1
ATOM 2549 N N . LEU A 1 356 ? 8.862 -1.283 0.034 1.000 28.501 356 LEU AAA N 1
ATOM 2550 C CA . LEU A 1 356 ? 9.399 0.036 0.455 1.000 25.810 356 LEU AAA CA 1
ATOM 2551 C C . LEU A 1 356 ? 10.886 -0.130 0.763 1.000 25.571 356 LEU AAA C 1
ATOM 2552 O O . 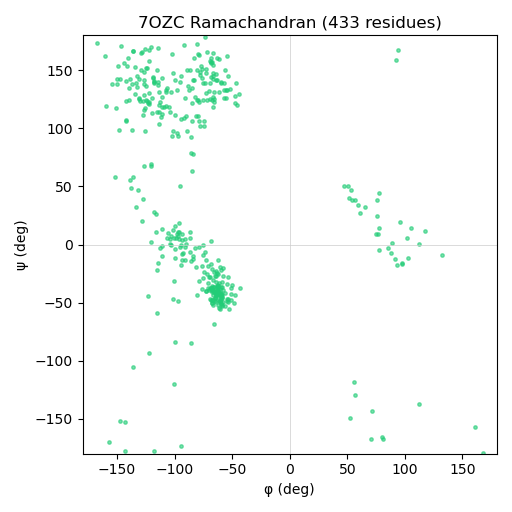LEU A 1 356 ? 11.302 -1.247 1.145 1.000 24.898 356 LEU AAA O 1
ATOM 2557 N N . ARG A 1 357 ? 11.639 0.955 0.630 1.000 24.354 357 ARG AAA N 1
ATOM 2558 C CA . ARG A 1 357 ? 13.075 1.003 0.944 1.000 25.488 357 ARG AAA CA 1
ATOM 2559 C C . ARG A 1 357 ? 13.235 1.166 2.462 1.000 24.848 357 ARG AAA C 1
ATOM 2560 O O . ARG A 1 357 ? 12.365 1.758 3.098 1.000 25.246 357 ARG AAA O 1
ATOM 2568 N N . GLY A 1 358 ? 14.320 0.640 3.009 1.000 25.233 358 GLY AAA N 1
ATOM 2569 C CA . GLY A 1 358 ? 14.661 0.760 4.436 1.000 25.375 358 GLY AAA CA 1
ATOM 2570 C C . GLY A 1 358 ? 13.748 -0.084 5.289 1.000 25.760 358 GLY AAA C 1
ATOM 2571 O O . GLY A 1 358 ? 13.338 -1.174 4.867 1.000 27.566 358 GLY AAA O 1
ATOM 2572 N N . GLY A 1 359 ? 13.394 0.422 6.464 1.000 21.925 359 GLY AAA N 1
ATOM 2573 C CA . GLY A 1 359 ? 12.755 -0.389 7.495 1.000 20.721 359 GLY AAA CA 1
ATOM 2574 C C . GLY A 1 359 ? 12.906 0.314 8.819 1.000 20.127 359 GLY AAA C 1
ATOM 2575 O O . GLY A 1 359 ? 13.205 1.522 8.840 1.000 18.725 359 GLY AAA O 1
ATOM 2576 N N . LYS A 1 360 ? 12.821 -0.435 9.900 1.000 20.197 360 LYS AAA N 1
ATOM 2577 C CA . LYS A 1 360 ? 13.137 0.119 11.233 1.000 19.753 360 LYS AAA CA 1
ATOM 2578 C C . LYS A 1 360 ? 14.453 0.915 11.184 1.000 20.760 360 LYS AAA C 1
ATOM 2579 O O . LYS A 1 360 ? 15.395 0.495 10.511 1.000 22.457 360 LYS AAA O 1
ATOM 2585 N N . TYR A 1 361 ? 14.508 2.062 11.858 1.000 20.701 361 TYR AAA N 1
ATOM 2586 C CA . TYR A 1 361 ? 15.698 2.940 11.990 1.000 19.988 361 TYR AAA CA 1
ATOM 2587 C C . TYR A 1 361 ? 15.936 3.783 10.728 1.000 20.875 361 TYR AAA C 1
ATOM 2588 O O . TYR A 1 361 ? 16.892 4.615 10.734 1.000 20.000 361 TYR AAA O 1
ATOM 2597 N N . SER A 1 362 ? 15.158 3.589 9.660 1.000 20.054 362 SER AAA N 1
ATOM 2598 C CA . SER A 1 362 ? 15.422 4.289 8.377 1.000 19.385 362 SER AAA CA 1
ATOM 2599 C C . SER A 1 362 ? 14.610 5.573 8.235 1.000 19.937 362 SER AAA C 1
ATOM 2600 O O . SER A 1 362 ? 13.426 5.603 8.561 1.000 20.495 362 SER AAA O 1
ATOM 2603 N N . LEU A 1 363 ? 15.216 6.560 7.598 1.000 21.501 363 LEU AAA N 1
ATOM 2604 C CA . LEU A 1 363 ? 14.537 7.784 7.133 1.000 21.697 363 LEU AAA CA 1
ATOM 2605 C C . LEU A 1 363 ? 13.907 7.502 5.772 1.000 22.526 363 LEU AAA C 1
ATOM 2606 O O . LEU A 1 363 ? 13.060 8.288 5.343 1.000 22.768 363 LEU AAA O 1
ATOM 2611 N N . PHE A 1 364 ? 14.245 6.385 5.131 1.000 23.936 364 PHE AAA N 1
ATOM 2612 C CA . PHE A 1 364 ? 13.480 5.924 3.940 1.000 24.294 364 PHE AAA CA 1
ATOM 2613 C C . PHE A 1 364 ? 12.061 5.526 4.378 1.000 25.356 364 PHE AAA C 1
ATOM 2614 O O . PHE A 1 364 ? 11.790 5.313 5.593 1.000 23.542 364 PHE AAA O 1
ATOM 2622 N N . ASP A 1 365 ? 11.155 5.388 3.407 1.000 24.513 365 ASP AAA N 1
ATOM 2623 C CA . ASP A 1 365 ? 9.694 5.270 3.658 1.000 23.847 365 ASP AAA CA 1
ATOM 2624 C C . ASP A 1 365 ? 9.354 4.025 4.490 1.000 23.932 365 ASP AAA C 1
ATOM 2625 O O . ASP A 1 365 ? 8.373 4.084 5.248 1.000 23.606 365 ASP AAA O 1
ATOM 2630 N N . GLY A 1 366 ? 10.090 2.924 4.354 1.000 21.899 366 GLY AAA N 1
ATOM 2631 C CA . GLY A 1 366 ? 9.807 1.687 5.111 1.000 22.210 366 GLY AAA CA 1
ATOM 2632 C C . GLY A 1 366 ? 9.949 1.873 6.629 1.000 22.580 366 GLY AAA C 1
ATOM 2633 O O . GLY A 1 366 ? 9.506 0.986 7.388 1.000 22.962 366 GLY AAA O 1
ATOM 2634 N N . GLY A 1 367 ? 10.555 2.970 7.091 1.000 22.162 367 GLY AAA N 1
ATOM 2635 C CA . GLY A 1 367 ? 10.671 3.234 8.542 1.000 23.027 367 GLY AAA CA 1
ATOM 2636 C C . GLY A 1 367 ? 9.360 3.638 9.183 1.000 22.021 367 GLY AAA C 1
ATOM 2637 O O . GLY A 1 367 ? 9.122 3.212 10.357 1.000 22.029 367 GLY AAA O 1
ATOM 2638 N N . THR A 1 368 ? 8.560 4.473 8.499 1.000 20.528 368 THR AAA N 1
ATOM 2639 C CA . THR A 1 368 ? 7.349 5.120 9.095 1.000 20.602 368 THR AAA CA 1
ATOM 2640 C C . THR A 1 368 ? 6.058 4.662 8.424 1.000 21.122 368 THR AAA C 1
ATOM 2641 O O . THR A 1 368 ? 5.007 4.848 9.007 1.000 19.803 368 THR AAA O 1
ATOM 2645 N N . HIS A 1 369 ? 6.122 4.163 7.193 1.000 22.887 369 HIS AAA N 1
ATOM 2646 C CA . HIS A 1 369 ? 4.928 3.796 6.389 1.000 22.555 369 HIS AAA CA 1
ATOM 2647 C C . HIS A 1 369 ? 4.535 2.375 6.777 1.000 23.699 369 HIS AAA C 1
ATOM 2648 O O . HIS A 1 369 ? 5.289 1.432 6.451 1.000 24.912 369 HIS AAA O 1
ATOM 2655 N N . ILE A 1 370 ? 3.454 2.229 7.532 1.000 22.386 370 ILE AAA N 1
ATOM 2656 C CA . ILE A 1 370 ? 3.143 0.976 8.256 1.000 24.357 370 ILE AAA CA 1
ATOM 2657 C C . ILE A 1 370 ? 1.716 0.566 7.923 1.000 25.588 370 ILE AAA C 1
ATOM 2658 O O . ILE A 1 370 ? 0.919 1.363 7.400 1.000 25.526 370 ILE AAA O 1
ATOM 2663 N N . PRO A 1 371 ? 1.338 -0.687 8.242 1.000 23.833 371 PRO AAA N 1
ATOM 2664 C CA . PRO A 1 371 ? -0.063 -1.087 8.159 1.000 25.377 371 PRO AAA CA 1
ATOM 2665 C C . PRO A 1 371 ? -0.916 -0.208 9.084 1.000 24.345 371 PRO AAA C 1
ATOM 2666 O O . PRO A 1 371 ? -0.493 0.117 10.205 1.000 21.572 371 PRO AAA O 1
ATOM 2670 N N . LEU A 1 372 ? -2.100 0.157 8.595 1.000 21.899 372 LEU AAA N 1
ATOM 2671 C CA . LEU A 1 372 ? -3.075 0.943 9.379 1.000 23.980 372 LEU AAA CA 1
ATOM 2672 C C . LEU A 1 372 ? -4.479 0.590 8.901 1.000 24.167 372 LEU AAA C 1
ATOM 2673 O O . LEU A 1 372 ? -4.760 0.762 7.708 1.000 22.875 372 LEU AAA O 1
ATOM 2678 N N . PHE A 1 373 ? -5.280 0.024 9.798 1.000 24.128 373 PHE AAA N 1
ATOM 2679 C CA . PHE A 1 373 ? -6.679 -0.405 9.542 1.000 25.231 373 PHE AAA CA 1
ATOM 2680 C C . PHE A 1 373 ? -7.567 0.232 10.603 1.000 24.246 373 PHE AAA C 1
ATOM 2681 O O . PHE A 1 373 ? -7.197 0.232 11.788 1.000 21.086 373 PHE AAA O 1
ATOM 2689 N N . VAL A 1 374 ? -8.726 0.727 10.170 1.000 24.811 374 VAL AAA N 1
ATOM 2690 C CA . VAL A 1 374 ? -9.779 1.236 11.089 1.000 23.497 374 VAL AAA CA 1
ATOM 2691 C C . VAL A 1 374 ? -11.085 0.498 10.789 1.000 25.855 374 VAL AAA C 1
ATOM 2692 O O . VAL A 1 374 ? -11.549 0.470 9.599 1.000 27.001 374 VAL AAA O 1
ATOM 2696 N N . TYR A 1 375 ? -11.626 -0.111 11.836 1.000 24.653 375 TYR AAA N 1
ATOM 2697 C CA . TYR A 1 375 ? -12.714 -1.108 11.784 1.000 26.519 375 TYR AAA CA 1
ATOM 2698 C C . TYR A 1 375 ? -13.771 -0.790 12.843 1.000 25.775 375 TYR AAA C 1
ATOM 2699 O O . TYR A 1 375 ? -13.444 -0.601 14.033 1.000 24.226 375 TYR AAA O 1
ATOM 2708 N N . TRP A 1 376 ? -15.035 -0.751 12.410 1.000 25.576 376 TRP AAA N 1
ATOM 2709 C CA . TRP A 1 376 ? -16.217 -0.564 13.290 1.000 26.384 376 TRP AAA CA 1
ATOM 2710 C C . TRP A 1 376 ? -17.401 -1.325 12.679 1.000 27.567 376 TRP AAA C 1
ATOM 2711 O O . TRP A 1 376 ? -17.996 -0.828 11.706 1.000 26.710 376 TRP AAA O 1
ATOM 2722 N N . LYS A 1 377 ? -17.661 -2.531 13.176 1.000 29.937 377 LYS AAA N 1
ATOM 2723 C CA . LYS A 1 377 ? -18.548 -3.484 12.455 1.000 34.544 377 LYS AAA CA 1
ATOM 2724 C C . LYS A 1 377 ? -19.958 -2.889 12.437 1.000 31.863 377 LYS AAA C 1
ATOM 2725 O O . LYS A 1 377 ? -20.439 -2.496 13.507 1.000 32.500 377 LYS AAA O 1
ATOM 2731 N N . GLY A 1 378 ? -20.538 -2.760 11.242 1.000 33.737 378 GLY AAA N 1
ATOM 2732 C CA . GLY A 1 378 ? -21.907 -2.265 11.035 1.000 34.418 378 GLY AAA CA 1
ATOM 2733 C C . GLY A 1 378 ? -21.950 -0.756 10.908 1.000 36.616 378 GLY AAA C 1
ATOM 2734 O O . GLY A 1 378 ? -23.039 -0.239 10.586 1.000 38.608 378 GLY AAA O 1
ATOM 2735 N N . LYS A 1 379 ? -20.836 -0.051 11.145 1.000 32.678 379 LYS AAA N 1
ATOM 2736 C CA . LYS A 1 379 ? -20.819 1.435 11.095 1.000 32.582 379 LYS AAA CA 1
ATOM 2737 C C . LYS A 1 379 ? -19.909 1.892 9.952 1.000 31.973 379 LYS AAA C 1
ATOM 2738 O O . LYS A 1 379 ? -20.372 2.592 9.025 1.000 34.088 379 LYS AAA O 1
ATOM 2744 N N . ILE A 1 380 ? -18.644 1.516 9.984 1.000 28.989 380 ILE AAA N 1
ATOM 2745 C CA . ILE A 1 380 ? -17.704 1.857 8.885 1.000 29.150 380 ILE AAA CA 1
ATOM 2746 C C . ILE A 1 380 ? -17.961 0.870 7.752 1.000 29.692 380 ILE AAA C 1
ATOM 2747 O O . ILE A 1 380 ? -17.976 -0.326 8.007 1.000 27.957 380 ILE AAA O 1
ATOM 2752 N N A GLN A 1 381 ? -18.162 1.366 6.539 0.500 30.553 381 GLN AAA N 1
ATOM 2753 N N B GLN A 1 381 ? -18.161 1.387 6.541 0.500 30.386 381 GLN AAA N 1
ATOM 2754 C CA A GLN A 1 381 ? -18.298 0.507 5.341 0.500 33.013 381 GLN AAA CA 1
ATOM 2755 C CA B GLN A 1 381 ? -18.257 0.612 5.277 0.500 32.807 381 GLN AAA CA 1
ATOM 2756 C C A GLN A 1 381 ? -16.899 0.244 4.786 0.500 34.524 381 GLN AAA C 1
ATOM 2757 C C B GLN A 1 381 ? -16.849 0.247 4.815 0.500 34.274 381 GLN AAA C 1
ATOM 2758 O O A GLN A 1 381 ? -16.066 1.150 4.704 0.500 31.055 381 GLN AAA O 1
ATOM 2759 O O B GLN A 1 381 ? -15.956 1.099 4.794 0.500 30.303 381 GLN AAA O 1
ATOM 2770 N N . PRO A 1 382 ? -16.595 -1.023 4.421 1.000 37.045 382 PRO AAA N 1
ATOM 2771 C CA . PRO A 1 382 ? -15.309 -1.389 3.830 1.000 35.520 382 PRO AAA CA 1
ATOM 2772 C C . PRO A 1 382 ? -14.845 -0.448 2.719 1.000 33.137 382 PRO AAA C 1
ATOM 2773 O O . PRO A 1 382 ? -15.626 -0.154 1.829 1.000 33.794 382 PRO AAA O 1
ATOM 2777 N N A VAL A 1 383 ? -13.595 0.031 2.830 0.500 32.406 383 VAL AAA N 1
ATOM 2778 N N B VAL A 1 383 ? -13.595 0.021 2.797 0.500 30.666 383 VAL AAA N 1
ATOM 2779 C CA A VAL A 1 383 ? -12.956 1.030 1.921 0.500 32.270 383 VAL AAA CA 1
ATOM 2780 C CA B VAL A 1 383 ? -12.996 0.892 1.749 0.500 29.497 383 VAL AAA CA 1
ATOM 2781 C C A VAL A 1 383 ? -11.442 0.768 1.873 0.500 31.983 383 VAL AAA C 1
ATOM 2782 C C B VAL A 1 383 ? -11.468 0.868 1.866 0.500 30.357 383 VAL AAA C 1
ATOM 2783 O O A VAL A 1 383 ? -10.877 0.362 2.912 0.500 32.682 383 VAL AAA O 1
ATOM 2784 O O B VAL A 1 383 ? -10.934 0.735 2.989 0.500 30.771 383 VAL AAA O 1
ATOM 2791 N N . LYS A 1 384 ? -10.801 1.017 0.729 1.000 32.000 384 LYS AAA N 1
ATOM 2792 C CA . LYS A 1 384 ? -9.323 1.135 0.642 1.000 34.295 384 LYS AAA CA 1
ATOM 2793 C C . LYS A 1 384 ? -9.045 2.609 0.380 1.000 32.962 384 LYS AAA C 1
ATOM 2794 O O . LYS A 1 384 ? -9.466 3.100 -0.664 1.000 35.946 384 LYS AAA O 1
ATOM 2800 N N . SER A 1 385 ? -8.412 3.297 1.332 1.000 30.565 385 SER AAA N 1
ATOM 2801 C CA . SER A 1 385 ? -8.082 4.744 1.270 1.000 27.542 385 SER AAA CA 1
ATOM 2802 C C . SER A 1 385 ? -6.586 4.976 1.025 1.000 26.918 385 SER AAA C 1
ATOM 2803 O O . SER A 1 385 ? -5.761 4.368 1.717 1.000 28.383 385 SER AAA O 1
ATOM 2806 N N . ASP A 1 386 ? -6.255 5.881 0.110 1.000 26.666 386 ASP AAA N 1
ATOM 2807 C CA . ASP A 1 386 ? -4.895 6.419 -0.125 1.000 29.504 386 ASP AAA CA 1
ATOM 2808 C C . ASP A 1 386 ? -4.672 7.717 0.668 1.000 25.861 386 ASP AAA C 1
ATOM 2809 O O . ASP A 1 386 ? -3.716 8.416 0.377 1.000 29.933 386 ASP AAA O 1
ATOM 2814 N N . ALA A 1 387 ? -5.574 8.091 1.559 1.000 27.708 387 ALA AAA N 1
ATOM 2815 C CA . ALA A 1 387 ? -5.451 9.327 2.375 1.000 28.834 387 ALA AAA CA 1
ATOM 2816 C C . ALA A 1 387 ? -4.134 9.274 3.162 1.000 26.437 387 ALA AAA C 1
ATOM 2817 O O . ALA A 1 387 ? -3.877 8.216 3.794 1.000 27.839 387 ALA AAA O 1
ATOM 2819 N N . LEU A 1 388 ? -3.364 10.363 3.139 1.000 25.842 388 LEU AAA N 1
ATOM 2820 C CA . LEU A 1 388 ? -2.149 10.514 3.974 1.000 25.327 388 LEU AAA CA 1
ATOM 2821 C C . LEU A 1 388 ? -2.612 10.774 5.408 1.000 23.836 388 LEU AAA C 1
ATOM 2822 O O . LEU A 1 388 ? -3.070 11.897 5.707 1.000 22.280 388 LEU AAA O 1
ATOM 2827 N N . VAL A 1 389 ? -2.551 9.744 6.246 1.000 23.586 389 VAL AAA N 1
ATOM 2828 C CA . VAL A 1 389 ? -2.964 9.811 7.680 1.000 24.361 389 VAL AAA CA 1
ATOM 2829 C C . VAL A 1 389 ? -1.800 9.359 8.572 1.000 24.285 389 VAL AAA C 1
ATOM 2830 O O . VAL A 1 389 ? -0.919 8.629 8.094 1.000 25.163 389 VAL AAA O 1
ATOM 2834 N N . CYS A 1 390 ? -1.776 9.875 9.797 1.000 23.830 390 CYS AAA N 1
ATOM 2835 C CA . CYS A 1 390 ? -0.738 9.601 10.811 1.000 22.473 390 CYS AAA CA 1
ATOM 2836 C C . CYS A 1 390 ? -1.412 9.242 12.133 1.000 20.421 390 CYS AAA C 1
ATOM 2837 O O . CYS A 1 390 ? -2.425 9.860 12.476 1.000 20.818 390 CYS AAA O 1
ATOM 2840 N N . GLN A 1 391 ? -0.818 8.297 12.851 1.000 21.156 391 GLN AAA N 1
ATOM 2841 C CA . GLN A 1 391 ? -1.202 7.887 14.219 1.000 20.552 391 GLN AAA CA 1
ATOM 2842 C C . GLN A 1 391 ? -1.316 9.109 15.128 1.000 19.106 391 GLN AAA C 1
ATOM 2843 O O . GLN A 1 391 ? -2.207 9.099 15.981 1.000 21.138 391 GLN AAA O 1
ATOM 2849 N N . MET A 1 392 ? -0.449 10.098 14.956 1.000 21.661 392 MET AAA N 1
ATOM 2850 C CA . MET A 1 392 ? -0.454 11.350 15.784 1.000 20.687 392 MET AAA CA 1
ATOM 2851 C C . MET A 1 392 ? -1.818 12.059 15.678 1.000 22.363 392 MET AAA C 1
ATOM 2852 O O . MET A 1 392 ? -2.182 12.792 16.625 1.000 22.410 392 MET AAA O 1
ATOM 2857 N N . ASP A 1 393 ? -2.549 11.877 14.562 1.000 22.838 393 ASP AAA N 1
ATOM 2858 C CA . ASP A 1 393 ? -3.877 12.509 14.316 1.000 23.588 393 ASP AAA CA 1
ATOM 2859 C C . ASP A 1 393 ? -5.012 11.856 15.110 1.000 23.489 393 ASP AAA C 1
ATOM 2860 O O . ASP A 1 393 ? -6.117 12.424 15.117 1.000 24.528 393 ASP AAA O 1
ATOM 2865 N N . LEU A 1 394 ? -4.789 10.717 15.776 1.000 22.457 394 LEU AAA N 1
ATOM 2866 C CA . LEU A 1 394 ? -5.894 9.996 16.448 1.000 21.516 394 LEU AAA CA 1
ATOM 2867 C C . LEU A 1 394 ? -6.446 10.845 17.603 1.000 20.070 394 LEU AAA C 1
ATOM 2868 O O . LEU A 1 394 ? -7.686 10.859 17.808 1.000 19.978 394 LEU AAA O 1
ATOM 2873 N N . LEU A 1 395 ? -5.593 11.564 18.307 1.000 21.727 395 LEU AAA N 1
ATOM 2874 C CA . LEU A 1 395 ? -6.025 12.358 19.494 1.000 22.540 395 LEU AAA CA 1
ATOM 2875 C C . LEU A 1 395 ? -7.047 13.401 19.012 1.000 22.408 395 LEU AAA C 1
ATOM 2876 O O . LEU A 1 395 ? -8.163 13.427 19.545 1.000 21.909 395 LEU AAA O 1
ATOM 2881 N N . ALA A 1 396 ? -6.726 14.227 18.023 1.000 22.916 396 ALA AAA N 1
ATOM 2882 C CA . ALA A 1 396 ? -7.659 15.296 17.576 1.000 22.079 396 ALA AAA CA 1
ATOM 2883 C C . ALA A 1 396 ? -8.872 14.669 16.872 1.000 22.946 396 ALA AAA C 1
ATOM 2884 O O . ALA A 1 396 ? -10.010 15.163 17.034 1.000 20.723 396 ALA AAA O 1
ATOM 2886 N N . SER A 1 397 ? -8.664 13.595 16.109 1.000 21.907 397 SER AAA N 1
ATOM 2887 C CA . SER A 1 397 ? -9.752 12.930 15.348 1.000 22.397 397 SER AAA CA 1
ATOM 2888 C C . SER A 1 397 ? -10.744 12.273 16.303 1.000 22.282 397 SER AAA C 1
ATOM 2889 O O . SER A 1 397 ? -11.948 12.507 16.169 1.000 23.070 397 SER AAA O 1
ATOM 2892 N N . LEU A 1 398 ? -10.256 11.478 17.252 1.000 24.323 398 LEU AAA N 1
ATOM 2893 C CA . LEU A 1 398 ? -11.111 10.880 18.314 1.000 24.268 398 LEU AAA CA 1
ATOM 2894 C C . LEU A 1 398 ? -11.740 11.986 19.175 1.000 24.797 398 LEU AAA C 1
ATOM 2895 O O . LEU A 1 398 ? -12.903 11.823 19.583 1.000 24.642 398 LEU AAA O 1
ATOM 2900 N N . GLY A 1 399 ? -10.992 13.044 19.485 1.000 25.261 399 GLY AAA N 1
ATOM 2901 C CA . GLY A 1 399 ? -11.511 14.228 20.197 1.000 24.552 399 GLY AAA CA 1
ATOM 2902 C C . GLY A 1 399 ? -12.769 14.782 19.545 1.000 25.840 399 GLY AAA C 1
ATOM 2903 O O . GLY A 1 399 ? -13.751 15.081 20.257 1.000 25.615 399 GLY AAA O 1
ATOM 2904 N N . SER A 1 400 ? -12.749 14.949 18.222 1.000 26.840 400 SER AAA N 1
ATOM 2905 C CA . SER A 1 400 ? -13.919 15.408 17.433 1.000 26.857 400 SER AAA CA 1
ATOM 2906 C C . SER A 1 400 ? -15.082 14.432 17.627 1.000 27.611 400 SER AAA C 1
ATOM 2907 O O . SER A 1 400 ? -16.218 14.889 17.875 1.000 29.164 400 SER AAA O 1
ATOM 2910 N N . MET A 1 401 ? -14.814 13.127 17.535 1.000 26.393 401 MET AAA N 1
ATOM 2911 C CA . MET A 1 401 ? -15.848 12.074 17.660 1.000 26.195 401 MET AAA CA 1
ATOM 2912 C C . MET A 1 401 ? -16.537 12.162 19.027 1.000 27.453 401 MET AAA C 1
ATOM 2913 O O . MET A 1 401 ? -17.768 12.014 19.057 1.000 27.099 401 MET AAA O 1
ATOM 2918 N N . VAL A 1 402 ? -15.794 12.348 20.120 1.000 26.708 402 VAL AAA N 1
ATOM 2919 C CA . VAL A 1 402 ? -16.385 12.229 21.488 1.000 28.189 402 VAL AAA CA 1
ATOM 2920 C C . VAL A 1 402 ? -16.682 13.604 22.096 1.000 28.105 402 VAL AAA C 1
ATOM 2921 O O . VAL A 1 402 ? -17.072 13.616 23.267 1.000 28.298 402 VAL AAA O 1
ATOM 2925 N N . GLY A 1 403 ? -16.505 14.690 21.348 1.000 30.257 403 GLY AAA N 1
ATOM 2926 C CA . GLY A 1 403 ? -16.871 16.061 21.754 1.000 31.375 403 GLY AAA CA 1
ATOM 2927 C C . GLY A 1 403 ? -15.901 16.663 22.756 1.000 34.487 403 GLY AAA C 1
ATOM 2928 O O . GLY A 1 403 ? -16.367 17.385 23.666 1.000 35.503 403 GLY AAA O 1
ATOM 2929 N N . ALA A 1 404 ? -14.595 16.410 22.607 1.000 30.876 404 ALA AAA N 1
ATOM 2930 C CA . ALA A 1 404 ? -13.547 16.994 23.469 1.000 31.733 404 ALA AAA CA 1
ATOM 2931 C C . ALA A 1 404 ? -13.359 18.477 23.141 1.000 31.558 404 ALA AAA C 1
ATOM 2932 O O . ALA A 1 404 ? -13.526 18.857 21.991 1.000 29.009 404 ALA AAA O 1
ATOM 2934 N N . THR A 1 405 ? -12.947 19.253 24.139 1.000 32.262 405 THR AAA N 1
ATOM 2935 C CA . THR A 1 405 ? -12.372 20.615 23.997 1.000 36.302 405 THR AAA CA 1
ATOM 2936 C C . THR A 1 405 ? -10.841 20.490 24.047 1.000 32.564 405 THR AAA C 1
ATOM 2937 O O . THR A 1 405 ? -10.298 20.417 25.147 1.000 33.857 405 THR AAA O 1
ATOM 2941 N N . LEU A 1 406 ? -10.195 20.422 22.880 1.000 32.528 406 LEU AAA N 1
ATOM 2942 C CA . LEU A 1 406 ? -8.724 20.264 22.715 1.000 31.821 406 LEU AAA CA 1
ATOM 2943 C C . LEU A 1 406 ? -8.014 21.540 23.159 1.000 33.434 406 LEU AAA C 1
ATOM 2944 O O . LEU A 1 406 ? -8.451 22.642 22.835 1.000 32.108 406 LEU AAA O 1
ATOM 2949 N N . PRO A 1 407 ? -6.874 21.451 23.871 1.000 32.899 407 PRO AAA N 1
ATOM 2950 C CA . PRO A 1 407 ? -6.056 22.637 24.094 1.000 35.479 407 PRO AAA CA 1
ATOM 2951 C C . PRO A 1 407 ? -5.452 23.052 22.748 1.000 34.223 407 PRO AAA C 1
ATOM 2952 O O . PRO A 1 407 ? -5.438 22.255 21.788 1.000 28.994 407 PRO AAA O 1
ATOM 2956 N N . ASP A 1 408 ? -5.016 24.310 22.669 1.000 32.713 408 ASP AAA N 1
ATOM 2957 C CA . ASP A 1 408 ? -4.193 24.805 21.535 1.000 34.770 408 ASP AAA CA 1
ATOM 2958 C C . ASP A 1 408 ? -2.828 24.129 21.653 1.000 31.252 408 ASP AAA C 1
ATOM 2959 O O . ASP A 1 408 ? -2.449 23.742 22.776 1.000 30.186 408 ASP AAA O 1
ATOM 2964 N N . GLY A 1 409 ? -2.090 24.049 20.549 1.000 28.816 409 GLY AAA N 1
ATOM 2965 C CA . GLY A 1 409 ? -0.652 23.749 20.584 1.000 25.156 409 GLY AAA CA 1
ATOM 2966 C C . GLY A 1 409 ? -0.363 22.301 20.229 1.000 24.320 409 GLY AAA C 1
ATOM 2967 O O . GLY A 1 409 ? 0.812 21.929 20.269 1.000 26.229 409 GLY AAA O 1
ATOM 2968 N N . LEU A 1 410 ? -1.359 21.517 19.831 1.000 24.949 410 LEU AAA N 1
ATOM 2969 C CA . LEU A 1 410 ? -1.103 20.113 19.406 1.000 24.947 410 LEU AAA CA 1
ATOM 2970 C C . LEU A 1 410 ? -0.735 20.100 17.912 1.000 24.949 410 LEU AAA C 1
ATOM 2971 O O . LEU A 1 410 ? -1.200 20.974 17.132 1.000 22.444 410 LEU AAA O 1
ATOM 2976 N N . ASP A 1 411 ? 0.083 19.129 17.525 1.000 24.075 411 ASP AAA N 1
ATOM 2977 C CA . ASP A 1 411 ? 0.353 18.794 16.099 1.000 23.132 411 ASP AAA CA 1
ATOM 2978 C C . ASP A 1 411 ? -0.813 17.974 15.540 1.000 24.603 411 ASP AAA C 1
ATOM 2979 O O . ASP A 1 411 ? -1.079 18.028 14.303 1.000 24.559 411 ASP AAA O 1
ATOM 2984 N N . SER A 1 412 ? -1.457 17.180 16.398 1.000 22.974 412 SER AAA N 1
ATOM 2985 C CA . SER A 1 412 ? -2.614 16.317 16.049 1.000 22.930 412 SER AAA CA 1
ATOM 2986 C C . SER A 1 412 ? -3.633 17.129 15.241 1.000 24.731 412 SER AAA C 1
ATOM 2987 O O . SER A 1 412 ? -3.987 18.234 15.672 1.000 22.883 412 SER AAA O 1
ATOM 2990 N N . ARG A 1 413 ? -4.042 16.618 14.078 1.000 23.885 413 ARG AAA N 1
ATOM 2991 C CA . ARG A 1 413 ? -5.080 17.223 13.226 1.000 26.155 413 ARG AAA CA 1
ATOM 2992 C C . ARG A 1 413 ? -6.339 16.345 13.225 1.000 25.537 413 ARG AAA C 1
ATOM 2993 O O . ARG A 1 413 ? -6.253 15.091 13.240 1.000 25.576 413 ARG AAA O 1
ATOM 3001 N N . ASN A 1 414 ? -7.493 16.996 13.199 1.000 25.438 414 ASN AAA N 1
ATOM 3002 C CA . ASN A 1 414 ? -8.805 16.317 13.079 1.000 24.185 414 ASN AAA CA 1
ATOM 3003 C C . ASN A 1 414 ? -8.997 15.820 11.638 1.000 24.487 414 ASN AAA C 1
ATOM 3004 O O . ASN A 1 414 ? -9.198 16.667 10.745 1.000 22.444 414 ASN AAA O 1
ATOM 3009 N N . TYR A 1 415 ? -8.878 14.508 11.435 1.000 22.571 415 TYR AAA N 1
ATOM 3010 C CA . TYR A 1 415 ? -9.206 13.818 10.166 1.000 27.014 415 TYR AAA CA 1
ATOM 3011 C C . TYR A 1 415 ? -10.168 12.656 10.474 1.000 26.580 415 TYR AAA C 1
ATOM 3012 O O . TYR A 1 415 ? -10.065 11.588 9.865 1.000 26.070 415 TYR AAA O 1
ATOM 3021 N N . LEU A 1 416 ? -11.120 12.866 11.390 1.000 26.174 416 LEU AAA N 1
ATOM 3022 C CA . LEU A 1 416 ? -12.116 11.828 11.772 1.000 25.291 416 LEU AAA CA 1
ATOM 3023 C C . LEU A 1 416 ? -12.727 11.202 10.510 1.000 25.895 416 LEU AAA C 1
ATOM 3024 O O . LEU A 1 416 ? -12.779 9.977 10.414 1.000 24.434 416 LEU AAA O 1
ATOM 3029 N N . ASN A 1 417 ? -13.204 12.023 9.582 1.000 26.182 417 ASN AAA N 1
ATOM 3030 C CA . ASN A 1 417 ? -13.922 11.536 8.378 1.000 27.597 417 ASN AAA CA 1
ATOM 3031 C C . ASN A 1 417 ? -13.003 10.617 7.557 1.000 25.053 417 ASN AAA C 1
ATOM 3032 O O . ASN A 1 417 ? -13.506 9.588 7.094 1.000 29.255 417 ASN AAA O 1
ATOM 3037 N N . ALA A 1 418 ? -11.723 10.958 7.389 1.000 26.262 418 ALA AAA N 1
ATOM 3038 C CA . ALA A 1 418 ? -10.745 10.129 6.647 1.000 25.867 418 ALA AAA CA 1
ATOM 3039 C C . ALA A 1 418 ? -10.568 8.809 7.391 1.000 25.665 418 ALA AAA C 1
ATOM 3040 O O . ALA A 1 418 ? -10.573 7.763 6.739 1.000 26.367 418 ALA AAA O 1
ATOM 3042 N N . PHE A 1 419 ? -10.457 8.859 8.722 1.000 24.446 419 PHE AAA N 1
ATOM 3043 C CA . PHE A 1 419 ? -10.298 7.653 9.571 1.000 24.719 419 PHE AAA CA 1
ATOM 3044 C C . PHE A 1 419 ? -11.540 6.756 9.470 1.000 26.001 419 PHE AAA C 1
ATOM 3045 O O . PHE A 1 419 ? -11.356 5.536 9.542 1.000 25.337 419 PHE AAA O 1
ATOM 3053 N N . MET A 1 420 ? -12.742 7.327 9.284 1.000 27.304 420 MET AAA N 1
ATOM 3054 C CA . MET A 1 420 ? -14.018 6.578 9.130 1.000 29.112 420 MET AAA CA 1
ATOM 3055 C C . MET A 1 420 ? -14.203 6.138 7.658 1.000 31.091 420 MET AAA C 1
ATOM 3056 O O . MET A 1 420 ? -15.156 5.399 7.397 1.000 30.075 420 MET AAA O 1
ATOM 3061 N N . GLY A 1 421 ? -13.366 6.622 6.735 1.000 29.413 421 GLY AAA N 1
ATOM 3062 C CA . GLY A 1 421 ? -13.405 6.250 5.309 1.000 32.431 421 GLY AAA CA 1
ATOM 3063 C C . GLY A 1 421 ? -14.484 6.990 4.534 1.000 34.351 421 GLY AAA C 1
ATOM 3064 O O . GLY A 1 421 ? -14.771 6.602 3.412 1.000 32.911 421 GLY AAA O 1
ATOM 3065 N N A THR A 1 422 ? -15.027 8.052 5.134 0.500 36.412 422 THR AAA N 1
ATOM 3066 N N B THR A 1 422 ? -15.056 8.061 5.093 0.500 33.615 422 THR AAA N 1
ATOM 3067 C CA A THR A 1 422 ? -16.092 8.925 4.574 0.500 36.640 422 THR AAA CA 1
ATOM 3068 C CA B THR A 1 422 ? -16.117 8.865 4.422 0.500 31.875 422 THR AAA CA 1
ATOM 3069 C C A THR A 1 422 ? -15.466 9.920 3.594 0.500 36.601 422 THR AAA C 1
ATOM 3070 C C B THR A 1 422 ? -15.486 9.995 3.606 0.500 34.231 422 THR AAA C 1
ATOM 3071 O O A THR A 1 422 ? -16.173 10.332 2.649 0.500 34.390 422 THR AAA O 1
ATOM 3072 O O B THR A 1 422 ? -16.224 10.608 2.802 0.500 32.968 422 THR AAA O 1
ATOM 3079 N N . GLU A 1 423 ? -14.191 10.272 3.821 1.000 34.864 423 GLU AAA N 1
ATOM 3080 C CA . GLU A 1 423 ? -13.402 11.219 2.991 1.000 35.641 423 GLU AAA CA 1
ATOM 3081 C C . GLU A 1 423 ? -12.083 10.548 2.617 1.000 36.476 423 GLU AAA C 1
ATOM 3082 O O . GLU A 1 423 ? -11.511 9.859 3.480 1.000 34.541 423 GLU AAA O 1
ATOM 3088 N N . LEU A 1 424 ? -11.630 10.745 1.379 1.000 34.083 424 LEU AAA N 1
ATOM 3089 C CA . LEU A 1 424 ? -10.491 9.982 0.813 1.000 37.782 424 LEU AAA CA 1
ATOM 3090 C C . LEU A 1 424 ? -9.227 10.845 0.806 1.000 35.947 424 LEU AAA C 1
ATOM 3091 O O . LEU A 1 424 ? -8.190 10.311 0.411 1.000 35.623 424 LEU AAA O 1
ATOM 3096 N N . LYS A 1 425 ? -9.312 12.104 1.269 1.000 34.053 425 LYS AAA N 1
ATOM 3097 C CA . LYS A 1 425 ? -8.146 12.999 1.492 1.000 35.235 425 LYS AAA CA 1
ATOM 3098 C C . LYS A 1 425 ? -8.066 13.380 2.980 1.000 31.354 425 LYS AAA C 1
ATOM 3099 O O . LYS A 1 425 ? -9.127 13.571 3.612 1.000 31.244 425 LYS AAA O 1
ATOM 3105 N N . ALA A 1 426 ? -6.847 13.502 3.499 1.000 28.571 426 ALA AAA N 1
ATOM 3106 C CA . ALA A 1 426 ? -6.553 14.008 4.861 1.000 27.831 426 ALA AAA CA 1
ATOM 3107 C C . ALA A 1 426 ? -5.367 14.972 4.751 1.000 28.305 426 ALA AAA C 1
ATOM 3108 O O . ALA A 1 426 ? -5.563 16.058 4.181 1.000 27.995 426 ALA AAA O 1
ATOM 3110 N N . ARG A 1 427 ? -4.162 14.571 5.169 1.000 26.309 427 ARG AAA N 1
ATOM 3111 C CA . ARG A 1 427 ? -2.979 15.470 5.200 1.000 26.480 427 ARG AAA CA 1
ATOM 3112 C C . ARG A 1 427 ? -2.509 15.793 3.781 1.000 27.187 427 ARG AAA C 1
ATOM 3113 O O . ARG A 1 427 ? -2.566 14.900 2.900 1.000 29.783 427 ARG AAA O 1
ATOM 3121 N N A GLU A 1 428 ? -2.079 17.038 3.563 0.500 27.416 428 GLU AAA N 1
ATOM 3122 N N B GLU A 1 428 ? -2.034 17.024 3.602 0.500 25.904 428 GLU AAA N 1
ATOM 3123 C CA A GLU A 1 428 ? -1.243 17.430 2.397 0.500 30.924 428 GLU AAA CA 1
ATOM 3124 C CA B GLU A 1 428 ? -1.251 17.496 2.430 0.500 28.216 428 GLU AAA CA 1
ATOM 3125 C C A GLU A 1 428 ? 0.197 16.967 2.659 0.500 30.537 428 GLU AAA C 1
ATOM 3126 C C B GLU A 1 428 ? 0.244 17.211 2.652 0.500 28.388 428 GLU AAA C 1
ATOM 3127 O O A GLU A 1 428 ? 0.844 16.479 1.703 0.500 30.272 428 GLU AAA O 1
ATOM 3128 O O B GLU A 1 428 ? 1.007 17.162 1.662 0.500 26.619 428 GLU AAA O 1
ATOM 3139 N N . ASN A 1 429 ? 0.667 17.070 3.909 1.000 28.844 429 ASN AAA N 1
ATOM 3140 C CA . ASN A 1 429 ? 2.089 16.836 4.241 1.000 28.234 429 ASN AAA CA 1
ATOM 3141 C C . ASN A 1 429 ? 2.237 16.267 5.649 1.000 25.436 429 ASN AAA C 1
ATOM 3142 O O . ASN A 1 429 ? 1.332 16.393 6.469 1.000 27.120 429 ASN AAA O 1
ATOM 3147 N N . LEU A 1 430 ? 3.393 15.669 5.876 1.000 26.231 430 LEU AAA N 1
ATOM 3148 C CA . LEU A 1 430 ? 3.759 14.995 7.134 1.000 23.589 430 LEU AAA CA 1
ATOM 3149 C C . LEU A 1 430 ? 5.275 15.055 7.258 1.000 26.091 430 LEU AAA C 1
ATOM 3150 O O . LEU A 1 430 ? 5.988 14.806 6.252 1.000 25.851 430 LEU AAA O 1
ATOM 3155 N N A ILE A 1 431 ? 5.769 15.370 8.457 0.700 23.324 431 ILE AAA N 1
ATOM 3156 N N B ILE A 1 431 ? 5.766 15.369 8.460 0.300 23.554 431 ILE AAA N 1
ATOM 3157 C CA A ILE A 1 431 ? 7.209 15.213 8.784 0.700 23.646 431 ILE AAA CA 1
ATOM 3158 C CA B ILE A 1 431 ? 7.205 15.233 8.822 0.300 23.022 431 ILE AAA CA 1
ATOM 3159 C C A ILE A 1 431 ? 7.402 13.774 9.251 0.700 22.346 431 ILE AAA C 1
ATOM 3160 C C B ILE A 1 431 ? 7.427 13.796 9.295 0.300 22.452 431 ILE AAA C 1
ATOM 3161 O O A ILE A 1 431 ? 6.544 13.276 10.025 0.700 22.505 431 ILE AAA O 1
ATOM 3162 O O B ILE A 1 431 ? 6.611 13.314 10.114 0.300 22.384 431 ILE AAA O 1
ATOM 3171 N N . ILE A 1 432 ? 8.494 13.157 8.812 1.000 21.576 432 ILE AAA N 1
ATOM 3172 C CA . ILE A 1 432 ? 8.933 11.799 9.267 1.000 23.321 432 ILE AAA CA 1
ATOM 3173 C C . ILE A 1 432 ? 10.270 11.902 10.017 1.000 22.360 432 ILE AAA C 1
ATOM 3174 O O . ILE A 1 432 ? 11.060 12.819 9.769 1.000 22.111 432 ILE AAA O 1
ATOM 3179 N N . GLU A 1 433 ? 10.545 10.954 10.909 1.000 21.697 433 GLU AAA N 1
ATOM 3180 C CA . GLU A 1 433 ? 11.722 11.026 11.785 1.000 20.765 433 GLU AAA CA 1
ATOM 3181 C C . GLU A 1 433 ? 12.364 9.643 11.893 1.000 20.569 433 GLU AAA C 1
ATOM 3182 O O . GLU A 1 433 ? 11.626 8.645 11.942 1.000 23.039 433 GLU AAA O 1
ATOM 3188 N N . ALA A 1 434 ? 13.693 9.615 11.926 1.000 20.996 434 ALA AAA N 1
ATOM 3189 C CA . ALA A 1 434 ? 14.521 8.407 12.177 1.000 23.064 434 ALA AAA CA 1
ATOM 3190 C C . ALA A 1 434 ? 15.652 8.794 13.132 1.000 21.237 434 ALA AAA C 1
ATOM 3191 O O . ALA A 1 434 ? 16.608 9.397 12.664 1.000 23.842 434 ALA AAA O 1
ATOM 3193 N N . GLN A 1 435 ? 15.507 8.516 14.437 1.000 20.704 435 GLN AAA N 1
ATOM 3194 C CA . GLN A 1 435 ? 16.537 8.783 15.480 1.000 21.832 435 GLN AAA CA 1
ATOM 3195 C C . GLN A 1 435 ? 17.104 10.213 15.331 1.000 22.468 435 GLN AAA C 1
ATOM 3196 O O . GLN A 1 435 ? 18.326 10.390 15.274 1.000 21.755 435 GLN AAA O 1
ATOM 3202 N N . GLY A 1 436 ? 16.234 11.213 15.244 1.000 24.362 436 GLY AAA N 1
ATOM 3203 C CA . GLY A 1 436 ? 16.612 12.641 15.302 1.000 24.264 436 GLY AAA CA 1
ATOM 3204 C C . GLY A 1 436 ? 16.741 13.247 13.913 1.000 23.542 436 GLY AAA C 1
ATOM 3205 O O . GLY A 1 436 ? 16.758 14.487 13.779 1.000 22.848 436 GLY AAA O 1
ATOM 3206 N N . ARG A 1 437 ? 16.850 12.407 12.891 1.000 23.411 437 ARG AAA N 1
ATOM 3207 C CA . ARG A 1 437 ? 16.931 12.878 11.485 1.000 22.239 437 ARG AAA CA 1
ATOM 3208 C C . ARG A 1 437 ? 15.510 13.035 10.941 1.000 22.342 437 ARG AAA C 1
ATOM 3209 O O . ARG A 1 437 ? 14.687 12.117 11.112 1.000 24.072 437 ARG AAA O 1
ATOM 3217 N N . LEU A 1 438 ? 15.223 14.164 10.288 1.000 21.664 438 LEU AAA N 1
ATOM 3218 C CA . LEU A 1 438 ? 13.861 14.496 9.812 1.000 22.137 438 LEU AAA CA 1
ATOM 3219 C C . LEU A 1 438 ? 13.836 14.556 8.280 1.000 22.957 438 LEU AAA C 1
ATOM 3220 O O . LEU A 1 438 ? 14.865 14.923 7.693 1.000 24.429 438 LEU AAA O 1
ATOM 3225 N N . GLY A 1 439 ? 12.672 14.225 7.717 1.000 23.180 439 GLY AAA N 1
ATOM 3226 C CA . GLY A 1 439 ? 12.315 14.303 6.285 1.000 23.634 439 GLY AAA CA 1
ATOM 3227 C C . GLY A 1 439 ? 10.867 14.734 6.112 1.000 24.779 439 GLY AAA C 1
ATOM 3228 O O . GLY A 1 439 ? 10.207 15.048 7.111 1.000 24.728 439 GLY AAA O 1
ATOM 3229 N N . TYR A 1 440 ? 10.380 14.803 4.874 1.000 26.945 440 TYR AAA N 1
ATOM 3230 C CA . TYR A 1 440 ? 9.106 15.482 4.542 1.000 28.366 440 TYR AAA CA 1
ATOM 3231 C C . TYR A 1 440 ? 8.358 14.723 3.460 1.000 29.517 440 TYR AAA C 1
ATOM 3232 O O . TYR A 1 440 ? 8.953 14.506 2.373 1.000 31.297 440 TYR AAA O 1
ATOM 3241 N N . ARG A 1 441 ? 7.115 14.334 3.750 1.000 29.847 441 ARG AAA N 1
ATOM 3242 C CA . ARG A 1 441 ? 6.166 13.830 2.736 1.000 32.234 441 ARG AAA CA 1
ATOM 3243 C C . ARG A 1 441 ? 5.183 14.953 2.443 1.000 34.161 441 ARG AAA C 1
ATOM 3244 O O . ARG A 1 441 ? 4.667 15.558 3.408 1.000 30.747 441 ARG AAA O 1
ATOM 3252 N N . SER A 1 442 ? 4.964 15.220 1.158 1.000 33.384 442 SER AAA N 1
ATOM 3253 C CA . SER A 1 442 ? 3.972 16.210 0.679 1.000 34.191 442 SER AAA CA 1
ATOM 3254 C C . SER A 1 442 ? 3.324 15.662 -0.588 1.000 34.259 442 SER AAA C 1
ATOM 3255 O O . SER A 1 442 ? 4.024 15.600 -1.612 1.000 36.219 442 SER AAA O 1
ATOM 3258 N N . GLY A 1 443 ? 2.064 15.235 -0.482 1.000 33.783 443 GLY AAA N 1
ATOM 3259 C CA . GLY A 1 443 ? 1.343 14.532 -1.553 1.000 35.404 443 GLY AAA CA 1
ATOM 3260 C C . GLY A 1 443 ? 2.119 13.311 -1.992 1.000 37.139 443 GLY AAA C 1
ATOM 3261 O O . GLY A 1 443 ? 2.370 12.435 -1.133 1.000 37.450 443 GLY AAA O 1
ATOM 3262 N N . ASP A 1 444 ? 2.531 13.270 -3.262 1.000 37.819 444 ASP AAA N 1
ATOM 3263 C CA . ASP A 1 444 ? 3.212 12.098 -3.883 1.000 40.158 444 ASP AAA CA 1
ATOM 3264 C C . ASP A 1 444 ? 4.744 12.200 -3.739 1.000 36.177 444 ASP AAA C 1
ATOM 3265 O O . ASP A 1 444 ? 5.416 11.301 -4.286 1.000 34.990 444 ASP AAA O 1
ATOM 3270 N N . TRP A 1 445 ? 5.267 13.206 -3.023 1.000 32.647 445 TRP AAA N 1
ATOM 3271 C CA . TRP A 1 445 ? 6.714 13.550 -2.977 1.000 33.757 445 TRP AAA CA 1
ATOM 3272 C C . TRP A 1 445 ? 7.287 13.328 -1.575 1.000 33.878 445 TRP AAA C 1
ATOM 3273 O O . TRP A 1 445 ? 6.633 13.697 -0.595 1.000 31.348 445 TRP AAA O 1
ATOM 3284 N N . ILE A 1 446 ? 8.506 12.792 -1.505 1.000 29.699 446 ILE AAA N 1
ATOM 3285 C CA . ILE A 1 446 ? 9.307 12.756 -0.260 1.000 28.993 446 ILE AAA CA 1
ATOM 3286 C C . ILE A 1 446 ? 10.596 13.531 -0.503 1.000 30.340 446 ILE AAA C 1
ATOM 3287 O O . ILE A 1 446 ? 11.275 13.254 -1.499 1.000 30.260 446 ILE AAA O 1
ATOM 3292 N N . MET A 1 447 ? 10.876 14.504 0.356 1.000 27.305 447 MET AAA N 1
ATOM 3293 C CA . MET A 1 447 ? 12.135 15.261 0.367 1.000 26.743 447 MET AAA CA 1
ATOM 3294 C C . MET A 1 447 ? 12.932 14.787 1.584 1.000 29.593 447 MET AAA C 1
ATOM 3295 O O . MET A 1 447 ? 12.409 14.930 2.722 1.000 28.660 447 MET AAA O 1
ATOM 3300 N N . MET A 1 448 ? 14.125 14.220 1.356 1.000 27.373 448 MET AAA N 1
ATOM 3301 C CA . MET A 1 448 ? 15.069 13.829 2.436 1.000 28.774 448 MET AAA CA 1
ATOM 3302 C C . MET A 1 448 ? 16.275 14.771 2.409 1.000 30.864 448 MET AAA C 1
ATOM 3303 O O . MET A 1 448 ? 16.987 14.864 1.404 1.000 31.909 448 MET AAA O 1
ATOM 3308 N N . PRO A 1 449 ? 16.537 15.538 3.492 1.000 27.128 449 PRO AAA N 1
ATOM 3309 C CA . PRO A 1 449 ? 17.783 16.279 3.598 1.000 29.077 449 PRO AAA CA 1
ATOM 3310 C C . PRO A 1 449 ? 18.940 15.285 3.602 1.000 30.421 449 PRO AAA C 1
ATOM 3311 O O . PRO A 1 449 ? 18.740 14.110 3.927 1.000 28.410 449 PRO AAA O 1
ATOM 3315 N N . PRO A 1 450 ? 20.175 15.744 3.278 1.000 31.951 450 PRO AAA N 1
ATOM 3316 C CA . PRO A 1 450 ? 21.369 14.920 3.407 1.000 30.597 450 PRO AAA CA 1
ATOM 3317 C C . PRO A 1 450 ? 21.768 14.832 4.880 1.000 28.440 450 PRO AAA C 1
ATOM 3318 O O . PRO A 1 450 ? 21.617 15.807 5.575 1.000 30.113 450 PRO AAA O 1
ATOM 3322 N N . TYR A 1 451 ? 22.256 13.676 5.319 1.000 28.225 451 TYR AAA N 1
ATOM 3323 C CA . TYR A 1 451 ? 22.861 13.496 6.661 1.000 28.222 451 TYR AAA CA 1
ATOM 3324 C C . TYR A 1 451 ? 24.141 12.656 6.555 1.000 29.047 451 TYR AAA C 1
ATOM 3325 O O . TYR A 1 451 ? 24.142 11.657 5.833 1.000 30.427 451 TYR AAA O 1
ATOM 3334 N N . LYS A 1 452 ? 25.180 13.055 7.285 1.000 30.786 452 LYS AAA N 1
ATOM 3335 C CA . LYS A 1 452 ? 26.419 12.273 7.508 1.000 30.598 452 LYS AAA CA 1
ATOM 3336 C C . LYS A 1 452 ? 26.064 11.128 8.458 1.000 29.025 452 LYS AAA C 1
ATOM 3337 O O . LYS A 1 452 ? 25.434 11.376 9.479 1.000 31.137 452 LYS AAA O 1
ATOM 3339 N N . GLY A 1 453 ? 26.442 9.916 8.100 1.000 30.381 453 GLY AAA N 1
ATOM 3340 C CA . GLY A 1 453 ? 26.215 8.717 8.920 1.000 28.353 453 GLY AAA CA 1
ATOM 3341 C C . GLY A 1 453 ? 26.494 7.489 8.099 1.000 29.435 453 GLY AAA C 1
ATOM 3342 O O . GLY A 1 453 ? 26.832 7.639 6.921 1.000 26.945 453 GLY AAA O 1
ATOM 3343 N N . SER A 1 454 ? 26.321 6.312 8.688 1.000 28.022 454 SER AAA N 1
ATOM 3344 C CA . SER A 1 454 ? 26.536 5.017 8.008 1.000 27.484 454 SER AAA CA 1
ATOM 3345 C C . SER A 1 454 ? 25.438 4.811 6.978 1.000 28.622 454 SER AAA C 1
ATOM 3346 O O . SER A 1 454 ? 24.331 5.367 7.144 1.000 28.555 454 SER AAA O 1
ATOM 3349 N N A GLN A 1 455 ? 25.720 4.013 5.951 0.500 27.111 455 GLN AAA N 1
ATOM 3350 N N B GLN A 1 455 ? 25.724 4.025 5.940 0.500 26.842 455 GLN AAA N 1
ATOM 3351 C CA A GLN A 1 455 ? 24.713 3.591 4.949 0.500 27.183 455 GLN AAA CA 1
ATOM 3352 C CA B GLN A 1 455 ? 24.710 3.584 4.951 0.500 26.797 455 GLN AAA CA 1
ATOM 3353 C C A GLN A 1 455 ? 23.723 2.627 5.613 0.500 25.782 455 GLN AAA C 1
ATOM 3354 C C B GLN A 1 455 ? 23.717 2.646 5.639 0.500 25.579 455 GLN AAA C 1
ATOM 3355 O O A GLN A 1 455 ? 22.520 2.759 5.346 0.500 24.173 455 GLN AAA O 1
ATOM 3356 O O B GLN A 1 455 ? 22.509 2.809 5.407 0.500 24.061 455 GLN AAA O 1
ATOM 3367 N N . ARG A 1 456 ? 24.223 1.705 6.449 1.000 23.779 456 ARG AAA N 1
ATOM 3368 C CA . ARG A 1 456 ? 23.398 0.709 7.174 1.000 24.724 456 ARG AAA CA 1
ATOM 3369 C C . ARG A 1 456 ? 23.884 0.622 8.621 1.000 23.780 456 ARG AAA C 1
ATOM 3370 O O . ARG A 1 456 ? 25.051 0.958 8.866 1.000 23.418 456 ARG AAA O 1
ATOM 3378 N N . ASN A 1 457 ? 23.019 0.207 9.557 1.000 22.846 457 ASN AAA N 1
ATOM 3379 C CA . ASN A 1 457 ? 23.456 -0.158 10.927 1.000 24.124 457 ASN AAA CA 1
ATOM 3380 C C . ASN A 1 457 ? 23.686 -1.677 10.936 1.000 24.154 457 ASN AAA C 1
ATOM 3381 O O . ASN A 1 457 ? 23.646 -2.282 9.859 1.000 22.005 457 ASN AAA O 1
ATOM 3386 N N . LEU A 1 458 ? 23.952 -2.267 12.100 1.000 23.704 458 LEU AAA N 1
ATOM 3387 C CA . LEU A 1 458 ? 24.332 -3.706 12.184 1.000 25.511 458 LEU AAA CA 1
ATOM 3388 C C . LEU A 1 458 ? 23.196 -4.607 11.700 1.000 25.396 458 LEU AAA C 1
ATOM 3389 O O . LEU A 1 458 ? 23.482 -5.748 11.336 1.000 24.718 458 LEU AAA O 1
ATOM 3394 N N . THR A 1 459 ? 21.935 -4.155 11.744 1.000 23.012 459 THR AAA N 1
ATOM 3395 C CA . THR A 1 459 ? 20.777 -4.960 11.283 1.000 22.719 459 THR AAA CA 1
ATOM 3396 C C . THR A 1 459 ? 20.824 -5.129 9.761 1.000 22.594 459 THR AAA C 1
ATOM 3397 O O . THR A 1 459 ? 20.142 -6.001 9.294 1.000 26.550 459 THR AAA O 1
ATOM 3401 N N . GLY A 1 460 ? 21.597 -4.324 9.029 1.000 22.231 460 GLY AAA N 1
ATOM 3402 C CA . GLY A 1 460 ? 21.591 -4.348 7.551 1.000 24.285 460 GLY AAA CA 1
ATOM 3403 C C . GLY A 1 460 ? 20.584 -3.359 6.971 1.000 25.320 460 GLY AAA C 1
ATOM 3404 O O . GLY A 1 460 ? 20.623 -3.115 5.748 1.000 24.363 460 GLY AAA O 1
ATOM 3405 N N . ASN A 1 461 ? 19.685 -2.804 7.790 1.000 24.724 461 ASN AAA N 1
ATOM 3406 C CA . ASN A 1 461 ? 18.700 -1.790 7.317 1.000 25.083 461 ASN AAA CA 1
ATOM 3407 C C . ASN A 1 461 ? 19.454 -0.559 6.796 1.000 23.750 461 ASN AAA C 1
ATOM 3408 O O . ASN A 1 461 ? 20.333 -0.058 7.488 1.000 23.325 461 ASN AAA O 1
ATOM 3413 N N . GLU A 1 462 ? 19.099 -0.069 5.608 1.000 24.831 462 GLU AAA N 1
ATOM 3414 C CA . GLU A 1 462 ? 19.557 1.241 5.112 1.000 23.717 462 GLU AAA CA 1
ATOM 3415 C C . GLU A 1 462 ? 18.945 2.346 5.979 1.000 22.573 462 GLU AAA C 1
ATOM 3416 O O . GLU A 1 462 ? 17.720 2.368 6.155 1.000 23.977 462 GLU AAA O 1
ATOM 3422 N N . LEU A 1 463 ? 19.784 3.226 6.498 1.000 24.154 463 LEU AAA N 1
ATOM 3423 C CA . LEU A 1 463 ? 19.396 4.295 7.445 1.000 22.065 463 LEU AAA CA 1
ATOM 3424 C C . LEU A 1 463 ? 18.802 5.508 6.708 1.000 22.262 463 LEU AAA C 1
ATOM 3425 O O . LEU A 1 463 ? 18.131 6.303 7.358 1.000 22.565 463 LEU AAA O 1
ATOM 3430 N N . GLY A 1 464 ? 19.037 5.666 5.408 1.000 23.990 464 GLY AAA N 1
ATOM 3431 C CA . GLY A 1 464 ? 18.616 6.869 4.668 1.000 22.010 464 GLY AAA CA 1
ATOM 3432 C C . GLY A 1 464 ? 19.541 8.039 4.922 1.000 24.218 464 GLY AAA C 1
ATOM 3433 O O . GLY A 1 464 ? 19.045 9.188 5.140 1.000 27.105 464 GLY AAA O 1
ATOM 3434 N N . ASN A 1 465 ? 20.848 7.796 4.894 1.000 24.753 465 ASN AAA N 1
ATOM 3435 C CA . ASN A 1 465 ? 21.880 8.851 5.055 1.000 26.453 465 ASN AAA CA 1
ATOM 3436 C C . ASN A 1 465 ? 22.435 9.174 3.665 1.000 28.969 465 ASN AAA C 1
ATOM 3437 O O . ASN A 1 465 ? 23.318 8.446 3.220 1.000 29.892 465 ASN AAA O 1
ATOM 3442 N N . LEU A 1 466 ? 21.883 10.186 2.990 1.000 30.222 466 LEU AAA N 1
ATOM 3443 C CA . LEU A 1 466 ? 22.232 10.540 1.583 1.000 30.571 466 LEU AAA CA 1
ATOM 3444 C C . LEU A 1 466 ? 23.152 11.757 1.578 1.000 31.187 466 LEU AAA C 1
ATOM 3445 O O . LEU A 1 466 ? 23.205 12.455 2.608 1.000 28.863 466 LEU AAA O 1
ATOM 3450 N N . ASP A 1 467 ? 23.825 12.013 0.447 1.000 33.794 467 ASP AAA N 1
ATOM 3451 C CA . ASP A 1 467 ? 24.917 13.019 0.350 1.000 35.084 467 ASP AAA CA 1
ATOM 3452 C C . ASP A 1 467 ? 24.374 14.376 -0.125 1.000 34.864 467 ASP AAA C 1
ATOM 3453 O O . ASP A 1 467 ? 25.120 15.345 -0.060 1.000 37.368 467 ASP AAA O 1
ATOM 3458 N N . GLU A 1 468 ? 23.147 14.435 -0.635 1.000 37.254 468 GLU AAA N 1
ATOM 3459 C CA . GLU A 1 468 ? 22.519 15.688 -1.146 1.000 37.771 468 GLU AAA CA 1
ATOM 3460 C C . GLU A 1 468 ? 21.022 15.662 -0.810 1.000 34.848 468 GLU AAA C 1
ATOM 3461 O O . GLU A 1 468 ? 20.483 14.538 -0.642 1.000 32.411 468 GLU AAA O 1
ATOM 3467 N N . PHE A 1 469 ? 20.394 16.843 -0.728 1.000 30.468 469 PHE AAA N 1
ATOM 3468 C CA . PHE A 1 469 ? 18.922 17.041 -0.687 1.000 33.046 469 PHE AAA CA 1
ATOM 3469 C C . PHE A 1 469 ? 18.353 16.196 -1.806 1.000 34.113 469 PHE AAA C 1
ATOM 3470 O O . PHE A 1 469 ? 18.714 16.439 -2.977 1.000 39.456 469 PHE AAA O 1
ATOM 3478 N N A SER A 1 470 ? 17.560 15.179 -1.466 0.500 33.305 470 SER AAA N 1
ATOM 3479 N N B SER A 1 470 ? 17.492 15.233 -1.469 0.500 30.607 470 SER AAA N 1
ATOM 3480 C CA A SER A 1 470 ? 17.003 14.221 -2.453 0.500 34.542 470 SER AAA CA 1
ATOM 3481 C CA B SER A 1 470 ? 16.997 14.213 -2.426 0.500 30.297 470 SER AAA CA 1
ATOM 3482 C C A SER A 1 470 ? 15.485 14.397 -2.528 0.500 35.348 470 SER AAA C 1
ATOM 3483 C C B SER A 1 470 ? 15.465 14.227 -2.478 0.500 33.206 470 SER AAA C 1
ATOM 3484 O O A SER A 1 470 ? 14.897 14.898 -1.552 0.500 34.302 470 SER AAA O 1
ATOM 3485 O O B SER A 1 470 ? 14.833 14.399 -1.420 0.500 33.170 470 SER AAA O 1
ATOM 3490 N N . LEU A 1 471 ? 14.888 14.048 -3.668 1.000 33.427 471 LEU AAA N 1
ATOM 3491 C CA . LEU A 1 471 ? 13.423 14.121 -3.880 1.000 33.301 471 LEU AAA CA 1
ATOM 3492 C C . LEU A 1 471 ? 12.982 12.838 -4.563 1.000 33.916 471 LEU AAA C 1
ATOM 3493 O O . LEU A 1 471 ? 13.610 12.484 -5.583 1.000 34.425 471 LEU AAA O 1
ATOM 3498 N N . PHE A 1 472 ? 11.936 12.199 -4.033 1.000 30.455 472 PHE AAA N 1
ATOM 3499 C CA . PHE A 1 472 ? 11.389 10.920 -4.537 1.000 30.833 472 PHE AAA CA 1
ATOM 3500 C C . PHE A 1 472 ? 9.911 11.124 -4.899 1.000 31.916 472 PHE AAA C 1
ATOM 3501 O O . PHE A 1 472 ? 9.165 11.719 -4.124 1.000 32.689 472 PHE AAA O 1
ATOM 3509 N N . ASP A 1 473 ? 9.532 10.699 -6.106 1.000 36.233 473 ASP AAA N 1
ATOM 3510 C CA . ASP A 1 473 ? 8.120 10.613 -6.564 1.000 39.462 473 ASP AAA CA 1
ATOM 3511 C C . ASP A 1 473 ? 7.628 9.225 -6.179 1.000 35.775 473 ASP AAA C 1
ATOM 3512 O O . ASP A 1 473 ? 7.885 8.269 -6.926 1.000 34.272 473 ASP AAA O 1
ATOM 3517 N N . VAL A 1 474 ? 6.936 9.136 -5.051 1.000 40.451 474 VAL AAA N 1
ATOM 3518 C CA . VAL A 1 474 ? 6.596 7.847 -4.391 1.000 44.069 474 VAL AAA CA 1
ATOM 3519 C C . VAL A 1 474 ? 5.290 7.317 -5.013 1.000 43.826 474 VAL AAA C 1
ATOM 3520 O O . VAL A 1 474 ? 4.911 6.161 -4.745 1.000 42.899 474 VAL AAA O 1
ATOM 3524 N N . LYS A 1 475 ? 4.653 8.109 -5.878 1.000 43.703 475 LYS AAA N 1
ATOM 3525 C CA . LYS A 1 475 ? 3.535 7.635 -6.740 1.000 47.086 475 LYS AAA CA 1
ATOM 3526 C C . LYS A 1 475 ? 4.115 6.660 -7.771 1.000 44.682 475 LYS AAA C 1
ATOM 3527 O O . LYS A 1 475 ? 3.559 5.577 -7.935 1.000 51.529 475 LYS AAA O 1
ATOM 3529 N N . SER A 1 476 ? 5.217 7.032 -8.423 1.000 46.534 476 SER AAA N 1
ATOM 3530 C CA . SER A 1 476 ? 5.818 6.268 -9.547 1.000 48.823 476 SER AAA CA 1
ATOM 3531 C C . SER A 1 476 ? 7.015 5.436 -9.056 1.000 46.716 476 SER AAA C 1
ATOM 3532 O O . SER A 1 476 ? 7.227 4.342 -9.598 1.000 50.395 476 SER AAA O 1
ATOM 3535 N N . ASP A 1 477 ? 7.734 5.920 -8.037 1.000 41.508 477 ASP AAA N 1
ATOM 3536 C CA . ASP A 1 477 ? 8.947 5.286 -7.463 1.000 39.049 477 ASP AAA CA 1
ATOM 3537 C C . ASP A 1 477 ? 8.679 4.988 -5.981 1.000 40.915 477 ASP AAA C 1
ATOM 3538 O O . ASP A 1 477 ? 9.306 5.629 -5.118 1.000 37.800 477 ASP AAA O 1
ATOM 3543 N N . LYS A 1 478 ? 7.762 4.058 -5.720 1.000 38.149 478 LYS AAA N 1
ATOM 3544 C CA . LYS A 1 478 ? 7.389 3.557 -4.366 1.000 43.269 478 LYS AAA CA 1
ATOM 3545 C C . LYS A 1 478 ? 8.647 3.228 -3.543 1.000 42.499 478 LYS AAA C 1
ATOM 3546 O O . LYS A 1 478 ? 8.676 3.616 -2.334 1.000 38.609 478 LYS AAA O 1
ATOM 3552 N N . GLY A 1 479 ? 9.647 2.573 -4.168 1.000 34.738 479 GLY AAA N 1
ATOM 3553 C CA . GLY A 1 479 ? 10.861 2.028 -3.528 1.000 31.080 479 GLY AAA CA 1
ATOM 3554 C C . GLY A 1 479 ? 11.993 3.030 -3.403 1.000 29.730 479 GLY AAA C 1
ATOM 3555 O O . GLY A 1 479 ? 13.084 2.613 -2.973 1.000 28.286 479 GLY AAA O 1
ATOM 3556 N N . GLN A 1 480 ? 11.764 4.300 -3.763 1.000 29.739 480 GLN AAA N 1
ATOM 3557 C CA . GLN A 1 480 ? 12.735 5.415 -3.612 1.000 29.374 480 GLN AAA CA 1
ATOM 3558 C C . GLN A 1 480 ? 14.077 5.036 -4.270 1.000 30.650 480 GLN AAA C 1
ATOM 3559 O O . GLN A 1 480 ? 15.134 5.280 -3.681 1.000 26.540 480 GLN AAA O 1
ATOM 3565 N N . LYS A 1 481 ? 14.027 4.509 -5.495 1.000 33.242 481 LYS AAA N 1
ATOM 3566 C CA . LYS A 1 481 ? 15.228 4.157 -6.291 1.000 35.153 481 LYS AAA CA 1
ATOM 3567 C C . LYS A 1 481 ? 15.992 5.421 -6.678 1.000 32.886 481 LYS AAA C 1
ATOM 3568 O O . LYS A 1 481 ? 17.228 5.380 -6.625 1.000 35.570 481 LYS AAA O 1
ATOM 3574 N N . SER A 1 482 ? 15.292 6.502 -7.033 1.000 34.088 482 SER AAA N 1
ATOM 3575 C CA . SER A 1 482 ? 15.876 7.628 -7.801 1.000 35.096 482 SER AAA CA 1
ATOM 3576 C C . SER A 1 482 ? 15.583 8.977 -7.151 1.000 33.915 482 SER AAA C 1
ATOM 3577 O O . SER A 1 482 ? 14.405 9.325 -6.960 1.000 33.009 482 SER AAA O 1
ATOM 3580 N N . ASN A 1 483 ? 16.662 9.695 -6.861 1.000 31.678 483 ASN AAA N 1
ATOM 3581 C CA . ASN A 1 483 ? 16.679 11.109 -6.444 1.000 33.269 483 ASN AAA CA 1
ATOM 3582 C C . ASN A 1 483 ? 16.481 11.994 -7.686 1.000 38.617 483 ASN AAA C 1
ATOM 3583 O O . ASN A 1 483 ? 17.483 12.233 -8.396 1.000 35.889 483 ASN AAA O 1
ATOM 3588 N N . VAL A 1 484 ? 15.266 12.519 -7.890 1.000 39.514 484 VAL AAA N 1
ATOM 3589 C CA . VAL A 1 484 ? 14.904 13.340 -9.088 1.000 41.928 484 VAL AAA CA 1
ATOM 3590 C C . VAL A 1 484 ? 14.935 14.840 -8.754 1.000 42.977 484 VAL AAA C 1
ATOM 3591 O O . VAL A 1 484 ? 14.423 15.639 -9.564 1.000 47.467 484 VAL AAA O 1
ATOM 3595 N N . ALA A 1 485 ? 15.565 15.230 -7.647 1.000 40.247 485 ALA AAA N 1
ATOM 3596 C CA . ALA A 1 485 ? 15.694 16.641 -7.210 1.000 44.104 485 ALA AAA CA 1
ATOM 3597 C C . ALA A 1 485 ? 16.209 17.529 -8.354 1.000 47.999 485 ALA AAA C 1
ATOM 3598 O O . ALA A 1 485 ? 15.842 18.728 -8.397 1.000 42.858 485 ALA AAA O 1
ATOM 3600 N N . GLY A 1 486 ? 17.093 16.975 -9.195 1.000 54.647 486 GLY AAA N 1
ATOM 3601 C CA . GLY A 1 486 ? 17.811 17.684 -10.276 1.000 50.827 486 GLY AAA CA 1
ATOM 3602 C C . GLY A 1 486 ? 16.875 18.237 -11.340 1.000 49.923 486 GLY AAA C 1
ATOM 3603 O O . GLY A 1 486 ? 17.136 19.363 -11.803 1.000 47.028 486 GLY AAA O 1
ATOM 3604 N N . ARG A 1 487 ? 15.827 17.488 -11.702 1.000 48.434 487 ARG AAA N 1
ATOM 3605 C CA . ARG A 1 487 ? 14.853 17.865 -12.758 1.000 50.357 487 ARG AAA CA 1
ATOM 3606 C C . ARG A 1 487 ? 13.600 18.514 -12.138 1.000 50.641 487 ARG AAA C 1
ATOM 3607 O O . ARG A 1 487 ? 12.658 18.754 -12.899 1.000 46.619 487 ARG AAA O 1
ATOM 3615 N N . HIS A 1 488 ? 13.572 18.799 -10.825 1.000 49.560 488 HIS AAA N 1
ATOM 3616 C CA . HIS A 1 488 ? 12.440 19.493 -10.139 1.000 46.725 488 HIS AAA CA 1
ATOM 3617 C C . HIS A 1 488 ? 12.965 20.516 -9.135 1.000 49.140 488 HIS AAA C 1
ATOM 3618 O O . HIS A 1 488 ? 12.552 20.509 -7.975 1.000 52.763 488 HIS AAA O 1
ATOM 3625 N N . PRO A 1 489 ? 13.825 21.474 -9.558 1.000 48.101 489 PRO AAA N 1
ATOM 3626 C CA . PRO A 1 489 ? 14.454 22.411 -8.626 1.000 47.056 489 PRO AAA CA 1
ATOM 3627 C C . PRO A 1 489 ? 13.438 23.318 -7.912 1.000 48.568 489 PRO AAA C 1
ATOM 3628 O O . PRO A 1 489 ? 13.657 23.638 -6.746 1.000 43.726 489 PRO AAA O 1
ATOM 3632 N N . GLU A 1 490 ? 12.368 23.714 -8.614 1.000 45.289 490 GLU AAA N 1
ATOM 3633 C CA . GLU A 1 490 ? 11.317 24.621 -8.077 1.000 43.581 490 GLU AAA CA 1
ATOM 3634 C C . GLU A 1 490 ? 10.572 23.885 -6.949 1.000 39.617 490 GLU AAA C 1
ATOM 3635 O O . GLU A 1 490 ? 10.491 24.432 -5.830 1.000 38.319 490 GLU AAA O 1
ATOM 3637 N N . LEU A 1 491 ? 10.086 22.674 -7.213 1.000 39.847 491 LEU AAA N 1
ATOM 3638 C CA . LEU A 1 491 ? 9.349 21.844 -6.216 1.000 39.338 491 LEU AAA CA 1
ATOM 3639 C C . LEU A 1 491 ? 10.249 21.603 -4.996 1.000 41.736 491 LEU AAA C 1
ATOM 3640 O O . LEU A 1 491 ? 9.768 21.749 -3.850 1.000 40.622 491 LEU AAA O 1
ATOM 3645 N N . LEU A 1 492 ? 11.526 21.293 -5.226 1.000 39.738 492 LEU AAA N 1
ATOM 3646 C CA . LEU A 1 492 ? 12.486 20.983 -4.137 1.000 39.764 492 LEU AAA CA 1
ATOM 3647 C C . LEU A 1 492 ? 12.596 22.183 -3.200 1.000 42.109 492 LEU AAA C 1
ATOM 3648 O O . LEU A 1 492 ? 12.482 21.987 -1.957 1.000 38.380 492 LEU AAA O 1
ATOM 3653 N N . GLU A 1 493 ? 12.840 23.374 -3.754 1.000 41.957 493 GLU AAA N 1
ATOM 3654 C CA . GLU A 1 493 ? 13.084 24.593 -2.935 1.000 46.334 493 GLU AAA CA 1
ATOM 3655 C C . GLU A 1 493 ? 11.833 24.822 -2.071 1.000 43.179 493 GLU AAA C 1
ATOM 3656 O O . GLU A 1 493 ? 11.982 25.115 -0.860 1.000 45.110 493 GLU AAA O 1
ATOM 3662 N N . ARG A 1 494 ? 10.650 24.635 -2.656 1.000 37.619 494 ARG AAA N 1
ATOM 3663 C CA . ARG A 1 494 ? 9.352 24.822 -1.952 1.000 40.057 494 ARG AAA CA 1
ATOM 3664 C C . ARG A 1 494 ? 9.255 23.814 -0.795 1.000 37.913 494 ARG AAA C 1
ATOM 3665 O O . ARG A 1 494 ? 9.000 24.247 0.345 1.000 37.422 494 ARG AAA O 1
ATOM 3673 N N . LEU A 1 495 ? 9.469 22.525 -1.072 1.000 34.882 495 LEU AAA N 1
ATOM 3674 C CA . LEU A 1 495 ? 9.408 21.463 -0.030 1.000 35.506 495 LEU AAA CA 1
ATOM 3675 C C . LEU A 1 495 ? 10.459 21.736 1.053 1.000 35.536 495 LEU AAA C 1
ATOM 3676 O O . LEU A 1 495 ? 10.118 21.556 2.239 1.000 36.288 495 LEU AAA O 1
ATOM 3681 N N . LYS A 1 496 ? 11.659 22.219 0.699 1.000 35.275 496 LYS AAA N 1
ATOM 3682 C CA . LYS A 1 496 ? 12.692 22.616 1.693 1.000 36.839 496 LYS AAA CA 1
ATOM 3683 C C . LYS A 1 496 ? 12.188 23.763 2.586 1.000 36.388 496 LYS AAA C 1
ATOM 3684 O O . LYS A 1 496 ? 12.411 23.697 3.827 1.000 35.766 496 LYS AAA O 1
ATOM 3690 N N A GLN A 1 497 ? 11.563 24.780 1.974 0.500 35.515 497 GLN AAA N 1
ATOM 3691 N N B GLN A 1 497 ? 11.552 24.793 2.018 0.500 34.639 497 GLN AAA N 1
ATOM 3692 C CA A GLN A 1 497 ? 11.024 25.990 2.661 0.500 36.384 497 GLN AAA CA 1
ATOM 3693 C CA B GLN A 1 497 ? 11.105 25.977 2.809 0.500 34.863 497 GLN AAA CA 1
ATOM 3694 C C A GLN A 1 497 ? 10.000 25.543 3.709 0.500 33.659 497 GLN AAA C 1
ATOM 3695 C C B GLN A 1 497 ? 9.981 25.543 3.757 0.500 32.928 497 GLN AAA C 1
ATOM 3696 O O A GLN A 1 497 ? 10.154 25.920 4.890 0.500 30.534 497 GLN AAA O 1
ATOM 3697 O O B GLN A 1 497 ? 10.046 25.930 4.942 0.500 29.987 497 GLN AAA O 1
ATOM 3708 N N . GLU A 1 498 ? 9.019 24.741 3.282 1.000 33.085 498 GLU AAA N 1
ATOM 3709 C CA . GLU A 1 498 ? 7.921 24.214 4.143 1.000 33.321 498 GLU AAA CA 1
ATOM 3710 C C . GLU A 1 498 ? 8.477 23.338 5.274 1.000 32.124 498 GLU AAA C 1
ATOM 3711 O O . GLU A 1 498 ? 7.984 23.450 6.453 1.000 27.701 498 GLU AAA O 1
ATOM 3717 N N . PHE A 1 499 ? 9.490 22.535 4.957 1.000 29.973 499 PHE AAA N 1
ATOM 3718 C CA . PHE A 1 499 ? 10.148 21.634 5.935 1.000 29.953 499 PHE AAA CA 1
ATOM 3719 C C . PHE A 1 499 ? 10.902 22.465 6.984 1.000 28.928 499 PHE AAA C 1
ATOM 3720 O O . PHE A 1 499 ? 10.758 22.161 8.181 1.000 29.774 499 PHE AAA O 1
ATOM 3728 N N . PHE A 1 500 ? 11.693 23.458 6.561 1.000 30.726 500 PHE AAA N 1
ATOM 3729 C CA . PHE A 1 500 ? 12.430 24.371 7.469 1.000 35.743 500 PHE AAA CA 1
ATOM 3730 C C . PHE A 1 500 ? 11.446 25.102 8.385 1.000 31.763 500 PHE AAA C 1
ATOM 3731 O O . PHE A 1 500 ? 11.718 25.179 9.590 1.000 30.273 500 PHE AAA O 1
ATOM 3739 N N . VAL A 1 501 ? 10.337 25.609 7.839 1.000 32.925 501 VAL AAA N 1
ATOM 3740 C CA . VAL A 1 501 ? 9.330 26.361 8.647 1.000 32.272 501 VAL AAA CA 1
ATOM 3741 C C . VAL A 1 501 ? 8.788 25.428 9.731 1.000 30.872 501 VAL AAA C 1
ATOM 3742 O O . VAL A 1 501 ? 8.792 25.862 10.882 1.000 31.101 501 VAL AAA O 1
ATOM 3746 N N . GLN A 1 502 ? 8.385 24.195 9.386 1.000 28.071 502 GLN AAA N 1
ATOM 3747 C CA . GLN A 1 502 ? 7.683 23.290 10.339 1.000 30.927 502 GLN AAA CA 1
ATOM 3748 C C . GLN A 1 502 ? 8.662 22.702 11.372 1.000 29.436 502 GLN AAA C 1
ATOM 3749 O O . GLN A 1 502 ? 8.187 22.291 12.459 1.000 28.721 502 GLN AAA O 1
ATOM 3755 N N . THR A 1 503 ? 9.971 22.638 11.066 1.000 29.526 503 THR AAA N 1
ATOM 3756 C CA . THR A 1 503 ? 10.992 21.947 11.895 1.000 28.891 503 THR AAA CA 1
ATOM 3757 C C . THR A 1 503 ? 11.957 22.944 12.560 1.000 28.771 503 THR AAA C 1
ATOM 3758 O O . THR A 1 503 ? 12.710 22.511 13.445 1.000 27.665 503 THR AAA O 1
ATOM 3762 N N . ASP A 1 504 ? 11.939 24.235 12.204 1.000 30.317 504 ASP AAA N 1
ATOM 3763 C CA . ASP A 1 504 ? 12.932 25.193 12.760 1.000 30.169 504 ASP AAA CA 1
ATOM 3764 C C . ASP A 1 504 ? 12.884 25.118 14.289 1.000 27.508 504 ASP AAA C 1
ATOM 3765 O O . ASP A 1 504 ? 11.781 25.110 14.858 1.000 26.211 504 ASP AAA O 1
ATOM 3770 N N . GLY A 1 505 ? 14.050 25.026 14.913 1.000 27.109 505 GLY AAA N 1
ATOM 3771 C CA . GLY A 1 505 ? 14.210 24.950 16.379 1.000 24.740 505 GLY AAA CA 1
ATOM 3772 C C . GLY A 1 505 ? 14.380 23.515 16.834 1.000 24.538 505 GLY AAA C 1
ATOM 3773 O O . GLY A 1 505 ? 14.788 23.318 17.978 1.000 26.466 505 GLY AAA O 1
ATOM 3774 N N . PHE A 1 506 ? 14.053 22.551 15.971 1.000 25.739 506 PHE AAA N 1
ATOM 3775 C CA . PHE A 1 506 ? 14.025 21.092 16.285 1.000 27.367 506 PHE AAA CA 1
ATOM 3776 C C . PHE A 1 506 ? 14.950 20.332 15.333 1.000 30.210 506 PHE AAA C 1
ATOM 3777 O O . PHE A 1 506 ? 15.711 19.476 15.787 1.000 32.054 506 PHE AAA O 1
ATOM 3785 N N . TYR A 1 507 ? 14.879 20.663 14.047 1.000 31.828 507 TYR AAA N 1
ATOM 3786 C CA . TYR A 1 507 ? 15.779 20.158 12.983 1.000 31.866 507 TYR AAA CA 1
ATOM 3787 C C . TYR A 1 507 ? 17.228 20.379 13.412 1.000 33.332 507 TYR AAA C 1
ATOM 3788 O O . TYR A 1 507 ? 17.521 21.452 13.935 1.000 35.859 507 TYR AAA O 1
ATOM 3797 N N . ARG A 1 508 ? 18.063 19.353 13.240 1.000 33.168 508 ARG AAA N 1
ATOM 3798 C CA . ARG A 1 508 ? 19.533 19.367 13.452 1.000 34.543 508 ARG AAA CA 1
ATOM 3799 C C . ARG A 1 508 ? 20.172 18.836 12.165 1.000 33.266 508 ARG AAA C 1
ATOM 3800 O O . ARG A 1 508 ? 19.834 17.708 11.781 1.000 29.003 508 ARG AAA O 1
ATOM 3808 N N . SER A 1 509 ? 21.063 19.606 11.537 1.000 33.846 509 SER AAA N 1
ATOM 3809 C CA . SER A 1 509 ? 21.755 19.239 10.267 1.000 35.399 509 SER AAA CA 1
ATOM 3810 C C . SER A 1 509 ? 22.740 18.091 10.529 1.000 30.752 509 SER AAA C 1
ATOM 3811 O O . SER A 1 509 ? 22.957 17.301 9.613 1.000 31.531 509 SER AAA O 1
ATOM 3814 N N . GLU A 1 510 ? 23.258 17.992 11.760 1.000 31.775 510 GLU AAA N 1
ATOM 3815 C CA . GLU A 1 510 ? 24.199 16.935 12.217 1.000 38.407 510 GLU AAA CA 1
ATOM 3816 C C . GLU A 1 510 ? 23.580 16.214 13.419 1.000 34.803 510 GLU AAA C 1
ATOM 3817 O O . GLU A 1 510 ? 23.331 16.875 14.435 1.000 34.918 510 GLU AAA O 1
ATOM 3819 N N . VAL A 1 511 ? 23.393 14.898 13.293 1.000 32.233 511 VAL AAA N 1
ATOM 3820 C CA . VAL A 1 511 ? 22.759 14.019 14.318 1.000 31.381 511 VAL AAA CA 1
ATOM 3821 C C . VAL A 1 511 ? 23.718 12.885 14.679 1.000 30.704 511 VAL AAA C 1
ATOM 3822 O O . VAL A 1 511 ? 24.062 12.102 13.775 1.000 29.043 511 VAL AAA O 1
ATOM 3826 N N . GLU A 1 512 ? 24.047 12.764 15.966 1.000 33.257 512 GLU AAA N 1
ATOM 3827 C CA . GLU A 1 512 ? 24.874 11.657 16.525 1.000 35.182 512 GLU AAA CA 1
ATOM 3828 C C . GLU A 1 512 ? 24.223 10.331 16.140 1.000 34.261 512 GLU AAA C 1
ATOM 3829 O O . GLU A 1 512 ? 23.020 10.211 16.323 1.000 38.472 512 GLU AAA O 1
ATOM 3831 N N . GLU A 1 513 ? 25.013 9.388 15.641 1.000 34.547 513 GLU AAA N 1
ATOM 3832 C CA . GLU A 1 513 ? 24.599 8.014 15.281 1.000 34.370 513 GLU AAA CA 1
ATOM 3833 C C . GLU A 1 513 ? 24.577 7.196 16.575 1.000 35.900 513 GLU AAA C 1
ATOM 3834 O O . GLU A 1 513 ? 25.640 6.988 17.127 1.000 35.304 513 GLU AAA O 1
ATOM 3840 N N . GLU A 1 514 ? 23.397 6.799 17.059 1.000 36.394 514 GLU AAA N 1
ATOM 3841 C CA . GLU A 1 514 ? 23.214 6.075 18.348 1.000 36.392 514 GLU AAA CA 1
ATOM 3842 C C . GLU A 1 514 ? 23.528 4.594 18.118 1.000 35.890 514 GLU AAA C 1
ATOM 3843 O O . GLU A 1 514 ? 22.985 3.967 17.207 1.000 36.246 514 GLU AAA O 1
ATOM 3849 N N . PRO A 1 515 ? 24.460 3.979 18.876 1.000 32.602 515 PRO AAA N 1
ATOM 3850 C CA . PRO A 1 515 ? 24.741 2.558 18.699 1.000 32.677 515 PRO AAA CA 1
ATOM 3851 C C . PRO A 1 515 ? 23.555 1.687 19.147 1.000 32.558 515 PRO AAA C 1
ATOM 3852 O O . PRO A 1 515 ? 22.864 2.028 20.110 1.000 29.937 515 PRO AAA O 1
ATOM 3856 N N . LEU A 1 516 ? 23.348 0.586 18.428 1.000 29.933 516 LEU AAA N 1
ATOM 3857 C CA . LEU A 1 516 ? 22.394 -0.483 18.798 1.000 26.368 516 LEU AAA CA 1
ATOM 3858 C C . LEU A 1 516 ? 22.874 -1.098 20.122 1.000 24.416 516 LEU AAA C 1
ATOM 3859 O O . LEU A 1 516 ? 24.093 -1.150 20.332 1.000 24.117 516 LEU AAA O 1
ATOM 3864 N N . LYS A 1 517 ? 21.944 -1.429 21.006 1.000 23.156 517 LYS AAA N 1
ATOM 3865 C CA . LYS A 1 517 ? 22.196 -2.056 22.327 1.000 25.658 517 LYS AAA CA 1
ATOM 3866 C C . LYS A 1 517 ? 21.900 -3.552 22.225 1.000 28.319 517 LYS AAA C 1
ATOM 3867 O O . LYS A 1 517 ? 22.277 -4.255 23.166 1.000 26.193 517 LYS AAA O 1
#

Radius of gyration: 21.25 Å; Cα contacts (8 Å, |Δi|>4): 1260; chains: 1; bounding box: 52×50×63 Å

B-factor: mean 29.29, std 7.71, range [14.93, 73.96]